Protein AF-A0A068WPH5-F1 (afdb_monomer)

Radius of gyration: 64.94 Å; Cα contacts (8 Å, |Δi|>4): 15; chains: 1; bounding box: 151×68×185 Å

Sequence (422 aa):
MDGVKVYLENAGRSLDGTIRSRNELLVFYNLCRYQLRRAGERHRLMEETTLNGEMRAKAIAALTRELEEEAAARTYRVEMEMRMAGQDANRVKADLAKRKCRLEQLKSRYDVEASMISADGDIDKTQTNIIARSLEEHEELQTRGDELDKDVKRAEEELRALENTVLVMTSLNESARSYSGTTIDQGLLKSRDILTEKLEKATNKLKNSREKRRILRASVLRFTVEISSLEEEIAQLEKMVASYEADVFRIRNKNAELDAKLERALKVRTLAKTKATRVKQPVDLDIEVQLLSDFNESVNILLVRSIKASPFINDEILTRAQELSKSFQLTTPILVGSIDNIKASDRFFNRNINVNASRPGSGNLAVASVVELSARDMFDVPRLPAEKTTRVQGEGRVKLTTGSMRTPSSASSGTLSIRSTH

Secondary structure (DSSP, 8-state):
-HHHHHHHHHHHHHHHHHHHHHHHHHHHHHHHHHHHHHHHHHHHHHHHHHHHHHHHHHHHHHHHHHHHHHHHHHHHHHHHHHHHHHHHHHHHHHHHHHHHHHHHHHHHHHHHHHHHHHHTS-HHHHHHHHHHHHHHHHHHHHHHHHHHHHHHHHHHHHHHHHHHHHHHHHHHHHHHTTS------SHHHHHHHHHHHHHHHHHHHHHHHHHHHHHHHHHHHHHHHHHHHHHHHHHHHHHHHHHHHHHHHHHHHHHHHHHHHHHHHHHHHHHHHHHHHHHS-HHHHHHHHHHHHHHHHHHHHHHHHHHHH-S---HHHHHHHHHHHHHTT---------SS-TTSSTTSS----------------------PPPP----PPPP---------------------------------------

Mean predicted aligned error: 23.89 Å

Structure (mmCIF, N/CA/C/O backbone):
data_AF-A0A068WPH5-F1
#
_entry.id   AF-A0A068WPH5-F1
#
loop_
_atom_site.group_PDB
_atom_site.id
_atom_site.type_symbol
_atom_site.label_atom_id
_atom_site.label_alt_id
_atom_site.label_comp_id
_atom_site.label_asym_id
_atom_site.label_entity_id
_atom_site.label_seq_id
_atom_site.pdbx_PDB_ins_code
_atom_site.Cartn_x
_atom_site.Cartn_y
_atom_site.Cartn_z
_atom_site.occupancy
_atom_site.B_iso_or_equiv
_atom_site.auth_seq_id
_atom_site.auth_comp_id
_atom_site.auth_asym_id
_atom_site.auth_atom_id
_atom_site.pdbx_PDB_model_num
ATOM 1 N N . MET A 1 1 ? 74.126 21.280 -93.710 1.00 59.62 1 MET A N 1
ATOM 2 C CA . MET A 1 1 ? 72.768 20.745 -93.460 1.00 59.62 1 MET A CA 1
ATOM 3 C C . MET A 1 1 ? 72.768 19.630 -92.410 1.00 59.62 1 MET A C 1
ATOM 5 O O . MET A 1 1 ? 71.853 19.601 -91.598 1.00 59.62 1 MET A O 1
ATOM 9 N N . ASP A 1 2 ? 73.806 18.788 -92.329 1.00 68.56 2 ASP A N 1
ATOM 10 C CA . ASP A 1 2 ? 73.809 17.618 -91.426 1.00 68.56 2 ASP A CA 1
ATOM 11 C C . ASP A 1 2 ? 73.932 17.924 -89.921 1.00 68.56 2 ASP A C 1
ATOM 13 O O . ASP A 1 2 ? 73.291 17.262 -89.112 1.00 68.56 2 ASP A O 1
ATOM 17 N N . GLY A 1 3 ? 74.668 18.967 -89.515 1.00 76.75 3 GLY A N 1
ATOM 18 C CA . GLY A 1 3 ? 74.820 19.315 -88.090 1.00 76.75 3 GLY A CA 1
ATOM 19 C C . GLY A 1 3 ? 73.517 19.758 -87.405 1.00 76.75 3 GLY A C 1
ATOM 20 O O . GLY A 1 3 ? 73.272 19.420 -86.250 1.00 76.75 3 GLY A O 1
ATOM 21 N N . VAL A 1 4 ? 72.640 20.453 -88.138 1.00 81.38 4 VAL A N 1
ATOM 22 C CA . VAL A 1 4 ? 71.310 20.856 -87.646 1.00 81.38 4 VAL A CA 1
ATOM 23 C C . VAL A 1 4 ? 70.403 19.635 -87.497 1.00 81.38 4 VAL A C 1
ATOM 25 O O . VAL A 1 4 ? 69.665 19.535 -86.522 1.00 81.38 4 VAL A O 1
ATOM 28 N N . LYS A 1 5 ? 70.500 18.670 -88.418 1.00 84.19 5 LYS A N 1
ATOM 29 C CA . LYS A 1 5 ? 69.733 17.423 -88.363 1.00 84.19 5 LYS A CA 1
ATOM 30 C C . LYS A 1 5 ? 70.124 16.569 -87.151 1.00 84.19 5 LYS A C 1
ATOM 32 O O . LYS A 1 5 ? 69.247 16.146 -86.407 1.00 84.19 5 LYS A O 1
ATOM 37 N N . VAL A 1 6 ? 71.423 16.413 -86.884 1.00 86.06 6 VAL A N 1
ATOM 38 C CA . VAL A 1 6 ? 71.924 15.698 -85.693 1.00 86.06 6 VAL A CA 1
ATOM 39 C C . VAL A 1 6 ? 71.511 16.401 -84.395 1.00 86.06 6 VAL A C 1
ATOM 41 O O . VAL A 1 6 ? 71.132 15.738 -83.429 1.00 86.06 6 VAL A O 1
ATOM 44 N N . TYR A 1 7 ? 71.536 17.738 -84.360 1.00 90.00 7 TYR A N 1
ATOM 45 C CA . TYR A 1 7 ? 71.050 18.500 -83.207 1.00 90.00 7 TYR A CA 1
ATOM 46 C C . TYR A 1 7 ? 69.547 18.296 -82.975 1.00 90.00 7 TYR A C 1
ATOM 48 O O . TYR A 1 7 ? 69.143 18.023 -81.847 1.00 90.00 7 TYR A O 1
ATOM 56 N N . LEU A 1 8 ? 68.728 18.361 -84.031 1.00 88.38 8 LEU A N 1
ATOM 57 C CA . LEU A 1 8 ? 67.287 18.103 -83.953 1.00 88.38 8 LEU A CA 1
ATOM 58 C C . LEU A 1 8 ? 66.982 16.668 -83.499 1.00 88.38 8 LEU A C 1
ATOM 60 O O . LEU A 1 8 ? 66.102 16.470 -82.667 1.00 88.38 8 LEU A O 1
ATOM 64 N N . GLU A 1 9 ? 67.735 15.672 -83.971 1.00 90.56 9 GLU A N 1
ATOM 65 C CA . GLU A 1 9 ? 67.593 14.275 -83.537 1.00 90.56 9 GLU A CA 1
ATOM 66 C C . GLU A 1 9 ? 68.022 14.063 -82.073 1.00 90.56 9 GLU A C 1
ATOM 68 O O . GLU A 1 9 ? 67.360 13.330 -81.335 1.00 90.56 9 GLU A O 1
ATOM 73 N N . ASN A 1 10 ? 69.100 14.711 -81.618 1.00 90.81 10 ASN A N 1
ATOM 74 C CA . ASN A 1 10 ? 69.528 14.675 -80.214 1.00 90.81 10 ASN A CA 1
ATOM 75 C C . ASN A 1 10 ? 68.525 15.398 -79.296 1.00 90.81 10 ASN A C 1
ATOM 77 O O . ASN A 1 10 ? 68.201 14.891 -78.221 1.00 90.81 10 ASN A O 1
ATOM 81 N N . ALA A 1 11 ? 68.003 16.552 -79.722 1.00 90.94 11 ALA A N 1
ATOM 82 C CA . ALA A 1 11 ? 66.966 17.292 -79.008 1.00 90.94 11 ALA A CA 1
ATOM 83 C C . ALA A 1 11 ? 65.650 16.498 -78.945 1.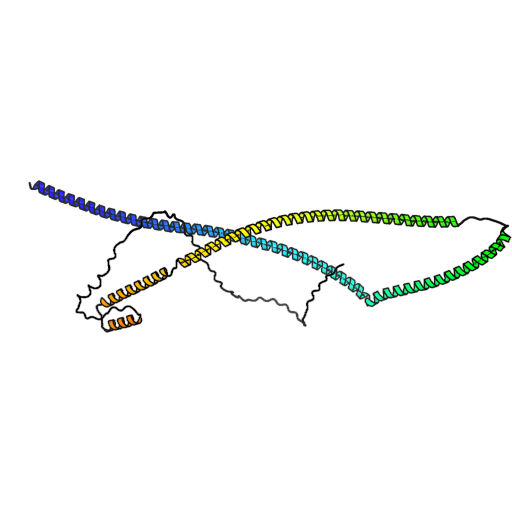00 90.94 11 ALA A C 1
ATOM 85 O O . ALA A 1 11 ? 65.034 16.439 -77.884 1.00 90.94 11 ALA A O 1
ATOM 86 N N . GLY A 1 12 ? 65.270 15.817 -80.033 1.00 93.38 12 GLY A N 1
ATOM 87 C CA . GLY A 1 12 ? 64.127 14.901 -80.071 1.00 93.38 12 GLY A CA 1
ATOM 88 C C . GLY A 1 12 ? 64.290 13.728 -79.102 1.00 93.38 12 GLY A C 1
ATOM 89 O O . GLY A 1 12 ? 63.408 13.480 -78.285 1.00 93.38 12 GLY A O 1
ATOM 90 N N . ARG A 1 13 ? 65.461 13.075 -79.089 1.00 93.19 13 ARG A N 1
ATOM 91 C CA . ARG A 1 13 ? 65.767 12.006 -78.118 1.00 93.19 13 ARG A CA 1
ATOM 92 C C . ARG A 1 13 ? 65.733 12.493 -76.664 1.00 93.19 13 ARG A C 1
ATOM 94 O O . ARG A 1 13 ? 65.257 11.763 -75.795 1.00 93.19 13 ARG A O 1
ATOM 101 N N . SER A 1 14 ? 66.216 13.707 -76.397 1.00 93.56 14 SER A N 1
ATOM 102 C CA . SER A 1 14 ? 66.145 14.334 -75.070 1.00 93.56 14 SER A CA 1
ATOM 103 C C . SER A 1 14 ? 64.696 14.619 -74.659 1.00 93.56 14 SER A C 1
ATOM 105 O O . SER A 1 14 ? 64.275 14.235 -73.565 1.00 93.56 14 SER A O 1
ATOM 107 N N . LEU A 1 15 ? 63.898 15.198 -75.564 1.00 94.31 15 LEU A N 1
ATOM 108 C CA . LEU A 1 15 ? 62.473 15.447 -75.354 1.00 94.31 15 LEU A CA 1
ATOM 109 C C . LEU A 1 15 ? 61.723 14.141 -75.055 1.00 94.31 15 LEU A C 1
ATOM 111 O O . LEU A 1 15 ? 61.015 14.067 -74.052 1.00 94.31 15 LEU A O 1
ATOM 115 N N . ASP A 1 16 ? 61.949 13.084 -75.832 1.00 96.06 16 ASP A N 1
ATOM 116 C CA . ASP A 1 16 ? 61.347 11.772 -75.582 1.00 96.06 16 ASP A CA 1
ATOM 117 C C . ASP A 1 16 ? 61.750 11.195 -74.217 1.00 96.06 16 ASP A C 1
ATOM 119 O O . ASP A 1 16 ? 60.918 10.611 -73.519 1.00 96.06 16 ASP A O 1
ATOM 123 N N . GLY A 1 17 ? 63.006 11.385 -73.800 1.00 95.88 17 GLY A N 1
ATOM 124 C CA . GLY A 1 17 ? 63.476 11.013 -72.463 1.00 95.88 17 GLY A CA 1
ATOM 125 C C . GLY A 1 17 ? 62.715 11.744 -71.353 1.00 95.88 17 GLY A C 1
ATOM 126 O O . GLY A 1 17 ? 62.238 11.112 -70.407 1.00 95.88 17 GLY A O 1
ATOM 127 N N . THR A 1 18 ? 62.522 13.059 -71.496 1.00 95.62 18 THR A N 1
ATOM 128 C CA . THR A 1 18 ? 61.746 13.857 -70.529 1.00 95.62 18 THR A CA 1
ATOM 129 C C . THR A 1 18 ? 60.264 13.475 -70.509 1.00 95.62 18 THR A C 1
ATOM 131 O O . THR A 1 18 ? 59.668 13.401 -69.435 1.00 95.62 18 THR A O 1
ATOM 134 N N . ILE A 1 19 ? 59.670 13.157 -71.665 1.00 96.06 19 ILE A N 1
ATOM 135 C CA . ILE A 1 19 ? 58.279 12.693 -71.762 1.00 96.06 19 ILE A CA 1
ATOM 136 C C . ILE A 1 19 ? 58.109 11.350 -71.045 1.00 96.06 19 ILE A C 1
ATOM 138 O O . ILE A 1 19 ? 57.143 11.186 -70.297 1.00 96.06 19 ILE A O 1
ATOM 142 N N . ARG A 1 20 ? 59.043 10.404 -71.222 1.00 96.31 20 ARG A N 1
ATOM 143 C CA . ARG A 1 20 ? 59.022 9.118 -70.503 1.00 96.31 20 ARG A CA 1
ATOM 144 C C . ARG A 1 20 ? 59.119 9.320 -68.995 1.00 96.31 20 ARG A C 1
ATOM 146 O O . ARG A 1 20 ? 58.244 8.842 -68.282 1.00 96.31 20 ARG A O 1
ATOM 153 N N . SER A 1 21 ? 60.087 10.111 -68.530 1.00 96.62 21 SER A N 1
ATOM 154 C CA . SER A 1 21 ? 60.248 10.419 -67.102 1.00 96.62 21 SER A CA 1
ATOM 155 C C . SER A 1 21 ? 58.999 11.087 -66.505 1.00 96.62 21 SER A C 1
ATOM 157 O O . SER A 1 21 ? 58.523 10.692 -65.440 1.00 96.62 21 SER A O 1
ATOM 159 N N . ARG A 1 22 ? 58.389 12.040 -67.224 1.00 97.31 22 ARG A N 1
ATOM 160 C CA . ARG A 1 22 ? 57.114 12.653 -66.820 1.00 97.31 22 ARG A CA 1
ATOM 161 C C . ARG A 1 22 ? 55.998 11.613 -66.714 1.00 97.31 22 ARG A C 1
ATOM 163 O O . ARG A 1 22 ? 55.226 11.641 -65.759 1.00 97.31 22 ARG A O 1
ATOM 170 N N . ASN A 1 23 ? 55.879 10.724 -67.698 1.00 96.69 23 ASN A N 1
ATOM 171 C CA . ASN A 1 23 ? 54.836 9.699 -67.711 1.00 96.69 23 ASN A CA 1
ATOM 172 C C . ASN A 1 23 ? 55.029 8.683 -66.569 1.00 96.69 23 ASN A C 1
ATOM 174 O O . ASN A 1 23 ? 54.052 8.335 -65.910 1.00 96.69 23 ASN A O 1
ATOM 178 N N . GLU A 1 24 ? 56.263 8.271 -66.276 1.00 96.81 24 GLU A N 1
ATOM 179 C CA . GLU A 1 24 ? 56.593 7.433 -65.113 1.00 96.81 24 GLU A CA 1
ATOM 180 C C . GLU A 1 24 ? 56.205 8.119 -63.798 1.00 96.81 24 GLU A C 1
ATOM 182 O O . GLU A 1 24 ? 55.543 7.515 -62.949 1.00 96.81 24 GLU A O 1
ATOM 187 N N . LEU A 1 25 ? 56.526 9.409 -63.656 1.00 97.25 25 LEU A N 1
ATOM 188 C CA . LEU A 1 25 ? 56.156 10.189 -62.477 1.00 97.25 25 LEU A CA 1
ATOM 189 C C . LEU A 1 25 ? 54.633 10.320 -62.325 1.00 97.25 25 LEU A C 1
ATOM 191 O O . LEU A 1 25 ? 54.119 10.233 -61.211 1.00 97.25 25 LEU A O 1
ATOM 195 N N . LEU A 1 26 ? 53.892 10.477 -63.427 1.00 97.44 26 LEU A N 1
ATOM 196 C CA . LEU A 1 26 ? 52.425 10.500 -63.412 1.00 97.44 26 LEU A CA 1
ATOM 197 C C . LEU A 1 26 ? 51.831 9.155 -62.981 1.00 97.44 26 LEU A C 1
ATOM 199 O O . LEU A 1 26 ? 50.869 9.132 -62.211 1.00 97.44 26 LEU A O 1
ATOM 203 N N . VAL A 1 27 ? 52.396 8.036 -63.443 1.00 97.75 27 VAL A N 1
ATOM 204 C CA . VAL A 1 27 ? 51.976 6.695 -63.005 1.00 97.75 27 VAL A CA 1
ATOM 205 C C . VAL A 1 27 ? 52.231 6.526 -61.510 1.00 97.75 27 VAL A C 1
ATOM 207 O O . VAL A 1 27 ? 51.321 6.124 -60.783 1.00 97.75 27 VAL A O 1
ATOM 210 N N . PHE A 1 28 ? 53.421 6.899 -61.035 1.00 97.62 28 PHE A N 1
ATOM 211 C CA . PHE A 1 28 ? 53.757 6.847 -59.613 1.00 97.62 28 PHE A CA 1
ATOM 212 C C . PHE A 1 28 ? 52.829 7.734 -58.773 1.00 97.62 28 PHE A C 1
ATOM 214 O O . PHE A 1 28 ? 52.277 7.284 -57.771 1.00 97.62 28 PHE A O 1
ATOM 221 N N . TYR A 1 29 ? 52.578 8.970 -59.212 1.00 97.56 29 TYR A N 1
ATOM 222 C CA . TYR A 1 29 ? 51.641 9.881 -58.559 1.00 97.56 29 TYR A CA 1
ATOM 223 C C . TYR A 1 29 ? 50.231 9.285 -58.472 1.00 97.56 29 TYR A C 1
ATOM 225 O O . TYR A 1 29 ? 49.616 9.303 -57.404 1.00 97.56 29 TYR A O 1
ATOM 233 N N . ASN A 1 30 ? 49.721 8.714 -59.567 1.00 97.88 30 ASN A N 1
ATOM 234 C CA . ASN A 1 30 ? 48.400 8.088 -59.591 1.00 97.88 30 ASN A CA 1
ATOM 235 C C . ASN A 1 30 ? 48.328 6.863 -58.671 1.00 97.88 30 ASN A C 1
ATOM 237 O O . ASN A 1 30 ? 47.330 6.693 -57.966 1.00 97.88 30 ASN A O 1
ATOM 241 N N . LEU A 1 31 ? 49.387 6.050 -58.621 1.00 97.88 31 LEU A N 1
ATOM 242 C CA . LEU A 1 31 ? 49.488 4.914 -57.708 1.00 97.88 31 LEU A CA 1
ATOM 243 C C . LEU A 1 31 ? 49.473 5.375 -56.244 1.00 97.88 31 LEU A C 1
ATOM 245 O O . LEU A 1 31 ? 48.674 4.873 -55.453 1.00 97.88 31 LEU A O 1
ATOM 249 N N . CYS A 1 32 ? 50.290 6.368 -55.893 1.00 97.62 32 CYS A N 1
ATOM 250 C CA . CYS A 1 32 ? 50.328 6.953 -54.552 1.00 97.62 32 CYS A CA 1
ATOM 251 C C . CYS A 1 32 ? 48.980 7.573 -54.165 1.00 97.62 32 CYS A C 1
ATOM 253 O O . CYS A 1 32 ? 48.476 7.337 -53.067 1.00 97.62 32 CYS A O 1
ATOM 255 N N . ARG A 1 33 ? 48.334 8.301 -55.083 1.00 98.00 33 ARG A N 1
ATOM 256 C CA . ARG A 1 33 ? 46.995 8.870 -54.874 1.00 98.00 33 ARG A CA 1
ATOM 257 C C . ARG A 1 33 ? 45.950 7.783 -54.625 1.00 98.00 33 ARG A C 1
ATOM 259 O O . ARG A 1 33 ? 45.094 7.949 -53.756 1.00 98.00 33 ARG A O 1
ATOM 266 N N . TYR A 1 34 ? 46.010 6.678 -55.366 1.00 98.12 34 TYR A N 1
ATOM 267 C CA . TYR A 1 34 ? 45.126 5.534 -55.155 1.00 98.12 34 TYR A CA 1
ATOM 268 C C . TYR A 1 34 ? 45.368 4.872 -53.792 1.00 98.12 34 TYR A C 1
ATOM 270 O O . TYR A 1 34 ? 44.413 4.617 -53.057 1.00 98.12 34 TYR A O 1
ATOM 278 N N . GLN A 1 35 ? 46.629 4.644 -53.419 1.00 97.56 35 GLN A N 1
ATOM 279 C CA . GLN A 1 35 ? 46.981 4.083 -52.113 1.00 97.56 35 GLN A CA 1
ATOM 280 C C . GLN A 1 35 ? 46.520 4.983 -50.960 1.00 97.56 35 GLN A C 1
ATOM 282 O O . GLN A 1 35 ? 45.954 4.474 -49.993 1.00 97.56 35 GLN A O 1
ATOM 287 N N . LEU A 1 36 ? 46.681 6.305 -51.090 1.00 98.06 36 LEU A N 1
ATOM 288 C CA . LEU A 1 36 ? 46.206 7.277 -50.107 1.00 98.06 36 LEU A CA 1
ATOM 289 C C . LEU A 1 36 ? 44.681 7.240 -49.972 1.00 98.06 36 LEU A C 1
ATOM 291 O O . LEU A 1 36 ? 44.177 7.177 -48.855 1.00 98.06 36 LEU A O 1
ATOM 295 N N . ARG A 1 37 ? 43.941 7.197 -51.089 1.00 98.06 37 ARG A N 1
ATOM 296 C CA . ARG A 1 37 ? 42.476 7.030 -51.057 1.00 98.06 37 ARG A CA 1
ATOM 297 C C . ARG A 1 37 ? 42.073 5.732 -50.366 1.00 98.06 37 ARG A C 1
ATOM 299 O O . ARG A 1 37 ? 41.244 5.755 -49.467 1.00 98.06 37 ARG A O 1
ATOM 306 N N . ARG A 1 38 ? 42.704 4.609 -50.717 1.00 97.75 38 ARG A N 1
ATOM 307 C CA . ARG A 1 38 ? 42.430 3.306 -50.089 1.00 97.75 38 ARG A CA 1
ATOM 308 C C . ARG A 1 38 ? 42.760 3.294 -48.592 1.00 97.75 38 ARG A C 1
ATOM 310 O O . ARG A 1 38 ? 42.099 2.600 -47.825 1.00 97.75 38 ARG A O 1
ATOM 317 N N . ALA A 1 39 ? 43.808 3.995 -48.163 1.00 97.56 39 ALA A N 1
ATOM 318 C CA . ALA A 1 39 ? 44.128 4.154 -46.747 1.00 97.56 39 ALA A CA 1
ATOM 319 C C . ALA A 1 39 ? 43.100 5.048 -46.033 1.00 97.56 39 ALA A C 1
ATOM 321 O O . ALA A 1 39 ? 42.645 4.678 -44.955 1.00 97.56 39 ALA A O 1
ATOM 322 N N . GLY A 1 40 ? 42.683 6.149 -46.664 1.00 98.25 40 GLY A N 1
ATOM 323 C CA . GLY A 1 40 ? 41.649 7.052 -46.156 1.00 98.25 40 GLY A CA 1
ATOM 324 C C . GLY A 1 40 ? 40.305 6.356 -45.951 1.00 98.25 40 GLY A C 1
ATOM 325 O O . GLY A 1 40 ? 39.748 6.441 -44.864 1.00 98.25 40 GLY A O 1
ATOM 326 N N . GLU A 1 41 ? 39.834 5.581 -46.932 1.00 97.69 41 GLU A N 1
ATOM 327 C CA . GLU A 1 41 ? 38.585 4.811 -46.796 1.00 97.69 41 GLU A CA 1
ATOM 328 C C . GLU A 1 41 ? 38.668 3.768 -45.670 1.00 97.69 41 GLU A C 1
ATOM 330 O O . GLU A 1 41 ? 37.720 3.597 -44.908 1.00 97.69 41 GLU A O 1
ATOM 335 N N . ARG A 1 42 ? 39.820 3.098 -45.500 1.00 97.38 42 ARG A N 1
ATOM 336 C CA . ARG A 1 42 ? 40.025 2.171 -44.372 1.00 97.38 42 ARG A CA 1
ATOM 337 C C . ARG A 1 42 ? 40.002 2.885 -43.024 1.00 97.38 42 ARG A C 1
ATOM 339 O O . ARG A 1 42 ? 39.436 2.348 -42.078 1.00 97.38 42 ARG A O 1
ATOM 346 N N . HIS A 1 43 ? 40.619 4.062 -42.932 1.00 97.69 43 HIS A N 1
ATOM 347 C CA . HIS A 1 43 ? 40.610 4.855 -41.706 1.00 97.69 43 HIS A CA 1
ATOM 348 C C . HIS A 1 43 ? 39.198 5.328 -41.368 1.00 97.69 43 HIS A C 1
ATOM 350 O O . HIS A 1 43 ? 38.758 5.137 -40.240 1.00 97.69 43 HIS A O 1
ATOM 356 N N . ARG A 1 44 ? 38.465 5.833 -42.366 1.00 98.00 44 ARG A N 1
ATOM 357 C CA . ARG A 1 44 ? 37.077 6.271 -42.211 1.00 98.00 44 ARG A CA 1
ATOM 358 C C . ARG A 1 44 ? 36.171 5.134 -41.747 1.00 98.00 44 ARG A C 1
ATOM 360 O O . ARG A 1 44 ? 35.404 5.307 -40.810 1.00 98.00 44 ARG A O 1
ATOM 367 N N . LEU A 1 45 ? 36.304 3.950 -42.349 1.00 97.62 45 LEU A N 1
ATOM 368 C CA . LEU A 1 45 ? 35.556 2.770 -41.916 1.00 97.62 45 LEU A CA 1
ATOM 369 C C . LEU A 1 45 ? 35.884 2.406 -40.463 1.00 97.62 45 LEU A C 1
ATOM 371 O O . LEU A 1 45 ? 34.981 2.134 -39.678 1.00 97.62 45 LEU A O 1
ATOM 375 N N . MET A 1 46 ? 37.167 2.412 -40.092 1.00 97.62 46 MET A N 1
ATOM 376 C CA . MET A 1 46 ? 37.581 2.129 -38.719 1.00 97.62 46 MET A CA 1
ATOM 377 C C . MET A 1 46 ? 36.982 3.147 -37.739 1.00 97.62 46 MET A C 1
ATOM 379 O O . MET A 1 46 ? 36.391 2.732 -36.747 1.00 97.62 46 MET A O 1
ATOM 383 N N . GLU A 1 47 ? 37.051 4.441 -38.055 1.00 97.75 47 GLU A N 1
ATOM 384 C CA . GLU A 1 47 ? 36.470 5.529 -37.260 1.00 97.75 47 GLU A CA 1
ATOM 385 C C . GLU A 1 47 ? 34.951 5.372 -37.083 1.00 97.75 47 GLU A C 1
ATOM 387 O O . GLU A 1 47 ? 34.442 5.437 -35.962 1.00 97.75 47 GLU A O 1
ATOM 392 N N . GLU A 1 48 ? 34.223 5.073 -38.164 1.00 97.12 48 GLU A N 1
ATOM 393 C CA . GLU A 1 48 ? 32.783 4.797 -38.113 1.00 97.12 48 GLU A CA 1
ATOM 394 C C . GLU A 1 48 ? 32.483 3.579 -37.218 1.00 97.12 48 GLU A C 1
ATOM 396 O O . GLU A 1 48 ? 31.545 3.606 -36.416 1.00 97.12 48 GLU A O 1
ATOM 401 N N . THR A 1 49 ? 33.281 2.504 -37.295 1.00 96.94 49 THR A N 1
ATOM 402 C CA . THR A 1 49 ? 33.081 1.326 -36.432 1.00 96.94 49 THR A CA 1
ATOM 403 C C . THR A 1 49 ? 33.383 1.599 -34.960 1.00 96.94 49 THR A C 1
ATOM 405 O O . THR A 1 49 ? 32.623 1.138 -34.102 1.00 96.94 49 THR A O 1
ATOM 408 N N . THR A 1 50 ? 34.436 2.362 -34.648 1.00 97.31 50 THR A N 1
ATOM 409 C CA . THR A 1 50 ? 34.787 2.713 -33.266 1.00 97.31 50 THR A CA 1
ATOM 410 C C . THR A 1 50 ? 33.754 3.652 -32.664 1.00 97.31 50 THR A C 1
ATOM 412 O O . THR A 1 50 ? 33.274 3.387 -31.564 1.00 97.31 50 THR A O 1
ATOM 415 N N . LEU A 1 51 ? 33.316 4.671 -33.412 1.00 97.31 51 LEU A N 1
ATOM 416 C CA . LEU A 1 51 ? 32.286 5.606 -32.961 1.00 97.31 51 LEU A CA 1
ATOM 417 C C . LEU A 1 51 ? 30.963 4.881 -32.684 1.00 97.31 51 LEU A C 1
ATOM 419 O O . LEU A 1 51 ? 30.362 5.057 -31.624 1.00 97.31 51 LEU A O 1
ATOM 423 N N . ASN A 1 52 ? 30.541 3.996 -33.591 1.00 97.38 52 ASN A N 1
ATOM 424 C CA . ASN A 1 52 ? 29.348 3.174 -33.390 1.00 97.38 52 ASN A CA 1
ATOM 425 C C . ASN A 1 52 ? 29.472 2.260 -32.158 1.00 97.38 52 ASN A C 1
ATOM 427 O O . ASN A 1 52 ? 28.495 2.061 -31.432 1.00 97.38 52 ASN A O 1
ATOM 431 N N . GLY A 1 53 ? 30.661 1.704 -31.909 1.00 96.69 53 GLY A N 1
ATOM 432 C CA . GLY A 1 53 ? 30.952 0.917 -30.710 1.00 96.69 53 GLY A CA 1
ATOM 433 C C . GLY A 1 53 ? 30.835 1.742 -29.427 1.00 96.69 53 GLY A C 1
ATOM 434 O O . GLY A 1 53 ? 30.144 1.331 -28.494 1.00 96.69 53 GLY A O 1
ATOM 435 N N . GLU A 1 54 ? 31.438 2.930 -29.397 1.00 97.25 54 GLU A N 1
ATOM 436 C CA . GLU A 1 54 ? 31.385 3.849 -28.255 1.00 97.25 54 GLU A CA 1
ATOM 437 C C . GLU A 1 54 ? 29.967 4.340 -27.960 1.00 97.25 54 GLU A C 1
ATOM 439 O O . GLU A 1 54 ? 29.564 4.408 -26.796 1.00 97.25 54 GLU A O 1
ATOM 444 N N . MET A 1 55 ? 29.183 4.647 -28.997 1.00 97.50 55 MET A N 1
ATOM 445 C CA . MET A 1 55 ? 27.781 5.037 -28.839 1.00 97.50 55 MET A CA 1
ATOM 446 C C . MET A 1 55 ? 26.962 3.919 -28.191 1.00 97.50 55 MET A C 1
ATOM 448 O O . MET A 1 55 ? 26.221 4.175 -27.239 1.00 97.50 55 MET A O 1
ATOM 452 N N . ARG A 1 56 ? 27.133 2.668 -28.642 1.00 96.94 56 ARG A N 1
ATOM 453 C CA . ARG A 1 56 ? 26.466 1.512 -28.019 1.00 96.94 56 ARG A CA 1
ATOM 454 C C . ARG A 1 56 ? 26.931 1.295 -26.583 1.00 96.94 56 ARG A C 1
ATOM 456 O O . ARG A 1 56 ? 26.092 1.059 -25.720 1.00 96.94 56 ARG A O 1
ATOM 463 N N . ALA A 1 57 ? 28.231 1.410 -26.310 1.00 97.56 57 ALA A N 1
ATOM 464 C CA . ALA A 1 57 ? 28.770 1.269 -24.959 1.00 97.56 57 ALA A CA 1
ATOM 465 C C . ALA A 1 57 ? 28.181 2.318 -24.000 1.00 97.56 57 ALA A C 1
ATOM 467 O O . ALA A 1 57 ? 27.735 1.969 -22.907 1.00 97.56 57 ALA A O 1
ATOM 468 N N . LYS A 1 58 ? 28.094 3.586 -24.429 1.00 96.88 58 LYS A N 1
ATOM 469 C CA . LYS A 1 58 ? 27.457 4.665 -23.655 1.00 96.88 58 LYS A CA 1
ATOM 470 C C . LYS A 1 58 ? 25.965 4.415 -23.438 1.00 96.88 58 LYS A C 1
ATOM 472 O O . LYS A 1 58 ? 25.484 4.603 -22.325 1.00 96.88 58 LYS A O 1
ATOM 477 N N . ALA A 1 59 ? 25.244 3.957 -24.463 1.00 96.19 59 ALA A N 1
ATOM 478 C CA . ALA A 1 59 ? 23.822 3.633 -24.346 1.00 96.19 59 ALA A CA 1
ATOM 479 C C . ALA A 1 59 ? 23.571 2.481 -23.359 1.00 96.19 59 ALA A C 1
ATOM 481 O O . ALA A 1 59 ? 22.682 2.575 -22.515 1.00 96.19 59 ALA A O 1
ATOM 482 N N . ILE A 1 60 ? 24.383 1.419 -23.415 1.00 97.56 60 ILE A N 1
ATOM 483 C CA . ILE A 1 60 ? 24.308 0.309 -22.457 1.00 97.56 60 ILE A CA 1
ATOM 484 C C . ILE A 1 60 ? 24.611 0.819 -21.046 1.00 97.56 60 ILE A C 1
ATOM 486 O O . ILE A 1 60 ? 23.828 0.551 -20.145 1.00 97.56 60 ILE A O 1
ATOM 490 N N . ALA A 1 61 ? 25.671 1.611 -20.857 1.00 97.75 61 ALA A N 1
ATOM 491 C CA . ALA A 1 61 ? 26.028 2.167 -19.550 1.00 97.75 61 ALA A CA 1
ATOM 492 C C . ALA A 1 61 ? 24.970 3.131 -18.976 1.00 97.75 61 ALA A C 1
ATOM 494 O O . ALA A 1 61 ? 24.877 3.305 -17.760 1.00 97.75 61 ALA A O 1
ATOM 495 N N . ALA A 1 62 ? 24.194 3.808 -19.826 1.00 95.75 62 ALA A N 1
ATOM 496 C CA . ALA A 1 62 ? 23.041 4.601 -19.403 1.00 95.75 62 ALA A CA 1
ATOM 497 C C . ALA A 1 62 ? 21.911 3.696 -18.896 1.00 95.75 62 ALA A C 1
ATOM 499 O O . ALA A 1 62 ? 21.463 3.861 -17.764 1.00 95.75 62 ALA A O 1
ATOM 500 N N . LEU A 1 63 ? 21.540 2.686 -19.687 1.00 95.50 63 LEU A N 1
ATOM 501 C CA . LEU A 1 63 ? 20.490 1.729 -19.334 1.00 95.50 63 LEU A CA 1
ATOM 502 C C . LEU A 1 63 ? 20.825 0.913 -18.080 1.00 95.50 63 LEU A C 1
ATOM 504 O O . LEU A 1 63 ? 19.941 0.667 -17.267 1.00 95.50 63 LEU A O 1
ATOM 508 N N . THR A 1 64 ? 22.080 0.492 -17.894 1.00 96.31 64 THR A N 1
ATOM 509 C CA . THR A 1 64 ? 22.479 -0.249 -16.687 1.00 96.31 64 THR A CA 1
ATOM 510 C C . THR A 1 64 ? 22.334 0.606 -15.436 1.00 96.31 64 THR A C 1
ATOM 512 O O . THR A 1 64 ? 21.826 0.113 -14.438 1.00 96.31 64 THR A O 1
ATOM 515 N N . ARG A 1 65 ? 22.694 1.894 -15.499 1.00 97.31 65 ARG A N 1
ATOM 516 C CA . ARG A 1 65 ? 22.520 2.830 -14.379 1.00 97.31 65 ARG A CA 1
ATOM 517 C C . ARG A 1 65 ? 21.046 3.048 -14.042 1.00 97.31 65 ARG A C 1
ATOM 519 O O . ARG A 1 65 ? 20.684 2.987 -12.876 1.00 97.31 65 ARG A O 1
ATOM 526 N N . GLU A 1 66 ? 20.194 3.243 -15.050 1.00 94.62 66 GLU A N 1
ATOM 527 C CA . GLU A 1 66 ? 18.743 3.365 -14.837 1.00 94.62 66 GLU A CA 1
ATOM 528 C C . GLU A 1 66 ? 18.162 2.099 -14.183 1.00 94.62 66 GLU A C 1
ATOM 530 O O . GLU A 1 66 ? 17.358 2.189 -13.255 1.00 94.62 66 GLU A O 1
ATOM 535 N N . LEU A 1 67 ? 18.602 0.913 -14.621 1.00 96.44 67 LEU A N 1
ATOM 536 C CA . LEU A 1 67 ? 18.184 -0.360 -14.026 1.00 96.44 67 LEU A CA 1
ATOM 537 C C . LEU A 1 67 ? 18.688 -0.534 -12.588 1.00 96.44 67 LEU A C 1
ATOM 539 O O . LEU A 1 67 ? 17.955 -1.071 -11.759 1.00 96.44 67 LEU A O 1
ATOM 543 N N . GLU A 1 68 ? 19.908 -0.095 -12.278 1.00 96.69 68 GLU A N 1
ATOM 544 C CA . GLU A 1 68 ? 20.464 -0.114 -10.919 1.00 96.69 68 GLU A CA 1
ATOM 545 C C . GLU A 1 68 ? 19.685 0.815 -9.979 1.00 96.69 68 GLU A C 1
ATOM 547 O O . GLU A 1 68 ? 19.325 0.406 -8.874 1.00 96.69 68 GLU A O 1
ATOM 552 N N . GLU A 1 69 ? 19.361 2.029 -10.427 1.00 95.44 69 GLU A N 1
ATOM 553 C CA . GLU A 1 69 ? 18.546 2.984 -9.669 1.00 95.44 69 GLU A CA 1
ATOM 554 C C . GLU A 1 69 ? 17.122 2.456 -9.443 1.00 95.44 69 GLU A C 1
ATOM 556 O O . GLU A 1 69 ? 16.594 2.527 -8.329 1.00 95.44 69 GLU A O 1
ATOM 561 N N . GLU A 1 70 ? 16.505 1.857 -10.466 1.00 95.06 70 GLU A N 1
ATOM 562 C CA . GLU A 1 70 ? 15.184 1.246 -10.332 1.00 95.06 70 GLU A CA 1
ATOM 563 C C . GLU A 1 70 ? 15.212 0.029 -9.393 1.00 95.06 70 GLU A C 1
ATOM 565 O O . GLU A 1 70 ? 14.317 -0.136 -8.555 1.00 95.06 70 GLU A O 1
ATOM 570 N N . ALA A 1 71 ? 16.241 -0.817 -9.493 1.00 94.06 71 ALA A N 1
ATOM 571 C CA . ALA A 1 71 ? 16.431 -1.944 -8.588 1.00 94.06 71 ALA A CA 1
ATOM 572 C C . ALA A 1 71 ? 16.600 -1.464 -7.139 1.00 94.06 71 ALA A C 1
ATOM 574 O O . ALA A 1 71 ? 15.918 -1.989 -6.259 1.00 94.06 71 ALA A O 1
ATOM 575 N N . ALA A 1 72 ? 17.413 -0.430 -6.904 1.00 96.38 72 ALA A N 1
ATOM 576 C CA . ALA A 1 72 ? 17.612 0.171 -5.586 1.00 96.38 72 ALA A CA 1
ATOM 577 C C . ALA A 1 72 ? 16.319 0.783 -5.015 1.00 96.38 72 ALA A C 1
ATOM 579 O O . ALA A 1 72 ? 16.010 0.621 -3.833 1.00 96.38 72 ALA A O 1
ATOM 580 N N . ALA A 1 73 ? 15.508 1.441 -5.847 1.00 94.75 73 ALA A N 1
ATOM 581 C CA . ALA A 1 73 ? 14.210 1.962 -5.421 1.00 94.75 73 ALA A CA 1
ATOM 582 C C . ALA A 1 73 ? 13.232 0.831 -5.047 1.00 94.75 73 ALA A C 1
ATOM 584 O O . ALA A 1 73 ? 12.494 0.931 -4.060 1.00 94.75 73 ALA A O 1
ATOM 585 N N . ARG A 1 74 ? 13.233 -0.272 -5.810 1.00 95.06 74 ARG A N 1
ATOM 586 C CA . ARG A 1 74 ? 12.397 -1.450 -5.527 1.00 95.06 74 ARG A CA 1
ATOM 587 C C . ARG A 1 74 ? 12.828 -2.160 -4.245 1.00 95.06 74 ARG A C 1
ATOM 589 O O . ARG A 1 74 ? 11.947 -2.517 -3.462 1.00 95.06 74 ARG A O 1
ATOM 596 N N . THR A 1 75 ? 14.128 -2.345 -4.008 1.00 96.94 75 THR A N 1
ATOM 597 C CA . THR A 1 75 ? 14.628 -2.951 -2.762 1.00 96.94 75 THR A CA 1
ATOM 598 C C . THR A 1 75 ? 14.279 -2.083 -1.560 1.00 96.94 75 THR A C 1
ATOM 600 O O . THR A 1 75 ? 13.699 -2.593 -0.605 1.00 96.94 75 THR A O 1
ATOM 603 N N . TYR A 1 76 ? 14.493 -0.766 -1.647 1.00 96.62 76 TYR A N 1
ATOM 604 C CA . TYR A 1 76 ? 14.117 0.174 -0.589 1.00 96.62 76 TYR A CA 1
ATOM 605 C C . TYR A 1 76 ? 12.619 0.110 -0.249 1.00 96.62 76 TYR A C 1
ATOM 607 O O . TYR A 1 76 ? 12.237 0.084 0.924 1.00 96.62 76 TYR A O 1
ATOM 615 N N . ARG A 1 77 ? 11.750 0.030 -1.267 1.00 95.81 77 ARG A N 1
ATOM 616 C CA . ARG A 1 77 ? 10.304 -0.127 -1.057 1.00 95.81 77 ARG A CA 1
ATOM 617 C C . ARG A 1 77 ? 9.976 -1.419 -0.305 1.00 95.81 77 ARG A C 1
ATOM 619 O O . ARG A 1 77 ? 9.214 -1.371 0.656 1.00 95.81 77 ARG A O 1
ATOM 626 N N . VAL A 1 78 ? 10.562 -2.548 -0.708 1.00 96.69 78 VAL A N 1
ATOM 627 C CA . VAL A 1 78 ? 10.340 -3.848 -0.047 1.00 96.69 78 VAL A CA 1
ATOM 628 C C . VAL A 1 78 ? 10.847 -3.829 1.397 1.00 96.69 78 VAL A C 1
ATOM 630 O O . VAL A 1 78 ? 10.169 -4.324 2.294 1.00 96.69 78 VAL A O 1
ATOM 633 N N . GLU A 1 79 ? 11.998 -3.211 1.660 1.00 97.19 79 GLU A N 1
ATOM 634 C CA . GLU A 1 79 ? 12.513 -3.032 3.023 1.00 97.19 79 GLU A CA 1
ATOM 635 C C . GLU A 1 79 ? 11.571 -2.186 3.889 1.00 97.19 79 GLU A C 1
ATOM 637 O O . GLU A 1 79 ? 11.373 -2.479 5.072 1.00 97.19 79 GLU A O 1
ATOM 642 N N . MET A 1 80 ? 10.964 -1.143 3.312 1.00 95.94 80 MET A N 1
ATOM 643 C CA . MET A 1 80 ? 9.958 -0.334 3.997 1.00 95.94 80 MET A CA 1
ATOM 644 C C . MET A 1 80 ? 8.697 -1.137 4.310 1.00 95.94 80 MET A C 1
ATOM 646 O O . MET A 1 80 ? 8.243 -1.122 5.454 1.00 95.94 80 MET A O 1
ATOM 650 N N . GLU A 1 81 ? 8.171 -1.883 3.340 1.00 95.00 81 GLU A N 1
ATOM 651 C CA . GLU A 1 81 ? 7.017 -2.768 3.535 1.00 95.00 81 GLU A CA 1
ATOM 652 C C . GLU A 1 81 ? 7.292 -3.821 4.619 1.00 95.00 81 GLU A C 1
ATOM 654 O O . GLU A 1 81 ? 6.468 -4.017 5.512 1.00 95.00 81 GLU A O 1
ATOM 659 N N . MET A 1 82 ? 8.479 -4.434 4.616 1.00 95.50 82 MET A N 1
ATOM 660 C CA . MET A 1 82 ? 8.889 -5.406 5.633 1.00 95.50 82 MET A CA 1
ATOM 661 C C . MET A 1 82 ? 8.974 -4.778 7.031 1.00 95.50 82 MET A C 1
ATOM 663 O O . MET A 1 82 ? 8.558 -5.397 8.014 1.00 95.50 82 MET A O 1
ATOM 667 N N . ARG A 1 83 ? 9.464 -3.536 7.140 1.00 97.31 83 ARG A N 1
ATOM 668 C CA . ARG A 1 83 ? 9.506 -2.800 8.413 1.00 97.31 83 ARG A CA 1
ATOM 669 C C . ARG A 1 83 ? 8.104 -2.494 8.935 1.00 97.31 83 ARG A C 1
ATOM 671 O O . ARG A 1 83 ? 7.850 -2.721 10.117 1.00 97.31 83 ARG A O 1
ATOM 678 N N . MET A 1 84 ? 7.207 -2.022 8.070 1.00 94.88 84 MET A N 1
ATOM 679 C CA . MET A 1 84 ? 5.814 -1.737 8.434 1.00 94.88 84 MET A CA 1
ATOM 680 C C . MET A 1 84 ? 5.081 -3.013 8.859 1.00 94.88 84 MET A C 1
ATOM 682 O O . MET A 1 84 ? 4.504 -3.056 9.944 1.00 94.88 84 MET A O 1
ATOM 686 N N . ALA A 1 85 ? 5.211 -4.095 8.087 1.00 95.31 85 ALA A N 1
ATOM 687 C CA . ALA A 1 85 ? 4.648 -5.396 8.443 1.00 95.31 85 ALA A CA 1
ATOM 688 C C . ALA A 1 85 ? 5.205 -5.926 9.778 1.00 95.31 85 ALA A C 1
ATOM 690 O O . ALA A 1 85 ? 4.468 -6.504 10.578 1.00 95.31 85 ALA A O 1
ATOM 691 N N . GLY A 1 86 ? 6.493 -5.696 10.058 1.00 97.88 86 GLY A N 1
ATOM 692 C CA . GLY A 1 86 ? 7.105 -6.021 11.347 1.00 97.88 86 GLY A CA 1
ATOM 693 C C . GLY A 1 86 ? 6.516 -5.220 12.514 1.00 97.88 86 GLY A C 1
ATOM 694 O O . GLY A 1 86 ? 6.276 -5.778 13.588 1.00 97.88 86 GLY A O 1
ATOM 695 N N . GLN A 1 87 ? 6.238 -3.928 12.316 1.00 97.25 87 GLN A N 1
ATOM 696 C CA . GLN A 1 87 ? 5.566 -3.089 13.316 1.00 97.25 87 GLN A CA 1
ATOM 697 C C . GLN A 1 87 ? 4.128 -3.560 13.574 1.00 97.25 87 GLN A C 1
ATOM 699 O O . GLN A 1 87 ? 3.741 -3.706 14.737 1.00 97.25 87 GLN A O 1
ATOM 704 N N . ASP A 1 88 ? 3.373 -3.886 12.524 1.00 95.56 88 ASP A N 1
ATOM 705 C CA . ASP A 1 88 ? 2.011 -4.417 12.642 1.00 95.56 88 ASP A CA 1
ATOM 706 C C . ASP A 1 88 ? 1.985 -5.776 13.350 1.00 95.56 88 ASP A C 1
ATOM 708 O O . ASP A 1 88 ? 1.182 -5.991 14.262 1.00 95.56 88 ASP A O 1
ATOM 712 N N . ALA A 1 89 ? 2.913 -6.677 13.013 1.00 97.38 89 ALA A N 1
ATOM 713 C CA . ALA A 1 89 ? 3.056 -7.961 13.694 1.00 97.38 89 AL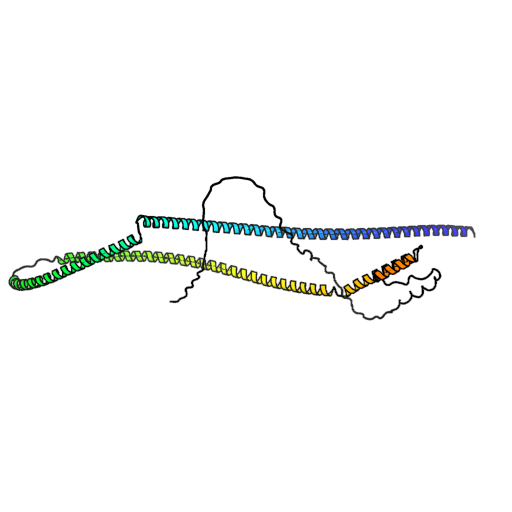A A CA 1
ATOM 714 C C . ALA A 1 89 ? 3.341 -7.777 15.194 1.00 97.38 89 ALA A C 1
ATOM 716 O O . ALA A 1 89 ? 2.738 -8.453 16.033 1.00 97.38 89 ALA A O 1
ATOM 717 N N . ASN A 1 90 ? 4.212 -6.828 15.550 1.00 96.31 90 ASN A N 1
ATOM 718 C CA . ASN A 1 90 ? 4.505 -6.500 16.944 1.00 96.31 90 ASN A CA 1
ATOM 719 C C . ASN A 1 90 ? 3.290 -5.903 17.668 1.00 96.31 90 ASN A C 1
ATOM 721 O O . ASN A 1 90 ? 3.019 -6.284 18.810 1.00 96.31 90 ASN A O 1
ATOM 725 N N . ARG A 1 91 ? 2.521 -5.031 17.006 1.00 97.69 91 ARG A N 1
ATOM 726 C CA . ARG A 1 91 ? 1.270 -4.474 17.542 1.00 97.69 91 ARG A CA 1
ATOM 727 C C . ARG A 1 91 ? 0.248 -5.575 17.826 1.00 97.69 91 ARG A C 1
ATOM 729 O O . ARG A 1 91 ? -0.254 -5.668 18.946 1.00 97.69 91 ARG A O 1
ATOM 736 N N . VAL A 1 92 ? -0.003 -6.454 16.855 1.00 97.31 92 VAL A N 1
ATOM 737 C CA . VAL A 1 92 ? -0.927 -7.591 17.012 1.00 97.31 92 VAL A CA 1
ATOM 738 C C . VAL A 1 92 ? -0.452 -8.531 18.121 1.00 97.31 92 VAL A C 1
ATOM 740 O O . VAL A 1 92 ? -1.260 -8.984 18.933 1.00 97.31 92 VAL A O 1
ATOM 743 N N . LYS A 1 93 ? 0.857 -8.793 18.214 1.00 97.81 93 LYS A N 1
ATOM 744 C CA . LYS A 1 93 ? 1.442 -9.612 19.285 1.00 97.81 93 LYS A CA 1
ATOM 745 C C . LYS A 1 93 ? 1.225 -8.989 20.666 1.00 97.81 93 LYS A C 1
ATOM 747 O O . LYS A 1 93 ? 0.877 -9.712 21.601 1.00 97.81 93 LYS A O 1
ATOM 752 N N . ALA A 1 94 ? 1.388 -7.672 20.797 1.00 98.00 94 ALA A N 1
ATOM 753 C CA . ALA A 1 94 ? 1.131 -6.954 22.043 1.00 98.00 94 ALA A CA 1
ATOM 754 C C . ALA A 1 94 ? -0.355 -7.007 22.436 1.00 98.00 94 ALA A C 1
ATOM 756 O O . ALA A 1 94 ? -0.679 -7.295 23.590 1.00 98.00 94 ALA A O 1
ATOM 757 N N . ASP A 1 95 ? -1.267 -6.804 21.486 1.00 97.94 95 ASP A N 1
ATOM 758 C CA . ASP A 1 95 ? -2.708 -6.880 21.748 1.00 97.94 95 ASP A CA 1
ATOM 759 C C . ASP A 1 95 ? -3.159 -8.304 22.099 1.00 97.94 95 ASP A C 1
ATOM 761 O O . ASP A 1 95 ? -3.969 -8.499 23.009 1.00 97.94 95 ASP A O 1
ATOM 765 N N . LEU A 1 96 ? -2.583 -9.319 21.453 1.00 98.06 96 LEU A N 1
ATOM 766 C CA . LEU A 1 96 ? -2.803 -10.720 21.802 1.00 98.06 96 LEU A CA 1
ATOM 767 C C . LEU A 1 96 ? -2.290 -11.039 23.212 1.00 98.06 96 LEU A C 1
ATOM 769 O O . LEU A 1 96 ? -2.982 -11.732 23.957 1.00 98.06 96 LEU A O 1
ATOM 773 N N . ALA A 1 97 ? -1.130 -10.512 23.610 1.00 98.12 97 ALA A N 1
ATOM 774 C CA . ALA A 1 97 ? -0.616 -10.669 24.971 1.00 98.12 97 ALA A CA 1
ATOM 775 C C . ALA A 1 97 ? -1.549 -10.024 26.013 1.00 98.12 97 ALA A C 1
ATOM 777 O O . ALA A 1 97 ? -1.883 -10.663 27.011 1.00 98.12 97 ALA A O 1
ATOM 778 N N . LYS A 1 98 ? -2.059 -8.811 25.749 1.00 98.12 98 LYS A N 1
ATOM 779 C CA . LYS A 1 98 ? -3.063 -8.156 26.610 1.00 98.12 98 LYS A CA 1
ATOM 780 C C . LYS A 1 98 ? -4.339 -8.993 26.735 1.00 98.12 98 LYS A C 1
ATOM 782 O O . LYS A 1 98 ? -4.854 -9.169 27.837 1.00 98.12 98 LYS A O 1
ATOM 787 N N . ARG A 1 99 ? -4.846 -9.535 25.620 1.00 97.62 99 ARG A N 1
ATOM 788 C CA . ARG A 1 99 ? -6.044 -10.396 25.613 1.00 97.62 99 ARG A CA 1
ATOM 789 C C . ARG A 1 99 ? -5.820 -11.698 26.379 1.00 97.62 99 ARG A C 1
ATOM 791 O O . ARG A 1 99 ? -6.705 -12.094 27.130 1.00 97.62 99 ARG A O 1
ATOM 798 N N . LYS A 1 100 ? -4.647 -12.325 26.239 1.00 97.94 100 LYS A N 1
ATOM 799 C CA . LYS A 1 100 ? -4.266 -13.509 27.025 1.00 97.94 100 LYS A CA 1
ATOM 800 C C . LYS A 1 100 ? -4.242 -13.208 28.520 1.00 97.94 100 LYS A C 1
ATOM 802 O O . LYS A 1 100 ? -4.891 -13.923 29.271 1.00 97.94 100 LYS A O 1
ATOM 807 N N . CYS A 1 101 ? -3.606 -12.111 28.929 1.00 97.81 101 CYS A N 1
ATOM 808 C CA . CYS A 1 101 ? -3.586 -11.688 30.330 1.00 97.81 101 CYS A CA 1
ATOM 809 C C . CYS A 1 101 ? -5.007 -11.447 30.874 1.00 97.81 101 CYS A C 1
ATOM 811 O O . CYS A 1 101 ? -5.351 -11.927 31.951 1.00 97.81 101 CYS A O 1
ATOM 813 N N . ARG A 1 102 ? -5.879 -10.777 30.106 1.00 98.06 102 ARG A N 1
ATOM 814 C CA . ARG A 1 102 ? -7.287 -10.580 30.493 1.00 98.06 102 ARG A CA 1
ATOM 815 C C . ARG A 1 102 ? -8.050 -11.903 30.627 1.00 98.06 102 ARG A C 1
ATOM 817 O O . ARG A 1 102 ? -8.875 -12.036 31.525 1.00 98.06 102 ARG A O 1
ATOM 824 N N . LEU A 1 103 ? -7.788 -12.866 29.745 1.00 98.00 103 LEU A N 1
ATOM 825 C CA . LEU A 1 103 ? -8.394 -14.195 29.810 1.00 98.00 103 LEU A CA 1
ATOM 826 C C . LEU A 1 103 ? -7.908 -14.958 31.045 1.00 98.00 103 LEU A C 1
ATOM 828 O O . LEU A 1 103 ? -8.731 -15.525 31.752 1.00 98.00 103 LEU A O 1
ATOM 832 N N . GLU A 1 104 ? -6.611 -14.924 31.348 1.00 97.8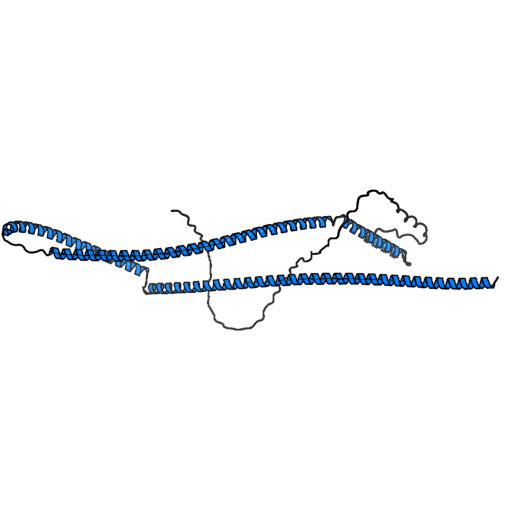8 104 GLU A N 1
ATOM 833 C CA . GLU A 1 104 ? -6.044 -15.526 32.562 1.00 97.88 104 GLU A CA 1
ATOM 834 C C . GLU A 1 104 ? -6.637 -14.910 33.835 1.00 97.88 104 GLU A C 1
ATOM 836 O O . GLU A 1 104 ? -6.998 -15.642 34.752 1.00 97.88 104 GLU A O 1
ATOM 841 N N . GLN A 1 105 ? -6.828 -13.587 33.872 1.00 97.12 105 GLN A N 1
ATOM 842 C CA . GLN A 1 105 ? -7.516 -12.914 34.980 1.00 97.12 105 GLN A CA 1
ATOM 843 C C . GLN A 1 105 ? -8.969 -13.378 35.123 1.00 97.12 105 GLN A C 1
ATOM 845 O O . GLN A 1 105 ? -9.425 -13.631 36.237 1.00 97.12 105 GLN A O 1
ATOM 850 N N . LEU A 1 106 ? -9.703 -13.496 34.012 1.00 96.62 106 LEU A N 1
ATOM 851 C CA . LEU A 1 106 ? -11.091 -13.960 34.034 1.00 96.62 106 LEU A CA 1
ATOM 852 C C . LEU A 1 106 ? -11.182 -15.425 34.467 1.00 96.62 106 LEU A C 1
ATOM 854 O O . LEU A 1 106 ? -12.040 -15.767 35.274 1.00 96.62 106 LEU A O 1
ATOM 858 N N . LYS A 1 107 ? -10.263 -16.265 33.985 1.00 96.25 107 LYS A N 1
ATOM 859 C CA . LYS A 1 107 ? -10.150 -17.662 34.395 1.00 96.25 107 LYS A CA 1
ATOM 860 C C . LYS A 1 107 ? -9.835 -17.771 35.884 1.00 96.25 107 LYS A C 1
ATOM 862 O O . LYS A 1 107 ? -10.514 -18.507 36.575 1.00 96.25 107 LYS A O 1
ATOM 867 N N . SER A 1 108 ? -8.887 -16.987 36.396 1.00 95.06 108 SER A N 1
ATOM 868 C CA . SER A 1 108 ? -8.568 -16.968 37.828 1.00 95.06 108 SER A CA 1
ATOM 869 C C . SER A 1 108 ? -9.764 -16.541 38.684 1.00 95.06 108 SER A C 1
ATOM 871 O O . SER A 1 108 ? -9.985 -17.139 39.731 1.00 95.06 108 SER A O 1
ATOM 873 N N . ARG A 1 109 ? -10.557 -15.551 38.248 1.00 94.44 109 ARG A N 1
ATOM 874 C CA . ARG A 1 109 ? -11.803 -15.175 38.941 1.00 94.44 109 ARG A CA 1
ATOM 875 C C . ARG A 1 109 ? -12.819 -16.308 38.933 1.00 94.44 109 ARG A C 1
ATOM 877 O O . ARG A 1 109 ? -13.355 -16.629 39.985 1.00 94.44 109 ARG A O 1
ATOM 884 N N . TYR A 1 110 ? -13.029 -16.924 37.773 1.00 93.94 110 TYR A N 1
ATOM 885 C CA . TYR A 1 110 ? -13.921 -18.067 37.645 1.00 93.94 110 TYR A CA 1
ATOM 886 C C . TYR A 1 110 ? -13.467 -19.239 38.517 1.00 93.94 110 TYR A C 1
ATOM 888 O O . TYR A 1 110 ? -14.287 -19.814 39.211 1.00 93.94 110 TYR A O 1
ATOM 896 N N . ASP A 1 111 ? -12.174 -19.563 38.543 1.00 89.88 111 ASP A N 1
ATOM 897 C CA . ASP A 1 111 ? -11.636 -20.652 39.361 1.00 89.88 111 ASP A CA 1
ATOM 898 C C . ASP A 1 111 ? -11.834 -20.367 40.865 1.00 89.88 111 ASP A C 1
ATOM 900 O O . ASP A 1 111 ? -12.135 -21.286 41.627 1.00 89.88 111 ASP A O 1
ATOM 904 N N . VAL A 1 112 ? -11.723 -19.102 41.301 1.00 87.50 112 VAL A N 1
ATOM 905 C CA . VAL A 1 112 ? -12.026 -18.683 42.685 1.00 87.50 112 VAL A CA 1
ATOM 906 C C . VAL A 1 112 ? -13.521 -18.793 42.987 1.00 87.50 112 VAL A C 1
ATOM 908 O O . VAL A 1 112 ? -13.880 -19.377 44.009 1.00 87.50 112 VAL A O 1
ATOM 911 N N . GLU A 1 113 ? -14.388 -18.278 42.112 1.00 82.88 113 GLU A N 1
ATOM 912 C CA . GLU A 1 113 ? -15.847 -18.382 42.254 1.00 82.88 113 GLU A CA 1
ATOM 913 C C . GLU A 1 113 ? -16.283 -19.853 42.271 1.00 82.88 113 GLU A C 1
ATOM 915 O O . GLU A 1 113 ? -16.952 -20.284 43.202 1.00 82.88 113 GLU A O 1
ATOM 920 N N . ALA A 1 114 ? -15.819 -20.659 41.317 1.00 79.06 114 ALA A N 1
ATOM 921 C CA . ALA A 1 114 ? -16.085 -22.090 41.237 1.00 79.06 114 ALA A CA 1
ATOM 922 C C . ALA A 1 114 ? -15.554 -22.854 42.460 1.00 79.06 114 ALA A C 1
ATOM 924 O O . ALA A 1 114 ? -16.217 -23.779 42.923 1.00 79.06 114 ALA A O 1
ATOM 925 N N . SER A 1 115 ? -14.398 -22.472 43.017 1.00 76.19 115 SER A N 1
ATOM 926 C CA . SER A 1 115 ? -13.865 -23.083 44.245 1.00 76.19 115 SER A CA 1
ATOM 927 C C . SER A 1 115 ? -14.680 -22.706 45.484 1.00 76.19 115 SER A C 1
ATOM 929 O O . SER A 1 115 ? -14.944 -23.580 46.305 1.00 76.19 115 SER A O 1
ATOM 931 N N . MET A 1 116 ? -15.124 -21.448 45.612 1.00 70.31 116 MET A N 1
ATOM 932 C CA . MET A 1 116 ? -16.062 -21.038 46.672 1.00 70.31 116 MET A CA 1
ATOM 933 C C . MET A 1 116 ? -17.376 -21.814 46.581 1.00 70.31 116 MET A C 1
ATOM 935 O O . MET A 1 116 ? -17.892 -22.294 47.582 1.00 70.31 116 MET A O 1
ATOM 939 N N . ILE A 1 117 ? -17.871 -21.974 45.361 1.00 63.56 117 ILE A N 1
ATOM 940 C CA . ILE A 1 117 ? -19.098 -22.691 45.036 1.00 63.56 117 ILE A CA 1
ATOM 941 C C . ILE A 1 117 ? -18.951 -24.210 45.296 1.00 63.56 117 ILE A C 1
ATOM 943 O O . ILE A 1 117 ? -19.887 -24.853 45.760 1.00 63.56 117 ILE A O 1
ATOM 947 N N . SER A 1 118 ? -17.777 -24.800 45.040 1.00 60.78 118 SER A N 1
ATOM 948 C CA . SER A 1 118 ? -17.524 -26.242 45.229 1.00 60.78 118 SER A CA 1
ATOM 949 C C . SER A 1 118 ? -17.208 -26.622 46.680 1.00 60.78 118 SER A C 1
ATOM 951 O O . SER A 1 118 ? -17.488 -27.748 47.086 1.00 60.78 118 SER A O 1
ATOM 953 N N . ALA A 1 119 ? -16.639 -25.703 47.469 1.00 59.44 119 ALA A N 1
ATOM 954 C CA . ALA A 1 119 ? -16.377 -25.915 48.895 1.00 59.44 119 ALA A CA 1
ATOM 955 C C . ALA A 1 119 ? -17.667 -26.036 49.730 1.00 59.44 119 ALA A C 1
ATOM 957 O O . ALA A 1 119 ? -17.616 -26.582 50.830 1.00 59.44 119 ALA A O 1
ATOM 958 N N . ASP A 1 120 ? -18.804 -25.574 49.198 1.00 53.31 120 ASP A N 1
ATOM 959 C CA . ASP A 1 120 ? -20.107 -25.599 49.872 1.00 53.31 120 ASP A CA 1
ATOM 960 C C . ASP A 1 120 ? -20.962 -26.843 49.552 1.00 53.31 120 ASP A C 1
ATOM 962 O O . ASP A 1 120 ? -22.043 -26.987 50.102 1.00 53.31 120 ASP A O 1
ATOM 966 N N . GLY A 1 121 ? -20.483 -27.775 48.713 1.00 49.25 121 GLY A N 1
ATOM 967 C CA . GLY A 1 121 ? -21.109 -29.088 48.488 1.00 49.25 121 GLY A CA 1
ATOM 968 C C . GLY A 1 121 ? -22.573 -29.056 48.001 1.00 49.25 121 GLY A C 1
ATOM 969 O O . GLY A 1 121 ? -23.502 -28.976 48.793 1.00 49.25 121 GLY A O 1
ATOM 970 N N . ASP A 1 122 ? -22.783 -29.256 46.694 1.00 55.06 122 ASP A N 1
ATOM 971 C CA . ASP A 1 122 ? -24.089 -29.282 45.998 1.00 55.06 122 ASP A CA 1
ATOM 972 C C . ASP A 1 122 ? -24.842 -27.935 45.951 1.00 55.06 122 ASP A C 1
ATOM 974 O O . ASP A 1 122 ? -25.783 -27.663 46.689 1.00 55.06 122 ASP A O 1
ATOM 978 N N . ILE A 1 123 ? -24.484 -27.132 44.953 1.00 53.41 123 ILE A N 1
ATOM 979 C CA . ILE A 1 123 ? -24.994 -25.782 44.646 1.00 53.41 123 ILE A CA 1
ATOM 980 C C . ILE A 1 123 ? -26.491 -25.784 44.329 1.00 53.41 123 ILE A C 1
ATOM 982 O O . ILE A 1 123 ? -27.238 -24.904 44.759 1.00 53.41 123 ILE A O 1
ATOM 986 N N . ASP A 1 124 ? -26.947 -26.812 43.610 1.00 54.62 124 ASP A N 1
ATOM 987 C CA . ASP A 1 124 ? -28.364 -26.967 43.299 1.00 54.62 124 ASP A CA 1
ATOM 988 C C . ASP A 1 124 ? -29.174 -27.230 44.561 1.00 54.62 124 ASP A C 1
ATOM 990 O O . ASP A 1 124 ? -30.347 -26.883 44.578 1.00 54.62 124 ASP A O 1
ATOM 994 N N . LYS A 1 125 ? -28.561 -27.779 45.621 1.00 56.50 125 LYS A N 1
ATOM 995 C CA . LYS A 1 125 ? -29.194 -27.968 46.929 1.00 56.50 125 LYS A CA 1
ATOM 996 C C . LYS A 1 125 ? -28.995 -26.765 47.834 1.00 56.50 125 LYS A C 1
ATOM 998 O O . LYS A 1 125 ? -29.924 -26.442 48.552 1.00 56.50 125 LYS A O 1
ATOM 1003 N N . THR A 1 126 ? -27.860 -26.069 47.833 1.00 58.53 126 THR A N 1
ATOM 1004 C CA . THR A 1 126 ? -27.667 -24.917 48.732 1.00 58.53 126 THR A CA 1
ATOM 1005 C C . THR A 1 126 ? -28.471 -23.700 48.291 1.00 58.53 126 THR A C 1
ATOM 1007 O O . THR A 1 126 ? -29.134 -23.096 49.131 1.00 58.53 126 THR A O 1
ATOM 1010 N N . GLN A 1 127 ? -28.544 -23.382 46.993 1.00 62.75 127 GLN A N 1
ATOM 1011 C CA . GLN A 1 127 ? -29.377 -22.266 46.531 1.00 62.75 127 GLN A CA 1
ATOM 1012 C C . GLN A 1 127 ? -30.877 -22.583 46.632 1.00 62.75 127 GLN A C 1
ATOM 1014 O O . GLN A 1 127 ? -31.643 -21.725 47.072 1.00 62.75 127 GLN A O 1
ATOM 1019 N N . THR A 1 128 ? -31.305 -23.814 46.321 1.00 64.94 128 THR A N 1
ATOM 1020 C CA . THR A 1 128 ? -32.700 -24.219 46.577 1.00 64.94 128 THR A CA 1
ATOM 1021 C C . THR A 1 128 ? -33.012 -24.332 48.064 1.00 64.94 128 THR A C 1
ATOM 1023 O O . THR A 1 128 ? -34.104 -23.937 48.440 1.00 64.94 128 THR A O 1
ATOM 1026 N N . ASN A 1 129 ? -32.085 -24.763 48.926 1.00 69.19 129 ASN A N 1
ATOM 1027 C CA . ASN A 1 129 ? -32.297 -24.799 50.378 1.00 69.19 129 ASN A CA 1
ATOM 1028 C C . ASN A 1 129 ? -32.345 -23.398 50.991 1.00 69.19 129 ASN A C 1
ATOM 1030 O O . ASN A 1 129 ? -33.116 -23.183 51.918 1.00 69.19 129 ASN A O 1
ATOM 1034 N N . ILE A 1 130 ? -31.553 -22.437 50.501 1.00 77.25 130 ILE A N 1
ATOM 1035 C CA . ILE A 1 130 ? -31.638 -21.041 50.958 1.00 77.25 130 ILE A CA 1
ATOM 1036 C C . ILE A 1 130 ? -32.991 -20.449 50.551 1.00 77.25 130 ILE A C 1
ATOM 1038 O O . ILE A 1 130 ? -33.650 -19.816 51.373 1.00 77.25 130 ILE A O 1
ATOM 1042 N N . ILE A 1 131 ? -33.434 -20.699 49.315 1.00 81.31 131 ILE A N 1
ATOM 1043 C CA . ILE A 1 131 ? -34.745 -20.246 48.836 1.00 81.31 131 ILE A CA 1
ATOM 1044 C C . ILE A 1 131 ? -35.880 -20.950 49.599 1.00 81.31 131 ILE A C 1
ATOM 1046 O O . ILE A 1 131 ? -36.795 -20.278 50.064 1.00 81.31 131 ILE A O 1
ATOM 1050 N N . ALA A 1 132 ? -35.806 -22.268 49.792 1.00 80.31 132 ALA A N 1
ATOM 1051 C CA . ALA A 1 132 ? -36.797 -23.051 50.528 1.00 80.31 132 ALA A CA 1
ATOM 1052 C C . ALA A 1 132 ? -36.887 -22.613 51.992 1.00 80.31 132 ALA A C 1
ATOM 1054 O O . ALA A 1 132 ? -37.978 -22.322 52.462 1.00 80.31 132 ALA A O 1
ATOM 1055 N N . ARG A 1 133 ? -35.751 -22.432 52.674 1.00 84.19 133 ARG A N 1
ATOM 1056 C CA . ARG A 1 133 ? -35.727 -21.917 54.049 1.00 84.19 133 ARG A CA 1
ATOM 1057 C C . ARG A 1 133 ? -36.299 -20.502 54.133 1.00 84.19 133 ARG A C 1
ATOM 1059 O O . ARG A 1 133 ? -37.027 -20.198 55.067 1.00 84.19 133 ARG A O 1
ATOM 1066 N N . SER A 1 134 ? -36.007 -19.642 53.153 1.00 83.94 134 SER A N 1
ATOM 1067 C CA . SER A 1 134 ? -36.589 -18.293 53.113 1.00 83.94 134 SER A CA 1
ATOM 1068 C C . SER A 1 134 ? -38.102 -18.302 52.861 1.00 83.94 134 SER A C 1
ATOM 1070 O O . SER A 1 134 ? -38.802 -17.410 53.330 1.00 83.94 134 SER A O 1
ATOM 1072 N N . LEU A 1 135 ? -38.610 -19.311 52.145 1.00 88.31 135 LEU A N 1
ATOM 1073 C CA . LEU A 1 135 ? -40.042 -19.519 51.926 1.00 88.31 135 LEU A CA 1
ATOM 1074 C C . LEU A 1 135 ? -40.726 -20.074 53.180 1.00 88.31 135 LEU A C 1
ATOM 1076 O O . LEU A 1 135 ? -41.772 -19.555 53.553 1.00 88.31 135 LEU A O 1
ATOM 1080 N N . GLU A 1 136 ? -40.118 -21.055 53.849 1.00 88.75 136 GLU A N 1
ATOM 1081 C CA . GLU A 1 136 ? -40.595 -21.605 55.127 1.00 88.75 136 GLU A CA 1
ATOM 1082 C C . GLU A 1 136 ? -40.678 -20.511 56.201 1.00 88.75 136 GLU A C 1
ATOM 1084 O O . GLU A 1 136 ? -41.716 -20.342 56.833 1.00 88.75 136 GLU A O 1
ATOM 1089 N N . GLU A 1 137 ? -39.633 -19.691 56.348 1.00 87.94 137 GLU A N 1
ATOM 1090 C CA . GLU A 1 137 ? -39.617 -18.580 57.310 1.00 87.94 137 GLU A CA 1
ATOM 1091 C C . GLU A 1 137 ? -40.686 -17.521 56.983 1.00 87.94 137 GLU A C 1
ATOM 1093 O O . GLU A 1 137 ? -41.314 -16.956 57.881 1.00 87.94 137 GLU A O 1
ATOM 1098 N N . HIS A 1 138 ? -40.944 -17.271 55.695 1.00 91.06 138 HIS A N 1
ATOM 1099 C CA . HIS A 1 138 ? -42.009 -16.366 55.270 1.00 91.06 138 HIS A CA 1
ATOM 1100 C C . HIS A 1 138 ? -43.406 -16.933 55.573 1.00 91.06 138 HIS A C 1
ATOM 1102 O O . HIS A 1 138 ? -44.292 -16.182 55.985 1.00 91.06 138 HIS A O 1
ATOM 1108 N N . GLU A 1 139 ? -43.620 -18.235 55.380 1.00 91.12 139 GLU A N 1
ATOM 1109 C CA . GLU A 1 139 ? -44.883 -18.908 55.704 1.00 91.12 139 GLU A CA 1
ATOM 1110 C C . GLU A 1 139 ? -45.132 -18.916 57.219 1.00 91.12 139 GLU A C 1
ATOM 1112 O O . GLU A 1 139 ? -46.212 -18.527 57.667 1.00 91.12 139 GLU A O 1
ATOM 1117 N N . GLU A 1 140 ? -44.120 -19.240 58.028 1.00 90.62 140 GLU A N 1
ATOM 1118 C CA . GLU A 1 140 ? -44.208 -19.166 59.491 1.00 90.62 140 GLU A CA 1
ATOM 1119 C C . GLU A 1 140 ? -44.541 -17.744 59.967 1.00 90.62 140 GLU A C 1
ATOM 1121 O O . GLU A 1 140 ? -45.449 -17.548 60.779 1.00 90.62 140 GLU A O 1
ATOM 1126 N N . LEU A 1 141 ? -43.871 -16.723 59.430 1.00 90.88 141 LEU A N 1
ATOM 1127 C CA . LEU A 1 141 ? -44.179 -15.328 59.755 1.00 90.88 141 LEU A CA 1
ATOM 1128 C C . LEU A 1 141 ? -45.605 -14.935 59.363 1.00 90.88 141 LEU A C 1
ATOM 1130 O O . LEU A 1 141 ? -46.261 -14.206 60.110 1.00 90.88 141 LEU A O 1
ATOM 1134 N N . GLN A 1 142 ? -46.097 -15.423 58.226 1.00 92.06 142 GLN A N 1
ATOM 1135 C CA . GLN A 1 142 ? -47.463 -15.169 57.784 1.00 92.06 142 GLN A CA 1
ATOM 1136 C C . GLN A 1 142 ? -48.487 -15.846 58.702 1.00 92.06 142 GLN A C 1
ATOM 1138 O O . GLN A 1 142 ? -49.424 -15.185 59.142 1.00 92.06 142 GLN A O 1
ATOM 1143 N N . THR A 1 143 ? -48.279 -17.112 59.074 1.00 93.19 143 THR A N 1
ATOM 1144 C CA . THR A 1 143 ? -49.163 -17.808 60.029 1.00 93.19 143 THR A CA 1
ATOM 1145 C C . THR A 1 143 ? -49.185 -17.124 61.394 1.00 93.19 143 THR A C 1
ATOM 1147 O O . THR A 1 143 ? -50.254 -16.938 61.974 1.00 93.19 143 THR A O 1
ATOM 1150 N N . ARG A 1 144 ? -48.028 -16.658 61.878 1.00 93.12 144 ARG A N 1
ATOM 1151 C CA . ARG A 1 144 ? -47.934 -15.890 63.123 1.00 93.12 144 ARG A CA 1
ATOM 1152 C C . ARG A 1 144 ? -48.617 -14.527 63.012 1.00 93.12 144 ARG A C 1
ATOM 1154 O O . ARG A 1 144 ? -49.206 -14.062 63.985 1.00 93.12 144 ARG A O 1
ATOM 1161 N N . GLY A 1 145 ? -48.561 -13.897 61.839 1.00 94.44 145 GLY A N 1
ATOM 1162 C CA . GLY A 1 145 ? -49.340 -12.701 61.518 1.00 94.44 145 GLY A CA 1
ATOM 1163 C C . GLY A 1 145 ? -50.845 -12.962 61.600 1.00 94.44 145 GLY A C 1
ATOM 1164 O O . GLY A 1 145 ? -51.551 -12.228 62.284 1.00 94.44 145 GLY A O 1
ATOM 1165 N N . ASP A 1 146 ? -51.320 -14.055 61.002 1.00 92.00 146 ASP A N 1
ATOM 1166 C CA . ASP A 1 146 ? -52.734 -14.447 61.029 1.00 92.00 146 ASP A CA 1
ATOM 1167 C C . ASP A 1 146 ? -53.226 -14.798 62.447 1.00 92.00 146 ASP A C 1
ATOM 1169 O O . ASP A 1 146 ? -54.378 -14.529 62.799 1.00 92.00 146 ASP A O 1
ATOM 1173 N N . GLU A 1 147 ? -52.379 -15.416 63.275 1.00 94.75 147 GLU A N 1
ATOM 1174 C CA . GLU A 1 147 ? -52.664 -15.669 64.693 1.00 94.75 147 GLU A CA 1
ATOM 1175 C C . GLU A 1 147 ? -52.793 -14.367 65.484 1.00 94.75 147 GLU A C 1
ATOM 1177 O O . GLU A 1 147 ? -53.780 -14.177 66.200 1.00 94.75 147 GLU A O 1
ATOM 1182 N N . LEU A 1 148 ? -51.845 -13.445 65.301 1.00 93.75 148 LEU A N 1
ATOM 1183 C CA . LEU A 1 148 ? -51.897 -12.127 65.926 1.00 93.75 148 LEU A CA 1
ATOM 1184 C C . LEU A 1 148 ? -53.130 -11.340 65.471 1.00 93.75 148 LEU A C 1
ATOM 1186 O O . LEU A 1 148 ? -53.786 -10.728 66.306 1.00 93.75 148 LEU A O 1
ATOM 1190 N N . ASP A 1 149 ? -53.513 -11.410 64.197 1.00 93.19 149 ASP A N 1
ATOM 1191 C CA . ASP A 1 149 ? -54.728 -10.765 63.688 1.00 93.19 149 ASP A CA 1
ATOM 1192 C C . ASP A 1 149 ? -56.007 -11.353 64.305 1.00 93.19 149 ASP A C 1
ATOM 1194 O O . ASP A 1 149 ? -56.970 -10.624 64.569 1.00 93.19 149 ASP A O 1
ATOM 1198 N N . LYS A 1 150 ? -56.047 -12.666 64.565 1.00 94.31 150 LYS A N 1
ATOM 1199 C CA . LYS A 1 150 ? -57.163 -13.297 65.294 1.00 94.31 150 LYS A CA 1
ATOM 1200 C C . LYS A 1 150 ? -57.222 -12.825 66.742 1.00 94.31 150 LYS A C 1
ATOM 1202 O O . LYS A 1 150 ? -58.316 -12.556 67.240 1.00 94.31 150 LYS A O 1
ATOM 1207 N N . ASP A 1 151 ? -56.076 -12.723 67.405 1.00 93.62 151 ASP A N 1
ATOM 1208 C CA . ASP A 1 151 ? -56.004 -12.231 68.780 1.00 93.62 151 ASP A CA 1
ATOM 1209 C C . ASP A 1 151 ? -56.359 -10.741 68.866 1.00 93.62 151 ASP A C 1
ATOM 1211 O O . ASP A 1 151 ? -57.083 -10.348 69.778 1.00 93.62 151 ASP A O 1
ATOM 1215 N N . VAL A 1 152 ? -55.962 -9.928 67.881 1.00 93.25 152 VAL A N 1
ATOM 1216 C CA . VAL A 1 152 ? -56.380 -8.523 67.763 1.00 93.25 152 VAL A CA 1
ATOM 1217 C C . VAL A 1 152 ? -57.888 -8.426 67.581 1.00 93.25 152 VAL A C 1
ATOM 1219 O O . VAL A 1 152 ? -58.521 -7.678 68.314 1.00 93.25 152 VAL A O 1
ATOM 1222 N N . LYS A 1 153 ? -58.499 -9.212 66.687 1.00 93.06 153 LYS A N 1
ATOM 1223 C CA . LYS A 1 153 ? -59.966 -9.214 66.519 1.00 93.06 153 LYS A CA 1
ATOM 1224 C C . LYS A 1 153 ? -60.699 -9.618 67.795 1.00 93.06 153 LYS A C 1
ATOM 1226 O O . LYS A 1 153 ? -61.697 -8.993 68.142 1.00 93.06 153 LYS A O 1
ATOM 1231 N N . ARG A 1 154 ? -60.194 -10.625 68.516 1.00 93.19 154 ARG A N 1
ATOM 1232 C CA . ARG A 1 154 ? -60.754 -11.021 69.817 1.00 93.19 154 ARG A CA 1
ATOM 1233 C C . ARG A 1 154 ? -60.641 -9.877 70.823 1.00 93.19 154 ARG A C 1
ATOM 1235 O O . ARG A 1 154 ? -61.626 -9.539 71.467 1.00 93.19 154 ARG A O 1
ATOM 1242 N N . ALA A 1 155 ? -59.477 -9.235 70.897 1.00 90.94 155 ALA A N 1
ATOM 1243 C CA . ALA A 1 155 ? -59.262 -8.073 71.750 1.00 90.94 155 ALA A CA 1
ATOM 1244 C C . ALA A 1 155 ? -60.133 -6.872 71.337 1.00 90.94 155 ALA A C 1
ATOM 1246 O O . ALA A 1 155 ? -60.591 -6.140 72.203 1.00 90.94 155 ALA A O 1
ATOM 1247 N N . GLU A 1 156 ? -60.409 -6.666 70.047 1.00 91.38 156 GLU A N 1
ATOM 1248 C CA . GLU A 1 156 ? -61.325 -5.634 69.545 1.00 91.38 156 GLU A CA 1
ATOM 1249 C C . GLU A 1 156 ? -62.783 -5.926 69.917 1.00 91.38 156 GLU A C 1
ATOM 1251 O O . GLU A 1 156 ? -63.523 -5.011 70.272 1.00 91.38 156 GLU A O 1
ATOM 1256 N N . GLU A 1 157 ? -63.217 -7.186 69.853 1.00 91.69 157 GLU A N 1
ATOM 1257 C CA . GLU A 1 157 ? -64.549 -7.608 70.300 1.00 91.69 157 GLU A CA 1
ATOM 1258 C C . GLU A 1 157 ? -64.697 -7.478 71.819 1.00 91.69 157 GLU A C 1
ATOM 1260 O O . GLU A 1 157 ? -65.710 -6.960 72.295 1.00 91.69 157 GLU A O 1
ATOM 1265 N N . GLU A 1 158 ? -63.670 -7.872 72.574 1.00 91.25 158 GLU A N 1
ATOM 1266 C CA . GLU A 1 158 ? -63.582 -7.663 74.019 1.00 91.25 158 GLU A CA 1
ATOM 1267 C C . GLU A 1 158 ? -63.564 -6.172 74.365 1.00 91.25 158 GLU A C 1
ATOM 1269 O O . GLU A 1 158 ? -64.290 -5.754 75.264 1.00 91.25 158 GLU A O 1
ATOM 1274 N N . LEU A 1 159 ? -62.816 -5.345 73.628 1.00 86.75 159 LEU A N 1
ATOM 1275 C CA . LEU A 1 159 ? -62.819 -3.891 73.783 1.00 86.75 159 LEU A CA 1
ATOM 1276 C C . LEU A 1 159 ? -64.176 -3.299 73.442 1.00 86.75 159 LEU A C 1
ATOM 1278 O O . LEU A 1 159 ? -64.626 -2.432 74.171 1.00 86.75 159 LEU A O 1
ATOM 1282 N N . ARG A 1 160 ? -64.867 -3.773 72.405 1.00 90.38 160 ARG A N 1
ATOM 1283 C CA . ARG A 1 160 ? -66.217 -3.305 72.062 1.00 90.38 160 ARG A CA 1
ATOM 1284 C C . ARG A 1 160 ? -67.238 -3.713 73.127 1.00 90.38 160 ARG A C 1
ATOM 1286 O O . ARG A 1 160 ? -68.142 -2.944 73.454 1.00 90.38 160 ARG A O 1
ATOM 1293 N N . ALA A 1 161 ? -67.098 -4.909 73.697 1.00 87.75 161 ALA A N 1
ATOM 1294 C CA . ALA A 1 161 ? -67.889 -5.341 74.843 1.00 87.75 161 ALA A CA 1
ATOM 1295 C C . ALA A 1 161 ? -67.584 -4.475 76.074 1.00 87.75 161 ALA A C 1
ATOM 1297 O O . ALA A 1 161 ? -68.512 -4.003 76.731 1.00 87.75 161 ALA A O 1
ATOM 1298 N N . LEU A 1 162 ? -66.305 -4.195 76.342 1.00 87.19 162 LEU A N 1
ATOM 1299 C CA . LEU A 1 162 ? -65.872 -3.307 77.414 1.00 87.19 162 LEU A CA 1
ATOM 1300 C C . LEU A 1 162 ? -66.343 -1.872 77.184 1.00 87.19 162 LEU A C 1
ATOM 1302 O O . LEU A 1 162 ? -66.852 -1.273 78.117 1.00 87.19 162 LEU A O 1
ATOM 1306 N N . GLU A 1 163 ? -66.278 -1.333 75.972 1.00 87.62 163 GLU A N 1
ATOM 1307 C CA . GLU A 1 163 ? -66.811 -0.023 75.594 1.00 87.62 163 GLU A CA 1
ATOM 1308 C C . GLU A 1 163 ? -68.317 0.038 75.819 1.00 87.62 163 GLU A C 1
ATOM 1310 O O . GLU A 1 163 ? -68.793 1.023 76.367 1.00 87.62 163 GLU A O 1
ATOM 1315 N N . ASN A 1 164 ? -69.066 -1.021 75.500 1.00 85.38 164 ASN A N 1
ATOM 1316 C CA . ASN A 1 164 ? -70.485 -1.107 75.845 1.00 85.38 164 ASN A CA 1
ATOM 1317 C C . ASN A 1 164 ? -70.699 -1.136 77.365 1.00 85.38 164 ASN A C 1
ATOM 1319 O O . ASN A 1 164 ? -71.575 -0.433 77.870 1.00 85.38 164 ASN A O 1
ATOM 1323 N N . THR A 1 165 ? -69.895 -1.894 78.121 1.00 85.50 165 THR A N 1
ATOM 1324 C CA . THR A 1 165 ? -69.979 -1.866 79.592 1.00 85.50 165 THR A CA 1
ATOM 1325 C C . THR A 1 165 ? -69.581 -0.512 80.159 1.00 85.50 165 THR A C 1
ATOM 1327 O O . THR A 1 165 ? -70.202 -0.065 81.117 1.00 85.50 165 THR A O 1
ATOM 1330 N N . VAL A 1 166 ? -68.604 0.166 79.554 1.00 83.56 166 VAL A N 1
ATOM 1331 C CA . VAL A 1 166 ? -68.179 1.515 79.904 1.00 83.56 166 VAL A CA 1
ATOM 1332 C C . VAL A 1 166 ? -69.288 2.481 79.568 1.00 83.56 166 VAL A C 1
ATOM 1334 O O . VAL A 1 166 ? -69.577 3.263 80.441 1.00 83.56 166 VAL A O 1
ATOM 1337 N N . LEU A 1 167 ? -69.957 2.392 78.417 1.00 83.69 167 LEU A N 1
ATOM 1338 C CA . LEU A 1 167 ? -71.092 3.233 78.029 1.00 83.69 167 LEU A CA 1
ATOM 1339 C C . LEU A 1 167 ? -72.253 3.097 79.022 1.00 83.69 167 LEU A C 1
ATOM 1341 O O . LEU A 1 167 ? -72.837 4.089 79.456 1.00 83.69 167 LEU A O 1
ATOM 1345 N N . VAL A 1 168 ? -72.556 1.867 79.443 1.00 81.19 168 VAL A N 1
ATOM 1346 C CA . VAL A 1 168 ? -73.543 1.599 80.498 1.00 81.19 168 VAL A CA 1
ATOM 1347 C C . VAL A 1 168 ? -73.054 2.164 81.836 1.00 81.19 168 VAL A C 1
ATOM 1349 O O . VAL A 1 168 ? -73.794 2.877 82.511 1.00 81.19 168 VAL A O 1
ATOM 1352 N N . MET A 1 169 ? -71.790 1.941 82.198 1.00 76.19 169 MET A N 1
ATOM 1353 C CA . MET A 1 169 ? -71.160 2.486 83.403 1.00 76.19 169 MET A CA 1
ATOM 1354 C C . MET A 1 169 ? -70.983 4.006 83.362 1.00 76.19 169 MET A C 1
ATOM 1356 O O . MET A 1 169 ? -70.957 4.609 84.425 1.00 76.19 169 MET A O 1
ATOM 1360 N N . THR A 1 170 ? -70.856 4.653 82.203 1.00 75.31 170 THR A N 1
ATOM 1361 C CA . THR A 1 170 ? -70.818 6.105 82.023 1.00 75.31 170 THR A CA 1
ATOM 1362 C C . THR A 1 170 ? -72.210 6.672 81.994 1.00 75.31 170 THR A C 1
ATOM 1364 O O . THR A 1 170 ? -72.350 7.751 82.522 1.00 75.31 170 THR A O 1
ATOM 1367 N N . SER A 1 171 ? -73.243 5.963 81.540 1.00 71.19 171 SER A N 1
ATOM 1368 C CA . SER A 1 171 ? -74.629 6.400 81.761 1.00 71.19 171 SER A CA 1
ATOM 1369 C C . SER A 1 171 ? -74.997 6.361 83.256 1.00 71.19 171 SER A C 1
ATOM 1371 O O . SER A 1 171 ? -75.585 7.301 83.789 1.00 71.19 171 SER A O 1
ATOM 1373 N N . LEU A 1 172 ? -74.537 5.329 83.980 1.00 65.31 172 LEU A N 1
ATOM 1374 C CA . LEU A 1 172 ? -74.668 5.215 85.438 1.00 65.31 172 LEU A CA 1
ATOM 1375 C C . LEU A 1 172 ? -73.762 6.209 86.177 1.00 65.31 172 LEU A C 1
ATOM 1377 O O . LEU A 1 172 ? -74.164 6.796 87.180 1.00 65.31 172 LEU A O 1
ATOM 1381 N N . ASN A 1 173 ? -72.550 6.437 85.668 1.00 61.59 173 ASN A N 1
ATOM 1382 C CA . ASN A 1 173 ? -71.653 7.446 86.204 1.00 61.59 173 ASN A CA 1
ATOM 1383 C C . ASN A 1 173 ? -72.035 8.859 85.777 1.00 61.59 173 ASN A C 1
ATOM 1385 O O . ASN A 1 173 ? -71.648 9.744 86.496 1.00 61.59 173 ASN A O 1
ATOM 1389 N N . GLU A 1 174 ? -72.758 9.142 84.698 1.00 57.09 174 GLU A N 1
ATOM 1390 C CA . GLU A 1 174 ? -73.270 10.483 84.362 1.00 57.09 174 GLU A CA 1
ATOM 1391 C C . GLU A 1 174 ? -74.378 10.857 85.345 1.00 57.09 174 GLU A C 1
ATOM 1393 O O . GLU A 1 174 ? -74.406 11.984 85.834 1.00 57.09 174 GLU A O 1
ATOM 1398 N N . SER A 1 175 ? -75.177 9.876 85.782 1.00 55.41 175 SER A N 1
ATOM 1399 C CA . SER A 1 175 ? -76.010 10.009 86.982 1.00 55.41 175 SER A CA 1
ATOM 1400 C C . SER A 1 175 ? -75.203 10.256 88.272 1.00 55.41 175 SER A C 1
ATOM 1402 O O . SER A 1 175 ? -75.722 10.896 89.183 1.00 55.41 175 SER A O 1
ATOM 1404 N N . ALA A 1 176 ? -73.944 9.807 88.364 1.00 51.06 176 ALA A N 1
ATOM 1405 C CA . ALA A 1 176 ? -73.076 9.981 89.542 1.00 51.06 176 ALA A CA 1
ATOM 1406 C C . ALA A 1 176 ? -72.021 11.116 89.421 1.00 51.06 176 ALA A C 1
ATOM 1408 O O . ALA A 1 176 ? -71.446 11.534 90.424 1.00 51.06 176 ALA A O 1
ATOM 1409 N N . ARG A 1 177 ? -71.784 11.656 88.219 1.00 49.12 177 ARG A N 1
ATOM 1410 C CA . ARG A 1 177 ? -70.744 12.636 87.832 1.00 49.12 177 ARG A CA 1
ATOM 1411 C C . ARG A 1 177 ? -71.306 14.030 87.567 1.00 49.12 177 ARG A C 1
ATOM 1413 O O . ARG A 1 177 ? -70.561 14.927 87.187 1.00 49.12 177 ARG A O 1
ATOM 1420 N N . SER A 1 178 ? -72.545 14.275 87.988 1.00 47.50 178 SER A N 1
ATOM 1421 C CA . SER A 1 178 ? -72.908 15.573 88.580 1.00 47.50 178 SER A CA 1
ATOM 1422 C C . SER A 1 178 ? -71.950 15.983 89.721 1.00 47.50 178 SER A C 1
ATOM 1424 O O . SER A 1 178 ? -71.951 17.137 90.138 1.00 47.50 178 SER A O 1
ATOM 1426 N N . TYR A 1 179 ? -71.108 15.063 90.213 1.00 43.41 179 TYR A N 1
ATOM 1427 C CA . TYR A 1 179 ? -70.011 15.318 91.137 1.00 43.41 179 TYR A CA 1
ATOM 1428 C C . TYR A 1 179 ? -68.633 15.110 90.479 1.00 43.41 179 TYR A C 1
ATOM 1430 O O . TYR A 1 179 ? -68.170 13.989 90.289 1.00 43.41 179 TYR A O 1
ATOM 1438 N N . SER A 1 180 ? -67.964 16.240 90.242 1.00 32.03 180 SER A N 1
ATOM 1439 C CA . SER A 1 180 ? -66.506 16.426 90.154 1.00 32.03 180 SER A CA 1
ATOM 1440 C C . SER A 1 180 ? -65.736 15.950 88.908 1.00 32.03 180 SER A C 1
ATOM 1442 O O . SER A 1 180 ? -65.497 14.769 88.695 1.00 32.03 180 SER A O 1
ATOM 1444 N N . GLY A 1 181 ? -65.132 16.934 88.226 1.00 36.56 181 GLY A N 1
ATOM 1445 C CA . GLY A 1 181 ? -63.699 17.201 88.438 1.00 36.56 181 GLY A CA 1
ATOM 1446 C C . GLY A 1 181 ? -62.715 16.797 87.332 1.00 36.56 181 GLY A C 1
ATOM 1447 O O . GLY A 1 181 ? -62.164 15.706 87.349 1.00 36.56 181 GLY A O 1
ATOM 1448 N N . THR A 1 182 ? -62.431 17.758 86.451 1.00 43.47 182 THR A N 1
ATOM 1449 C CA . THR A 1 182 ? -61.336 17.922 85.470 1.00 43.47 182 THR A CA 1
ATOM 1450 C C . THR A 1 182 ? -59.954 17.367 85.858 1.00 43.47 182 THR A C 1
ATOM 1452 O O . THR A 1 182 ? -59.526 17.570 86.990 1.00 43.47 182 THR A O 1
ATOM 1455 N N . THR A 1 183 ? -59.170 16.842 84.893 1.00 35.81 183 THR A N 1
ATOM 1456 C CA . THR A 1 183 ? -57.693 17.045 84.837 1.00 35.81 183 THR A CA 1
ATOM 1457 C C . THR A 1 183 ? -57.020 16.641 83.499 1.00 35.81 183 THR A C 1
ATOM 1459 O O . THR A 1 183 ? -56.951 15.474 83.150 1.00 35.81 183 THR A O 1
ATOM 1462 N N . ILE A 1 184 ? -56.519 17.666 82.791 1.00 53.81 184 ILE A N 1
ATOM 1463 C CA . ILE A 1 184 ? -55.257 17.851 82.022 1.00 53.81 184 ILE A CA 1
ATOM 1464 C C . ILE A 1 184 ? -54.760 16.761 81.028 1.00 53.81 184 ILE A C 1
ATOM 1466 O O . ILE A 1 184 ? -54.445 15.629 81.375 1.00 53.81 184 ILE A O 1
ATOM 1470 N N . ASP A 1 185 ? -54.581 17.213 79.779 1.00 56.12 185 ASP A N 1
ATOM 1471 C CA . ASP A 1 185 ? -54.361 16.496 78.513 1.00 56.12 185 ASP A CA 1
ATOM 1472 C C . ASP A 1 185 ? -52.902 16.028 78.248 1.00 56.12 185 ASP A C 1
ATOM 1474 O O . ASP A 1 185 ? -51.999 16.831 78.002 1.00 56.12 185 ASP A O 1
ATOM 1478 N N . GLN A 1 186 ? -52.679 14.705 78.242 1.00 57.59 186 GLN A N 1
ATOM 1479 C CA . GLN A 1 186 ? -51.439 14.028 77.804 1.00 57.59 186 GLN A CA 1
ATOM 1480 C C . GLN A 1 186 ? -51.355 13.799 76.275 1.00 57.59 186 GLN A C 1
ATOM 1482 O O . GLN A 1 186 ? -50.301 13.397 75.769 1.00 57.59 186 GLN A O 1
ATOM 1487 N N . GLY A 1 187 ? -52.435 14.024 75.521 1.00 66.50 187 GLY A N 1
ATOM 1488 C CA . GLY A 1 187 ? -52.504 13.793 74.073 1.00 66.50 187 GLY A CA 1
ATOM 1489 C C . GLY A 1 187 ? -51.663 14.782 73.263 1.00 66.50 187 GLY A C 1
ATOM 1490 O O . GLY A 1 187 ? -51.053 14.409 72.255 1.00 66.50 187 GLY A O 1
ATOM 1491 N N . LEU A 1 188 ? -51.535 16.019 73.751 1.00 61.41 188 LEU A N 1
ATOM 1492 C CA . LEU A 1 188 ? -50.768 17.078 73.086 1.00 61.41 188 LEU A CA 1
ATOM 1493 C C . LEU A 1 188 ? -49.266 16.768 72.971 1.00 61.41 188 LEU A C 1
ATOM 1495 O O . LEU A 1 188 ? -48.648 17.096 71.957 1.00 61.41 188 LEU A O 1
ATOM 1499 N N . LEU A 1 189 ? -48.674 16.088 73.960 1.00 62.69 189 LEU A N 1
ATOM 1500 C CA . LEU A 1 189 ? -47.247 15.739 73.935 1.00 62.69 189 LEU A CA 1
ATOM 1501 C C . LEU A 1 189 ? -46.939 14.635 72.913 1.00 62.69 189 LEU A C 1
ATOM 1503 O O . LEU A 1 189 ? -45.991 14.764 72.142 1.00 62.69 189 LEU A O 1
ATOM 1507 N N . LYS A 1 190 ? -47.785 13.602 72.824 1.00 75.00 190 LYS A N 1
ATOM 1508 C CA . LYS A 1 190 ? -47.629 12.520 71.833 1.00 75.00 190 LYS A CA 1
ATOM 1509 C C . LYS A 1 190 ? -47.811 13.030 70.399 1.00 75.00 190 LYS A C 1
ATOM 1511 O O . LYS A 1 190 ? -47.094 12.610 69.493 1.00 75.00 190 LYS A O 1
ATOM 1516 N N . SER A 1 191 ? -48.723 13.983 70.189 1.00 77.56 191 SER A N 1
ATOM 1517 C CA . SER A 1 191 ? -48.922 14.613 68.878 1.00 77.56 191 SER A CA 1
ATOM 1518 C C . SER A 1 191 ? -47.708 15.432 68.425 1.00 77.56 191 SER A C 1
ATOM 1520 O O . SER A 1 191 ? -47.390 15.446 67.234 1.00 77.56 191 SER A O 1
ATOM 1522 N N . ARG A 1 192 ? -47.012 16.103 69.353 1.00 80.25 192 ARG A N 1
ATOM 1523 C CA . ARG A 1 192 ? -45.775 16.837 69.048 1.00 80.25 192 ARG A CA 1
ATOM 1524 C C . ARG A 1 192 ? -44.688 15.896 68.521 1.00 80.25 192 ARG A C 1
ATOM 1526 O O . ARG A 1 192 ? -44.066 16.214 67.512 1.00 80.25 192 ARG A O 1
ATOM 1533 N N . ASP A 1 193 ? -44.499 14.745 69.160 1.00 81.19 193 ASP A N 1
ATOM 1534 C CA . ASP A 1 193 ? -4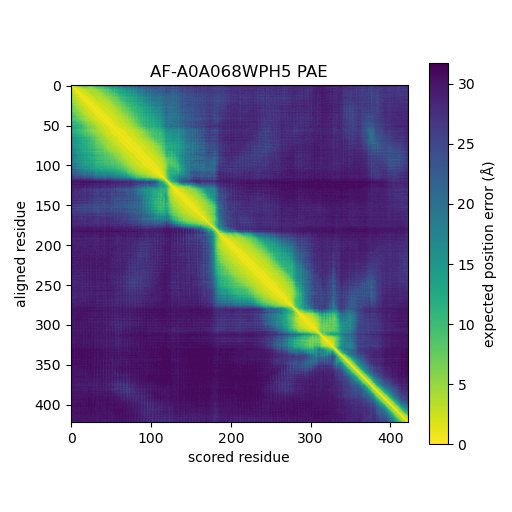3.418 13.806 68.820 1.00 81.19 193 ASP A CA 1
ATOM 1535 C C . ASP A 1 193 ? -43.626 13.125 67.457 1.00 81.19 193 ASP A C 1
ATOM 1537 O O . ASP A 1 193 ? -42.689 12.945 66.683 1.00 81.19 193 ASP A O 1
ATOM 1541 N N . ILE A 1 194 ? -44.877 12.846 67.088 1.00 88.19 194 ILE A N 1
ATOM 1542 C CA . ILE A 1 194 ? -45.210 12.319 65.755 1.00 88.19 194 ILE A CA 1
ATOM 1543 C C . ILE A 1 194 ? -44.932 13.366 64.663 1.00 88.19 194 ILE A C 1
ATOM 1545 O O . ILE A 1 194 ? -44.517 13.033 63.548 1.00 88.19 194 ILE A O 1
ATOM 1549 N N . LEU A 1 195 ? -45.184 14.646 64.954 1.00 86.00 195 LEU A N 1
ATOM 1550 C CA . LEU A 1 195 ? -44.951 15.734 64.004 1.00 86.00 195 LEU A CA 1
ATOM 1551 C C . LEU A 1 195 ? -43.457 16.016 63.806 1.00 86.00 195 LEU A C 1
ATOM 1553 O O . LEU A 1 195 ? -43.041 16.249 62.667 1.00 86.00 195 LEU A O 1
ATOM 1557 N N . THR A 1 196 ? -42.643 15.946 64.862 1.00 85.81 196 THR A N 1
ATOM 1558 C CA . THR A 1 196 ? -41.183 16.104 64.752 1.00 85.81 196 THR A CA 1
ATOM 1559 C C . THR A 1 196 ? -40.556 14.959 63.960 1.00 85.81 196 THR A C 1
ATOM 1561 O O . THR A 1 196 ? -39.760 15.215 63.054 1.00 85.81 196 THR A O 1
ATOM 1564 N N . GLU A 1 197 ? -40.986 13.718 64.190 1.00 90.81 197 GLU A N 1
ATOM 1565 C CA . GLU A 1 197 ? -40.506 12.553 63.438 1.00 90.81 197 GLU A CA 1
ATOM 1566 C C . GLU A 1 197 ? -40.871 12.637 61.941 1.00 90.81 197 GLU A C 1
ATOM 1568 O O . GLU A 1 197 ? -40.057 12.346 61.055 1.00 90.81 197 GLU A O 1
ATOM 1573 N N . LYS A 1 198 ? -42.090 13.093 61.620 1.00 91.75 198 LYS A N 1
ATOM 1574 C CA . LYS A 1 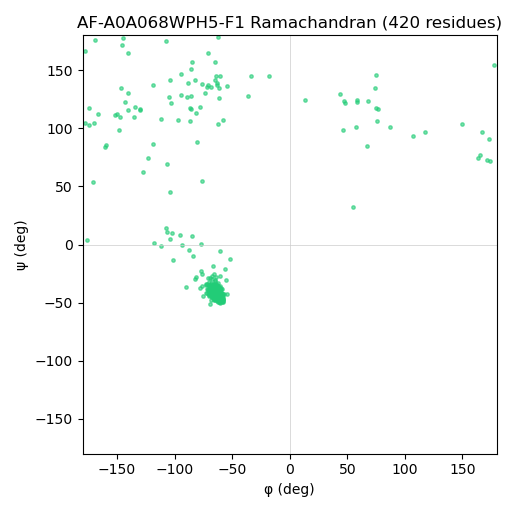198 ? -42.514 13.326 60.228 1.00 91.75 198 LYS A CA 1
ATOM 1575 C C . LYS A 1 198 ? -41.681 14.416 59.553 1.00 91.75 198 LYS A C 1
ATOM 1577 O O . LYS A 1 198 ? -41.320 14.265 58.380 1.00 91.75 198 LYS A O 1
ATOM 1582 N N . LEU A 1 199 ? -41.355 15.487 60.277 1.00 92.38 199 LEU A N 1
ATOM 1583 C CA . LEU A 1 199 ? -40.509 16.572 59.780 1.00 92.38 199 LEU A CA 1
ATOM 1584 C C . LEU A 1 199 ? -39.082 16.076 59.508 1.00 92.38 199 LEU A C 1
ATOM 1586 O O . LEU A 1 199 ? -38.519 16.359 58.447 1.00 92.38 199 LEU A O 1
ATOM 1590 N N . GLU A 1 200 ? -38.515 15.265 60.398 1.00 94.12 200 GLU A N 1
ATOM 1591 C CA . GLU A 1 200 ? -37.195 14.664 60.200 1.00 94.12 200 GLU A CA 1
ATOM 1592 C C . GLU A 1 200 ? -37.168 13.732 58.974 1.00 94.12 200 GLU A C 1
ATOM 1594 O O . GLU A 1 200 ? -36.314 13.863 58.090 1.00 94.12 200 GLU A O 1
ATOM 1599 N N . LYS A 1 201 ? -38.174 12.863 58.826 1.00 94.62 201 LYS A N 1
ATOM 1600 C CA . LYS A 1 201 ? -38.318 11.998 57.642 1.00 94.62 201 LYS A CA 1
ATOM 1601 C C . LYS A 1 201 ? -38.424 12.809 56.345 1.00 94.62 201 LYS A C 1
ATOM 1603 O O . LYS A 1 201 ? -37.798 12.454 55.342 1.00 94.62 201 LYS A O 1
ATOM 1608 N N . ALA A 1 202 ? -39.189 13.901 56.340 1.00 93.12 202 ALA A N 1
ATOM 1609 C CA . ALA A 1 202 ? -39.341 14.766 55.169 1.00 93.12 202 ALA A CA 1
ATOM 1610 C C . ALA A 1 202 ? -38.041 15.512 54.815 1.00 93.12 202 ALA A C 1
ATOM 1612 O O . ALA A 1 202 ? -37.655 15.568 53.643 1.00 93.12 202 ALA A O 1
ATOM 1613 N N . THR A 1 203 ? -37.327 16.036 55.815 1.00 93.62 203 THR A N 1
ATOM 1614 C CA . THR A 1 203 ? -36.050 16.739 55.602 1.00 93.62 203 THR A CA 1
ATOM 1615 C C . THR A 1 203 ? -34.957 15.800 55.086 1.00 93.62 203 THR A C 1
ATOM 1617 O O . THR A 1 203 ? -34.243 16.162 54.145 1.00 93.62 203 THR A O 1
ATOM 1620 N N . ASN A 1 204 ? -34.875 14.568 55.597 1.00 94.38 204 ASN A N 1
ATOM 1621 C CA . ASN A 1 204 ? -33.942 13.553 55.095 1.00 94.38 204 ASN A CA 1
ATOM 1622 C C . ASN A 1 204 ? -34.272 13.122 53.655 1.00 94.38 204 ASN A C 1
ATOM 1624 O O . ASN A 1 204 ? -33.374 13.049 52.810 1.00 94.38 204 ASN A O 1
ATOM 1628 N N . LYS A 1 205 ? -35.558 12.945 53.313 1.00 96.56 205 LYS A N 1
ATOM 1629 C CA . LYS A 1 205 ? -35.986 12.701 51.919 1.00 96.56 205 LYS A CA 1
ATOM 1630 C C . LYS A 1 205 ? -35.579 13.844 50.982 1.00 96.56 205 LYS A C 1
ATOM 1632 O O . LYS A 1 205 ? -35.088 13.587 49.880 1.00 96.56 205 LYS A O 1
ATOM 1637 N N . LEU A 1 206 ? -35.737 15.097 51.415 1.00 95.25 206 LEU A N 1
ATOM 1638 C CA . LEU A 1 206 ? -35.345 16.267 50.627 1.00 95.25 206 LEU A CA 1
ATOM 1639 C C . LEU A 1 206 ? -33.826 16.328 50.405 1.00 95.25 206 LEU A C 1
ATOM 1641 O O . LEU A 1 206 ? -33.393 16.589 49.280 1.00 95.25 206 LEU A O 1
ATOM 1645 N N . LYS A 1 207 ? -33.018 16.054 51.438 1.00 96.44 207 LYS A N 1
ATOM 1646 C CA . LYS A 1 207 ? -31.550 15.981 51.323 1.00 96.44 207 LYS A CA 1
ATOM 1647 C C . LYS A 1 207 ? -31.123 14.916 50.310 1.00 96.44 207 LYS A C 1
ATOM 1649 O O . LYS A 1 207 ? -30.390 15.232 49.375 1.00 96.44 207 LYS A O 1
ATOM 1654 N N . ASN A 1 208 ? -31.669 13.705 50.414 1.00 96.25 208 ASN A N 1
ATOM 1655 C CA . ASN A 1 208 ? -31.363 12.613 49.484 1.00 96.25 208 ASN A CA 1
ATOM 1656 C C . ASN A 1 208 ? -31.776 12.948 48.040 1.00 96.25 208 ASN A C 1
ATOM 1658 O O . ASN A 1 208 ? -31.049 12.645 47.096 1.00 96.25 208 ASN A O 1
ATOM 1662 N N . SER A 1 209 ? -32.921 13.611 47.848 1.00 95.38 209 SER A N 1
ATOM 1663 C CA . SER A 1 209 ? -33.372 14.072 46.526 1.00 95.38 209 SER A CA 1
ATOM 1664 C C . SER A 1 209 ? -32.443 15.137 45.924 1.00 95.38 209 SER A C 1
ATOM 1666 O O . SER A 1 209 ? -32.136 15.100 44.729 1.00 95.38 209 SER A O 1
ATOM 1668 N N . ARG A 1 210 ? -31.939 16.068 46.747 1.00 96.00 210 ARG A N 1
ATOM 1669 C CA . ARG A 1 210 ? -30.959 17.078 46.314 1.00 96.00 210 ARG A CA 1
ATOM 1670 C C . ARG A 1 210 ? -29.640 16.442 45.888 1.00 96.00 210 ARG A C 1
ATOM 1672 O O . ARG A 1 210 ? -29.121 16.817 44.838 1.00 96.00 210 ARG A O 1
ATOM 1679 N N . GLU A 1 211 ? -29.149 15.462 46.641 1.00 96.44 211 GLU A N 1
ATOM 1680 C CA . GLU A 1 211 ? -27.900 14.774 46.306 1.00 96.44 211 GLU A CA 1
ATOM 1681 C C . GLU A 1 211 ? -28.027 13.968 45.008 1.00 96.44 211 GLU A C 1
ATOM 1683 O O . GLU A 1 211 ? -27.223 14.134 44.092 1.00 96.44 211 GLU A O 1
ATOM 1688 N N . LYS A 1 212 ? -29.121 13.210 44.842 1.00 95.94 212 LYS A N 1
ATOM 1689 C CA . LYS A 1 212 ? -29.421 12.515 43.576 1.00 95.94 212 LYS A CA 1
ATOM 1690 C C . LYS A 1 212 ? -29.442 13.474 42.384 1.00 95.94 212 LYS A C 1
ATOM 1692 O O . LYS A 1 212 ? -28.880 13.172 41.334 1.00 95.94 212 LYS A O 1
ATOM 1697 N N . ARG A 1 213 ? -30.044 14.659 42.544 1.00 94.69 213 ARG A N 1
ATOM 1698 C CA . ARG A 1 213 ? -30.074 15.690 41.493 1.00 94.69 213 ARG A CA 1
ATOM 1699 C C . ARG A 1 213 ? -28.679 16.226 41.170 1.00 94.69 213 ARG A C 1
ATOM 1701 O O . ARG A 1 213 ? -28.401 16.509 40.006 1.00 94.69 213 ARG A O 1
ATOM 1708 N N . ARG A 1 214 ? -27.811 16.375 42.173 1.00 96.81 214 ARG A N 1
ATOM 1709 C CA . ARG A 1 214 ? -26.424 16.821 41.987 1.00 96.81 214 ARG A CA 1
ATOM 1710 C C . ARG A 1 214 ? -25.613 15.791 41.201 1.00 96.81 214 ARG A C 1
ATOM 1712 O O . ARG A 1 214 ? -24.981 16.164 40.216 1.00 96.81 214 ARG A O 1
ATOM 1719 N N . ILE A 1 215 ? -25.699 14.518 41.582 1.00 96.12 215 ILE A N 1
ATOM 1720 C CA . ILE A 1 215 ? -25.030 13.405 40.888 1.00 96.12 215 ILE A CA 1
ATOM 1721 C C . ILE A 1 215 ? -25.511 13.310 39.436 1.00 96.12 215 ILE A C 1
ATOM 1723 O O . ILE A 1 215 ? -24.701 13.186 38.515 1.00 96.12 215 ILE A O 1
ATOM 1727 N N . LEU A 1 216 ? -26.824 13.431 39.213 1.00 96.94 216 LEU A N 1
ATOM 1728 C CA . LEU A 1 216 ? -27.387 13.379 37.868 1.00 96.94 216 LEU A CA 1
ATOM 1729 C C . LEU A 1 216 ? -26.905 14.554 37.007 1.00 96.94 216 LEU A C 1
ATOM 1731 O O . LEU A 1 216 ? -26.500 14.340 35.871 1.00 96.94 216 LEU A O 1
ATOM 1735 N N . ARG A 1 217 ? -26.864 15.779 37.549 1.00 96.00 217 ARG A N 1
ATOM 1736 C CA . ARG A 1 217 ? -26.314 16.948 36.836 1.00 96.00 217 ARG A CA 1
ATOM 1737 C C . ARG A 1 217 ? -24.841 16.775 36.473 1.00 96.00 217 ARG A C 1
ATOM 1739 O O . ARG A 1 217 ? -24.460 17.113 35.358 1.00 96.00 217 ARG A O 1
ATOM 1746 N N . ALA A 1 218 ? -24.030 16.239 37.385 1.00 96.19 218 ALA A N 1
ATOM 1747 C CA . ALA A 1 218 ? -22.624 15.953 37.106 1.00 96.19 218 ALA A CA 1
ATOM 1748 C C . ALA A 1 218 ? -22.469 14.895 35.999 1.00 96.19 218 ALA A C 1
ATOM 1750 O O . ALA A 1 218 ? -21.630 15.046 35.115 1.00 96.19 218 ALA A O 1
ATOM 1751 N N . SER A 1 219 ? -23.321 13.865 36.010 1.00 97.25 219 SER A N 1
ATOM 1752 C CA . SER A 1 219 ? -23.334 12.820 34.980 1.00 97.25 219 SER A CA 1
ATOM 1753 C C . SER A 1 219 ? -23.740 13.374 33.615 1.00 97.25 219 SER A C 1
ATOM 1755 O O . SER A 1 219 ? -23.073 13.086 32.628 1.00 97.25 219 SER A O 1
ATOM 1757 N N . VAL A 1 220 ? -24.781 14.215 33.564 1.00 96.38 220 VAL A N 1
ATOM 1758 C CA . VAL A 1 220 ? -25.205 14.903 32.334 1.00 96.38 220 VAL A CA 1
ATOM 1759 C C . VAL A 1 220 ? -24.058 15.733 31.771 1.00 96.38 220 VAL A C 1
ATOM 1761 O O . VAL A 1 220 ? -23.728 15.561 30.607 1.00 96.38 220 VAL A O 1
ATOM 1764 N N . LEU A 1 221 ? -23.395 16.553 32.594 1.00 96.81 221 LEU A N 1
ATOM 1765 C CA . LEU A 1 221 ? -22.269 17.371 32.137 1.00 96.81 221 LEU A CA 1
ATOM 1766 C C . LEU A 1 221 ? -21.117 16.514 31.592 1.00 96.81 221 LEU A C 1
ATOM 1768 O O . LEU A 1 221 ? -20.552 16.844 30.552 1.00 96.81 221 LEU A O 1
ATOM 1772 N N . ARG A 1 222 ? -20.795 15.398 32.262 1.00 97.62 222 ARG A N 1
ATOM 1773 C CA . ARG A 1 222 ? -19.776 14.452 31.788 1.00 97.62 222 ARG A CA 1
ATOM 1774 C C . ARG A 1 222 ? -20.133 13.897 30.410 1.00 97.62 222 ARG A C 1
ATOM 1776 O O . ARG A 1 222 ? -19.287 13.917 29.525 1.00 97.62 222 ARG A O 1
ATOM 1783 N N . PHE A 1 223 ? -21.372 13.441 30.229 1.00 97.19 223 PHE A N 1
ATOM 1784 C CA . PHE A 1 223 ? -21.827 12.914 28.944 1.00 97.19 223 PHE A CA 1
ATOM 1785 C C . PHE A 1 223 ? -21.894 13.993 27.863 1.00 97.19 223 PHE A C 1
ATOM 1787 O O . PHE A 1 223 ? -21.588 13.701 26.717 1.00 97.19 223 PHE A O 1
ATOM 1794 N N . THR A 1 224 ? -22.226 15.241 28.201 1.00 97.69 224 THR A N 1
ATOM 1795 C CA . THR A 1 224 ? -22.175 16.350 27.238 1.00 97.69 224 THR A CA 1
ATOM 1796 C C . THR A 1 224 ? -20.756 16.570 26.716 1.00 97.69 224 THR A C 1
ATOM 1798 O O . THR A 1 224 ? -20.572 16.686 25.511 1.00 97.69 224 THR A O 1
ATOM 1801 N N . VAL A 1 225 ? -19.749 16.566 27.596 1.00 97.62 225 VAL A N 1
ATOM 1802 C CA . VAL A 1 225 ? -18.338 16.691 27.185 1.00 97.62 225 VAL A CA 1
ATOM 1803 C C . VAL A 1 225 ? -17.895 15.493 26.341 1.00 97.62 225 VAL A C 1
ATOM 1805 O O . VAL A 1 225 ? -17.217 15.672 25.334 1.00 97.62 225 VAL A O 1
ATOM 1808 N N . GLU A 1 226 ? -18.298 14.281 26.724 1.00 97.56 226 GLU A N 1
ATOM 1809 C CA . GLU A 1 226 ? -17.999 13.057 25.972 1.00 97.56 226 GLU A CA 1
ATOM 1810 C C . GLU A 1 226 ? -18.613 13.095 24.564 1.00 97.56 226 GLU A C 1
ATOM 1812 O O . GLU A 1 226 ? -17.909 12.844 23.589 1.00 97.56 226 GLU A O 1
ATOM 1817 N N . ILE A 1 227 ? -19.878 13.508 24.437 1.00 96.88 227 ILE A N 1
ATOM 1818 C CA . ILE A 1 227 ? -20.548 13.685 23.141 1.00 96.88 227 ILE A CA 1
ATOM 1819 C C . ILE A 1 227 ? -19.795 14.699 22.278 1.00 96.88 227 ILE A C 1
ATOM 1821 O O . ILE A 1 227 ? -19.472 14.378 21.140 1.00 96.88 227 ILE A O 1
ATOM 1825 N N . SER A 1 228 ? -19.434 15.868 22.815 1.00 96.38 228 SER A N 1
ATOM 1826 C CA . SER A 1 228 ? -18.671 16.865 22.051 1.00 96.38 228 SER A CA 1
ATOM 1827 C C . SER A 1 228 ? -17.303 16.344 21.592 1.00 96.38 228 SER A C 1
ATOM 1829 O O . SER A 1 228 ? -16.872 16.659 20.486 1.00 96.38 228 SER A O 1
ATOM 1831 N N . SER A 1 229 ? -16.629 15.515 22.398 1.00 96.44 229 SER A N 1
ATOM 1832 C CA . SER A 1 229 ? -15.363 14.891 21.985 1.00 96.44 229 SER A CA 1
ATOM 1833 C C . SER A 1 229 ? -15.547 13.865 20.861 1.00 96.44 229 SER A C 1
ATOM 1835 O O . SER A 1 229 ? -14.741 13.817 19.934 1.00 96.44 229 SER A O 1
ATOM 1837 N N . LEU A 1 230 ? -16.637 13.090 20.901 1.00 95.00 230 LEU A N 1
ATOM 1838 C CA . LEU A 1 230 ? -16.979 12.130 19.852 1.00 95.00 230 LEU A CA 1
ATOM 1839 C C . LEU A 1 230 ? -17.395 12.840 18.558 1.00 95.00 230 LEU A C 1
ATOM 1841 O O . LEU A 1 230 ? -17.031 12.392 17.477 1.00 95.00 230 LEU A O 1
ATOM 1845 N N . GLU A 1 231 ? -18.116 13.959 18.649 1.00 95.75 231 GLU A N 1
ATOM 1846 C CA . GLU A 1 231 ? -18.458 14.798 17.493 1.00 95.75 231 GLU A CA 1
ATOM 1847 C C . GLU A 1 231 ? -17.200 15.351 16.805 1.00 95.75 231 GLU A C 1
ATOM 1849 O O . GLU A 1 231 ? -17.118 15.355 15.575 1.00 95.75 231 GLU A O 1
ATOM 1854 N N . GLU A 1 232 ? -16.190 15.761 17.578 1.00 96.19 232 GLU A N 1
ATOM 1855 C CA . GLU A 1 232 ? -14.906 16.203 17.027 1.00 96.19 232 GLU A CA 1
ATOM 1856 C C . GLU A 1 232 ? -14.144 15.052 16.348 1.00 96.19 232 GLU A C 1
ATOM 1858 O O . GLU A 1 232 ? -13.613 15.233 15.249 1.00 96.19 232 GLU A O 1
ATOM 1863 N N . GLU A 1 233 ? -14.131 13.858 16.949 1.00 96.81 233 GLU A N 1
ATOM 1864 C CA . GLU A 1 233 ? -13.530 12.660 16.347 1.00 96.81 233 GLU A CA 1
ATOM 1865 C C . GLU A 1 233 ? -14.237 12.272 15.038 1.00 96.81 233 GLU A C 1
ATOM 1867 O O . GLU A 1 233 ? -13.573 12.028 14.028 1.00 96.81 233 GLU A O 1
ATOM 1872 N N . ILE A 1 234 ? -15.574 12.300 15.009 1.00 94.38 234 ILE A N 1
ATOM 1873 C CA . ILE A 1 234 ? -16.367 12.064 13.794 1.00 94.38 234 ILE A CA 1
ATOM 1874 C C . ILE A 1 234 ? -15.981 13.070 12.704 1.00 94.38 234 ILE A C 1
ATOM 1876 O O . ILE A 1 234 ? -15.666 12.662 11.586 1.00 94.38 234 ILE A O 1
ATOM 1880 N N . ALA A 1 235 ? -15.906 14.364 13.025 1.00 96.12 235 ALA A N 1
ATOM 1881 C CA . ALA A 1 235 ? -15.523 15.392 12.057 1.00 96.12 235 ALA A CA 1
ATOM 1882 C C . ALA A 1 235 ? -14.089 15.201 11.516 1.00 96.12 235 ALA A C 1
ATOM 1884 O O . ALA A 1 235 ? -13.799 15.527 10.359 1.00 96.12 235 ALA A O 1
ATOM 1885 N N . GLN A 1 236 ? -13.165 14.678 12.329 1.00 95.94 236 GLN A N 1
ATOM 1886 C CA . GLN A 1 236 ? -11.814 14.324 11.879 1.00 95.94 236 GLN A CA 1
ATOM 1887 C C . GLN A 1 236 ? -11.827 13.108 10.944 1.00 95.94 236 GLN A C 1
ATOM 1889 O O . GLN A 1 236 ? -11.171 13.134 9.897 1.00 95.94 236 GLN A O 1
ATOM 1894 N N . LEU A 1 237 ? -12.596 12.069 11.282 1.00 94.62 237 LEU A N 1
ATOM 1895 C CA . LEU A 1 237 ? -12.772 10.885 10.439 1.00 94.62 237 LEU A CA 1
ATOM 1896 C C . LEU A 1 237 ? -13.390 11.251 9.083 1.00 94.62 237 LEU A C 1
ATOM 1898 O O . LEU A 1 237 ? -12.885 10.807 8.054 1.00 94.62 237 LEU A O 1
ATOM 1902 N N . GLU A 1 238 ? -14.410 12.109 9.054 1.00 95.56 238 GLU A N 1
ATOM 1903 C CA . GLU A 1 238 ? -15.041 12.588 7.816 1.00 95.56 238 GLU A CA 1
ATOM 1904 C C . GLU A 1 238 ? -14.050 13.324 6.905 1.00 95.56 238 GLU A C 1
ATOM 1906 O O . GLU A 1 238 ? -14.001 13.066 5.700 1.00 95.56 238 GLU A O 1
ATOM 1911 N N . LYS A 1 239 ? -13.191 14.185 7.470 1.00 95.94 239 LYS A N 1
ATOM 1912 C CA . LYS A 1 239 ? -12.119 14.850 6.707 1.00 95.94 239 LYS A CA 1
ATOM 1913 C C . LYS A 1 239 ? -11.137 13.846 6.106 1.00 95.94 239 LYS A C 1
ATOM 1915 O O . LYS A 1 239 ? -10.728 14.006 4.955 1.00 95.94 239 LYS A O 1
ATOM 1920 N N . MET A 1 240 ? -10.761 12.810 6.860 1.00 95.38 240 MET A N 1
ATOM 1921 C CA . MET A 1 240 ? -9.888 11.755 6.341 1.00 95.38 240 MET A CA 1
ATOM 1922 C C . MET A 1 240 ? -10.567 10.956 5.229 1.00 95.38 240 MET A C 1
ATOM 1924 O O . MET A 1 240 ? -9.945 10.728 4.192 1.00 95.38 240 MET A O 1
ATOM 1928 N N . VAL A 1 241 ? -11.837 10.581 5.397 1.00 95.50 241 VAL A N 1
ATOM 1929 C CA . VAL A 1 241 ? -12.609 9.878 4.360 1.00 95.50 241 VAL A CA 1
ATOM 1930 C C . VAL A 1 241 ? -12.662 10.704 3.077 1.00 95.50 241 VAL A C 1
ATOM 1932 O O . VAL A 1 241 ? -12.288 10.189 2.026 1.00 95.50 241 VAL A O 1
ATOM 1935 N N . ALA A 1 242 ? -12.993 11.995 3.162 1.00 95.69 242 ALA A N 1
ATOM 1936 C CA . ALA A 1 242 ? -13.009 12.886 2.002 1.00 95.69 242 ALA A CA 1
ATOM 1937 C C . ALA A 1 242 ? -11.637 12.968 1.299 1.00 95.69 242 ALA A C 1
ATOM 1939 O O . ALA A 1 242 ? -11.560 12.988 0.068 1.00 95.69 242 ALA A O 1
ATOM 1940 N N . SER A 1 243 ? -10.536 12.967 2.063 1.00 95.94 243 SER A N 1
ATOM 1941 C CA . SER A 1 243 ? -9.183 12.942 1.491 1.00 95.94 243 SER A CA 1
ATOM 1942 C C . SER A 1 243 ? -8.881 11.632 0.747 1.00 95.94 243 SER A C 1
ATOM 1944 O O . SER A 1 243 ? -8.382 11.665 -0.380 1.00 95.94 243 SER A O 1
ATOM 1946 N N . TYR A 1 244 ? -9.263 10.483 1.315 1.00 95.56 244 TYR A N 1
ATOM 1947 C CA . TYR A 1 244 ? -9.080 9.182 0.672 1.00 95.56 244 TYR A CA 1
ATOM 1948 C C . TYR A 1 244 ? -9.975 9.008 -0.557 1.00 95.56 244 TYR A C 1
ATOM 1950 O O . TYR A 1 244 ? -9.546 8.422 -1.550 1.00 95.56 244 TYR A O 1
ATOM 1958 N N . GLU A 1 245 ? -11.194 9.543 -0.544 1.00 95.56 245 GLU A N 1
ATOM 1959 C CA . GLU A 1 245 ? -12.073 9.550 -1.716 1.00 95.56 245 GLU A CA 1
ATOM 1960 C C . GLU A 1 245 ? -11.465 10.343 -2.879 1.00 95.56 245 GLU A C 1
ATOM 1962 O O . GLU A 1 245 ? -11.483 9.874 -4.024 1.00 95.56 245 GLU A O 1
ATOM 1967 N N . ALA A 1 246 ? -10.851 11.497 -2.593 1.00 95.69 246 ALA A N 1
ATOM 1968 C CA . ALA A 1 246 ? -10.120 12.271 -3.592 1.00 95.69 246 ALA A CA 1
ATOM 1969 C C . ALA A 1 246 ? -8.918 11.489 -4.158 1.00 95.69 246 ALA A C 1
ATOM 1971 O O . ALA A 1 246 ? -8.688 11.494 -5.372 1.00 95.69 246 ALA A O 1
ATOM 1972 N N . ASP A 1 247 ? -8.182 10.762 -3.317 1.00 96.00 247 ASP A N 1
ATOM 1973 C CA . ASP A 1 247 ? -7.063 9.911 -3.743 1.00 96.00 247 ASP A CA 1
ATOM 1974 C C . ASP A 1 247 ? -7.512 8.767 -4.645 1.00 96.00 247 ASP A C 1
ATOM 1976 O O . ASP A 1 247 ? -6.941 8.548 -5.719 1.00 96.00 247 ASP A O 1
ATOM 1980 N N . VAL A 1 248 ? -8.578 8.074 -4.247 1.00 95.94 248 VAL A N 1
ATOM 1981 C CA . VAL A 1 248 ? -9.188 7.006 -5.039 1.00 95.94 248 VAL A CA 1
ATOM 1982 C C . VAL A 1 248 ? -9.649 7.545 -6.392 1.00 95.94 248 VAL A C 1
ATOM 1984 O O . VAL A 1 248 ? -9.413 6.899 -7.417 1.00 95.94 248 VAL A O 1
ATOM 1987 N N . PHE A 1 249 ? -10.255 8.733 -6.431 1.00 96.38 249 PHE A N 1
ATOM 1988 C CA . PHE A 1 249 ? -10.645 9.378 -7.684 1.00 96.38 249 PHE A CA 1
ATOM 1989 C C . PHE A 1 249 ? -9.433 9.674 -8.584 1.00 96.38 249 PHE A C 1
ATOM 1991 O O . PHE A 1 249 ? -9.447 9.330 -9.769 1.00 96.38 249 PHE A O 1
ATOM 1998 N N . ARG A 1 250 ? -8.343 10.224 -8.028 1.00 97.19 250 ARG A N 1
ATOM 1999 C CA . ARG A 1 250 ? -7.097 10.473 -8.779 1.00 97.19 250 ARG A CA 1
ATOM 2000 C C . ARG A 1 250 ? -6.497 9.191 -9.355 1.00 97.19 250 ARG A C 1
ATOM 2002 O O . ARG A 1 250 ? -6.104 9.171 -10.523 1.00 97.19 250 ARG A O 1
ATOM 2009 N N . ILE A 1 251 ? -6.443 8.120 -8.564 1.00 95.81 251 ILE A N 1
ATOM 2010 C CA . ILE A 1 251 ? -5.900 6.826 -9.002 1.00 95.81 251 ILE A CA 1
ATOM 2011 C C . ILE A 1 251 ? -6.782 6.207 -10.090 1.00 95.81 251 ILE A C 1
ATOM 2013 O O . ILE A 1 251 ? -6.253 5.725 -11.091 1.00 95.81 251 ILE A O 1
ATOM 2017 N N . ARG A 1 252 ? -8.113 6.267 -9.950 1.00 96.81 252 ARG A N 1
ATOM 2018 C CA . ARG A 1 252 ? -9.047 5.785 -10.982 1.00 96.81 252 ARG A CA 1
ATOM 2019 C C . ARG A 1 252 ? -8.839 6.495 -12.318 1.00 96.81 252 ARG A C 1
ATOM 2021 O O . ARG A 1 252 ? -8.751 5.819 -13.340 1.00 96.81 252 ARG A O 1
ATOM 2028 N N . ASN A 1 253 ? -8.685 7.819 -12.311 1.00 97.44 253 ASN A N 1
ATOM 2029 C CA . ASN A 1 253 ? -8.415 8.579 -13.536 1.00 97.44 253 ASN A CA 1
ATOM 2030 C C . ASN A 1 253 ? -7.077 8.173 -14.167 1.00 97.44 253 ASN A C 1
ATOM 2032 O O . ASN A 1 253 ? -7.009 7.933 -15.371 1.00 97.44 253 ASN A O 1
ATOM 2036 N N . LYS A 1 254 ? -6.026 8.012 -13.353 1.00 97.38 254 LYS A N 1
ATOM 2037 C CA . LYS A 1 254 ? -4.714 7.570 -13.842 1.00 97.38 254 LYS A CA 1
ATOM 2038 C C . LYS A 1 254 ? -4.758 6.158 -14.431 1.00 97.38 254 LYS A C 1
ATOM 2040 O O . LYS A 1 254 ? -4.136 5.920 -15.463 1.00 97.38 254 LYS A O 1
ATOM 2045 N N . ASN A 1 255 ? -5.511 5.241 -13.825 1.00 94.06 255 ASN A N 1
ATOM 2046 C CA . ASN A 1 255 ? -5.720 3.903 -14.378 1.00 94.06 255 ASN A CA 1
ATOM 2047 C C . ASN A 1 255 ? -6.457 3.965 -15.719 1.00 94.06 255 ASN A C 1
ATOM 2049 O O . ASN A 1 255 ? -5.980 3.378 -16.682 1.00 94.06 255 ASN A O 1
ATOM 2053 N N . ALA A 1 256 ? -7.527 4.759 -15.829 1.00 97.00 256 ALA A N 1
ATOM 2054 C CA . ALA A 1 256 ? -8.242 4.935 -17.094 1.00 97.00 256 ALA A CA 1
ATOM 2055 C C . ALA A 1 256 ? -7.338 5.502 -18.210 1.00 97.00 256 ALA A C 1
ATOM 2057 O O . ALA A 1 256 ? -7.404 5.066 -19.362 1.00 97.00 256 ALA A O 1
ATOM 2058 N N . GLU A 1 257 ? -6.443 6.441 -17.884 1.00 97.06 257 GLU A N 1
ATOM 2059 C CA . GLU A 1 257 ? -5.444 6.947 -18.832 1.00 97.06 257 GLU A CA 1
ATOM 2060 C C . GLU A 1 257 ? -4.432 5.877 -19.262 1.00 97.06 257 GLU A C 1
ATOM 2062 O O . GLU A 1 257 ? -4.048 5.822 -20.438 1.00 97.06 257 GLU A O 1
ATOM 2067 N N . LEU A 1 258 ? -3.967 5.053 -18.318 1.00 96.25 258 LEU A N 1
ATOM 2068 C CA . LEU A 1 258 ? -3.033 3.960 -18.586 1.00 96.25 258 LEU A CA 1
ATOM 2069 C C . LEU A 1 258 ? -3.685 2.865 -19.434 1.00 96.25 258 LEU A C 1
ATOM 2071 O O . LEU A 1 258 ? -3.074 2.438 -20.413 1.00 96.25 258 LEU A O 1
ATOM 2075 N N . ASP A 1 259 ? -4.929 2.496 -19.146 1.00 96.50 259 ASP A N 1
ATOM 2076 C CA . ASP A 1 259 ? -5.706 1.543 -19.942 1.00 96.50 259 ASP A CA 1
ATOM 2077 C C . ASP A 1 259 ? -5.896 2.062 -21.372 1.00 96.50 259 ASP A C 1
ATOM 2079 O O . ASP A 1 259 ? -5.642 1.349 -22.343 1.00 96.50 259 ASP A O 1
ATOM 2083 N N . ALA A 1 260 ? -6.216 3.350 -21.540 1.00 96.69 260 ALA A N 1
ATOM 2084 C CA . ALA A 1 260 ? -6.312 3.960 -22.864 1.00 96.69 260 ALA A CA 1
ATOM 2085 C C . ALA A 1 260 ? -4.966 3.961 -23.620 1.00 96.69 260 ALA A C 1
ATOM 2087 O O . ALA A 1 260 ? -4.939 3.802 -24.846 1.00 96.69 260 ALA A O 1
ATOM 2088 N N . LYS A 1 261 ? -3.837 4.151 -22.921 1.00 96.50 261 LYS A N 1
ATOM 2089 C CA . LYS A 1 261 ? -2.487 4.037 -23.511 1.00 96.50 261 LYS A CA 1
ATOM 2090 C C . LYS A 1 261 ? -2.180 2.596 -23.917 1.00 96.50 261 LYS A C 1
ATOM 2092 O O . LYS A 1 261 ? -1.658 2.385 -25.013 1.00 96.50 261 LYS A O 1
ATOM 2097 N N . LEU A 1 262 ? -2.530 1.631 -23.074 1.00 95.62 262 LEU A N 1
ATOM 2098 C CA . LEU A 1 262 ? -2.342 0.206 -23.324 1.00 95.62 262 LEU A CA 1
ATOM 2099 C C . LEU A 1 262 ? -3.158 -0.253 -24.536 1.00 95.62 262 LEU A C 1
ATOM 2101 O O . LEU A 1 262 ? -2.601 -0.864 -25.445 1.00 95.62 262 LEU A O 1
ATOM 2105 N N . GLU A 1 263 ? -4.424 0.147 -24.627 1.00 97.00 263 GLU A N 1
ATOM 2106 C CA . GLU A 1 263 ? -5.281 -0.119 -25.786 1.00 97.00 263 GLU A CA 1
ATOM 2107 C C . GLU A 1 263 ? -4.694 0.441 -27.088 1.00 97.00 263 GLU A C 1
ATOM 2109 O O . GLU A 1 263 ? -4.664 -0.239 -28.119 1.00 97.00 263 GLU A O 1
ATOM 2114 N N . ARG A 1 264 ? -4.151 1.667 -27.062 1.00 95.19 264 ARG A N 1
ATOM 2115 C CA . ARG A 1 264 ? -3.451 2.233 -28.229 1.00 95.19 264 ARG A CA 1
ATOM 2116 C C . ARG A 1 264 ? -2.216 1.416 -28.603 1.00 95.19 264 ARG A C 1
ATOM 2118 O O . ARG A 1 264 ? -2.030 1.114 -29.781 1.00 95.19 264 ARG A O 1
ATOM 2125 N N . ALA A 1 265 ? -1.398 1.027 -27.627 1.00 94.62 265 ALA A N 1
ATOM 2126 C CA . ALA A 1 265 ? -0.208 0.214 -27.868 1.00 94.62 265 ALA A CA 1
ATOM 2127 C C . ALA A 1 265 ? -0.563 -1.171 -28.443 1.00 94.62 265 ALA A C 1
ATOM 2129 O O . ALA A 1 265 ? 0.071 -1.626 -29.397 1.00 94.62 265 ALA A O 1
ATOM 2130 N N . LEU A 1 266 ? -1.616 -1.816 -27.931 1.00 94.25 266 LEU A N 1
ATOM 2131 C CA . LEU A 1 266 ? -2.116 -3.092 -28.449 1.00 94.25 266 LEU A CA 1
ATOM 2132 C C . LEU A 1 266 ? -2.621 -2.968 -29.892 1.00 94.25 266 LEU A C 1
ATOM 2134 O O . LEU A 1 266 ? -2.295 -3.814 -30.731 1.00 94.25 266 LEU A O 1
ATOM 2138 N N . LYS A 1 267 ? -3.348 -1.895 -30.223 1.00 94.69 267 LYS A N 1
ATOM 2139 C CA . LYS A 1 267 ? -3.772 -1.610 -31.606 1.00 94.69 267 LYS A CA 1
ATOM 2140 C C . LYS A 1 267 ? -2.578 -1.419 -32.544 1.00 94.69 267 LYS A C 1
ATOM 2142 O O . LYS A 1 267 ? -2.546 -1.999 -33.625 1.00 94.69 267 LYS A O 1
ATOM 2147 N N . VAL A 1 268 ? -1.554 -0.677 -32.126 1.00 93.62 268 VAL A N 1
ATOM 2148 C CA . VAL A 1 268 ? -0.331 -0.506 -32.932 1.00 93.62 268 VAL A CA 1
ATOM 2149 C C . VAL A 1 268 ? 0.398 -1.839 -33.117 1.00 93.62 268 VAL A C 1
ATOM 2151 O O . VAL A 1 268 ? 0.776 -2.181 -34.236 1.00 93.62 268 VAL A O 1
ATOM 2154 N N . ARG A 1 269 ? 0.536 -2.639 -32.054 1.00 91.56 269 ARG A N 1
ATOM 2155 C CA . ARG A 1 269 ? 1.175 -3.963 -32.108 1.00 91.56 269 ARG A CA 1
ATOM 2156 C C . ARG A 1 269 ? 0.442 -4.925 -33.045 1.00 91.56 269 ARG A C 1
ATOM 2158 O O . ARG A 1 269 ? 1.084 -5.644 -33.807 1.00 91.56 269 ARG A O 1
ATOM 2165 N N . THR A 1 270 ? -0.888 -4.967 -33.000 1.00 91.50 270 THR A N 1
ATOM 2166 C CA . THR A 1 270 ? -1.692 -5.830 -33.888 1.00 91.50 270 THR A CA 1
ATOM 2167 C C . THR A 1 270 ? -1.586 -5.392 -35.350 1.00 91.50 270 THR A C 1
ATOM 2169 O O . THR A 1 270 ? -1.398 -6.234 -36.233 1.00 91.50 270 THR A O 1
ATOM 2172 N N . LEU A 1 271 ? -1.584 -4.084 -35.620 1.00 88.94 271 LEU A N 1
ATOM 2173 C CA . LEU A 1 271 ? -1.308 -3.540 -36.954 1.00 88.94 271 LEU A CA 1
ATOM 2174 C C . LEU A 1 271 ? 0.115 -3.868 -37.437 1.00 88.94 271 LEU A C 1
ATOM 2176 O O . LEU A 1 271 ? 0.302 -4.236 -38.593 1.00 88.94 271 LEU A O 1
ATOM 2180 N N . ALA A 1 272 ? 1.121 -3.792 -36.565 1.00 85.88 272 ALA A N 1
ATOM 2181 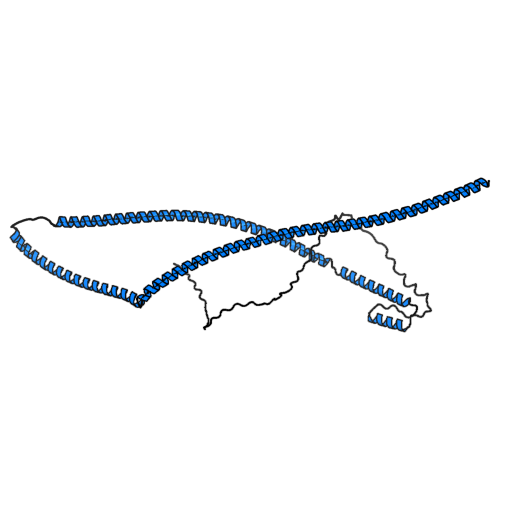C CA . ALA A 1 272 ? 2.493 -4.164 -36.909 1.00 85.88 272 ALA A CA 1
ATOM 2182 C C . ALA A 1 272 ? 2.613 -5.662 -37.244 1.00 85.88 272 ALA A C 1
ATOM 2184 O O . ALA A 1 272 ? 3.199 -6.015 -38.265 1.00 85.88 272 ALA A O 1
ATOM 2185 N N . LYS A 1 273 ? 1.987 -6.546 -36.453 1.00 84.56 273 LYS A N 1
ATOM 2186 C CA . LYS A 1 273 ? 1.953 -7.996 -36.725 1.00 84.56 273 LYS A CA 1
ATOM 2187 C C . LYS A 1 273 ? 1.269 -8.334 -38.054 1.00 84.56 273 LYS A C 1
ATOM 2189 O O . LYS A 1 273 ? 1.770 -9.158 -38.817 1.00 84.56 273 LYS A O 1
ATOM 2194 N N . THR A 1 274 ? 0.137 -7.696 -38.350 1.00 82.69 274 THR A N 1
ATOM 2195 C CA . THR A 1 274 ? -0.582 -7.907 -39.622 1.00 82.69 274 THR A CA 1
ATOM 2196 C C . THR A 1 274 ? 0.192 -7.358 -40.824 1.00 82.69 274 THR A C 1
ATOM 2198 O O . THR A 1 274 ? 0.168 -7.957 -41.895 1.00 82.69 274 THR A O 1
ATOM 2201 N N . LYS A 1 275 ? 0.948 -6.266 -40.662 1.00 81.31 275 LYS A N 1
ATOM 2202 C CA . LYS A 1 275 ? 1.870 -5.778 -41.701 1.00 81.31 275 LYS A CA 1
ATOM 2203 C C . LYS A 1 275 ? 3.074 -6.702 -41.892 1.00 81.31 275 LYS A C 1
ATOM 2205 O O . LYS A 1 275 ? 3.390 -7.027 -43.027 1.00 81.31 275 LYS A O 1
ATOM 2210 N N . ALA A 1 276 ? 3.702 -7.183 -40.820 1.00 73.75 276 ALA A N 1
ATOM 2211 C CA . ALA A 1 276 ? 4.844 -8.099 -40.904 1.00 73.75 276 ALA A CA 1
ATOM 2212 C C . ALA A 1 276 ? 4.483 -9.434 -41.584 1.00 73.75 276 ALA A C 1
ATOM 2214 O O . ALA A 1 276 ? 5.260 -9.961 -42.375 1.00 73.75 276 ALA A O 1
ATOM 2215 N N . THR A 1 277 ? 3.278 -9.953 -41.331 1.00 68.31 277 THR A N 1
ATOM 2216 C CA . THR A 1 277 ? 2.754 -11.145 -42.024 1.00 68.31 277 THR A CA 1
ATOM 2217 C C . THR A 1 277 ? 2.394 -10.879 -43.488 1.00 68.31 277 THR A C 1
ATOM 2219 O O . THR A 1 277 ? 2.525 -11.781 -44.303 1.00 68.31 277 THR A O 1
ATOM 2222 N N . ARG A 1 278 ? 2.013 -9.646 -43.860 1.00 62.62 278 ARG A N 1
ATOM 2223 C CA . ARG A 1 278 ? 1.836 -9.242 -45.270 1.00 62.62 278 ARG A CA 1
ATOM 2224 C C . ARG A 1 278 ? 3.139 -8.982 -46.025 1.00 62.62 278 ARG A C 1
ATOM 2226 O O . ARG A 1 278 ? 3.109 -9.039 -47.248 1.00 62.62 278 ARG A O 1
ATOM 2233 N N . VAL A 1 279 ? 4.229 -8.629 -45.343 1.00 59.03 279 VAL A N 1
ATOM 2234 C CA . VAL A 1 279 ? 5.542 -8.431 -45.985 1.00 59.03 279 VAL A CA 1
ATOM 2235 C C . VAL A 1 279 ? 6.176 -9.778 -46.319 1.00 59.03 279 VAL A C 1
ATOM 2237 O O . VAL A 1 279 ? 6.711 -9.912 -47.402 1.00 59.03 279 VAL A O 1
ATOM 2240 N N . LYS A 1 280 ? 5.995 -10.808 -45.481 1.00 57.78 280 LYS A N 1
ATOM 2241 C CA . LYS A 1 280 ? 6.316 -12.207 -45.826 1.00 57.78 280 LYS A CA 1
ATOM 2242 C C . LYS A 1 280 ? 5.256 -12.814 -46.761 1.00 57.78 280 LYS A C 1
ATOM 2244 O O . LYS A 1 280 ? 4.606 -13.802 -46.420 1.00 57.78 280 LYS A O 1
ATOM 2249 N N . GLN A 1 281 ? 4.994 -12.161 -47.890 1.00 55.97 281 GLN A N 1
ATOM 2250 C CA . GLN A 1 281 ? 4.072 -12.661 -48.910 1.00 55.97 281 GLN A CA 1
ATOM 2251 C C . GLN A 1 281 ? 4.605 -13.966 -49.532 1.00 55.97 281 GLN A C 1
ATOM 2253 O O . GLN A 1 281 ? 5.815 -14.183 -49.535 1.00 55.97 281 GLN A O 1
ATOM 2258 N N . PRO A 1 282 ? 3.735 -14.819 -50.113 1.00 58.03 282 PRO A N 1
ATOM 2259 C CA . PRO A 1 282 ? 4.159 -16.034 -50.814 1.00 58.03 282 PRO A CA 1
ATOM 2260 C C . PRO A 1 282 ? 5.160 -15.753 -51.942 1.00 58.03 282 PRO A C 1
ATOM 2262 O O . PRO A 1 282 ? 5.913 -16.645 -52.292 1.00 58.03 282 PRO A O 1
ATOM 2265 N N . VAL A 1 283 ? 5.210 -14.517 -52.453 1.00 57.19 283 VAL A N 1
ATOM 2266 C CA . VAL A 1 283 ? 6.156 -14.060 -53.479 1.00 57.19 283 VAL A CA 1
ATOM 2267 C C . VAL A 1 283 ? 7.610 -14.103 -52.995 1.00 57.19 283 VAL A C 1
ATOM 2269 O O . VAL A 1 283 ? 8.475 -14.490 -53.768 1.00 57.19 283 VAL A O 1
ATOM 2272 N N . ASP A 1 284 ? 7.898 -13.775 -51.730 1.00 59.28 284 ASP A N 1
ATOM 2273 C CA . ASP A 1 284 ? 9.274 -13.848 -51.208 1.00 59.28 284 ASP A CA 1
ATOM 2274 C C . ASP A 1 284 ? 9.715 -15.306 -51.011 1.00 59.28 284 A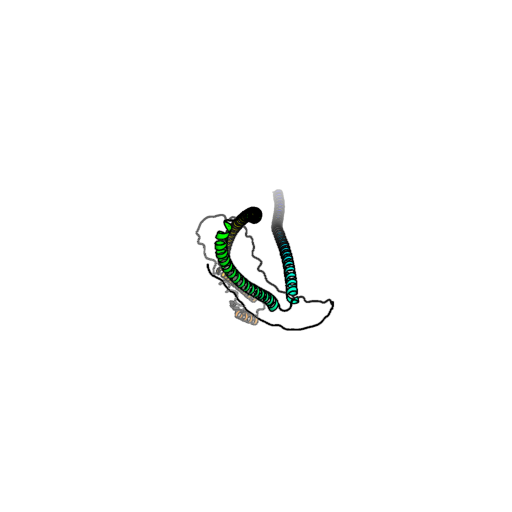SP A C 1
ATOM 2276 O O . ASP A 1 284 ? 10.868 -15.643 -51.270 1.00 59.28 284 ASP A O 1
ATOM 2280 N N . LEU A 1 285 ? 8.776 -16.183 -50.626 1.00 62.56 285 LEU A N 1
ATOM 2281 C CA . LEU A 1 285 ? 8.993 -17.633 -50.617 1.00 62.56 285 LEU A CA 1
ATOM 2282 C C . LEU A 1 285 ? 9.247 -18.161 -52.037 1.00 62.56 285 LEU A C 1
ATOM 2284 O O . LEU A 1 285 ? 10.116 -19.002 -52.227 1.00 62.56 285 LEU A O 1
ATOM 2288 N N . ASP A 1 286 ? 8.508 -17.659 -53.026 1.00 68.81 286 ASP A N 1
ATOM 2289 C CA . ASP A 1 286 ? 8.625 -18.063 -54.430 1.00 68.81 286 ASP A CA 1
ATOM 2290 C C . ASP A 1 286 ? 9.961 -17.605 -55.037 1.00 68.81 286 ASP A C 1
ATOM 2292 O O . ASP A 1 286 ? 10.625 -18.368 -55.731 1.00 68.81 286 ASP A O 1
ATOM 2296 N N . ILE A 1 287 ? 10.425 -16.394 -54.701 1.00 73.69 287 ILE A N 1
ATOM 2297 C CA . ILE A 1 287 ? 11.749 -15.890 -55.097 1.00 73.69 287 ILE A CA 1
ATOM 2298 C C . ILE A 1 287 ? 12.862 -16.724 -54.453 1.00 73.69 287 ILE A C 1
ATOM 2300 O O . ILE A 1 287 ? 13.826 -17.074 -55.132 1.00 73.69 287 ILE A O 1
ATOM 2304 N N . GLU A 1 288 ? 12.752 -17.063 -53.167 1.00 78.00 288 GLU A N 1
ATOM 2305 C CA . GLU A 1 288 ? 13.753 -17.891 -52.483 1.00 78.00 288 GLU A CA 1
ATOM 2306 C C . GLU A 1 288 ? 13.808 -19.313 -53.068 1.00 78.00 288 GLU A C 1
ATOM 2308 O O . GLU A 1 288 ? 14.896 -19.838 -53.321 1.00 78.00 288 GLU A O 1
ATOM 2313 N N . VAL A 1 289 ? 12.650 -19.907 -53.372 1.00 77.75 289 VAL A N 1
ATOM 2314 C CA . VAL A 1 289 ? 12.554 -21.214 -54.042 1.00 77.75 289 VAL A CA 1
ATOM 2315 C C . VAL A 1 289 ? 13.113 -21.152 -55.467 1.00 77.75 289 VAL A C 1
ATOM 2317 O O . VAL A 1 289 ? 13.870 -22.045 -55.856 1.00 77.75 289 VAL A O 1
ATOM 2320 N N . GLN A 1 290 ? 12.819 -20.093 -56.226 1.00 78.00 290 GLN A N 1
ATOM 2321 C CA . GLN A 1 290 ? 13.340 -19.904 -57.581 1.00 78.00 290 GLN A CA 1
ATOM 2322 C C . GLN A 1 290 ? 14.863 -19.721 -57.580 1.00 78.00 290 GLN A C 1
ATOM 2324 O O . GLN A 1 290 ? 15.557 -20.377 -58.352 1.00 78.00 290 GLN A O 1
ATOM 2329 N N . LEU A 1 291 ? 15.408 -18.907 -56.671 1.00 80.69 291 LEU A N 1
ATOM 2330 C CA . LEU A 1 291 ? 16.857 -18.722 -56.526 1.00 80.69 291 LEU A CA 1
ATOM 2331 C C . LEU A 1 291 ? 17.566 -20.027 -56.150 1.00 80.69 291 LEU A C 1
ATOM 2333 O O . LEU A 1 291 ? 18.669 -20.295 -56.632 1.00 80.69 291 LEU A O 1
ATOM 2337 N N . LEU A 1 292 ? 16.938 -20.853 -55.310 1.00 82.19 292 LEU A N 1
ATOM 2338 C CA . LEU A 1 292 ? 17.480 -22.157 -54.942 1.00 82.19 292 LEU A CA 1
ATOM 2339 C C . LEU A 1 292 ? 17.440 -23.144 -56.120 1.00 82.19 292 LEU A C 1
ATOM 2341 O O . LEU A 1 292 ? 18.394 -23.902 -56.313 1.00 82.19 292 LEU A O 1
ATOM 2345 N N . SER A 1 293 ? 16.377 -23.102 -56.929 1.00 78.44 293 SER A N 1
ATOM 2346 C CA . SER A 1 293 ? 16.270 -23.867 -58.176 1.00 78.44 293 SER A CA 1
ATOM 2347 C C . SER A 1 293 ? 17.356 -23.461 -59.178 1.00 78.44 293 SER A C 1
ATOM 2349 O O . SER A 1 293 ? 18.099 -24.320 -59.656 1.00 78.44 293 SER A O 1
ATOM 2351 N N . ASP A 1 294 ? 17.521 -22.160 -59.426 1.00 80.12 294 ASP A N 1
ATOM 2352 C CA . ASP A 1 294 ? 18.519 -21.616 -60.353 1.00 80.12 294 ASP A CA 1
ATOM 2353 C C . ASP A 1 294 ? 19.955 -21.933 -59.889 1.00 80.12 294 ASP A C 1
ATOM 2355 O O . ASP A 1 294 ? 20.826 -22.283 -60.694 1.00 80.12 294 ASP A O 1
ATOM 2359 N N . PHE A 1 295 ? 20.220 -21.870 -58.577 1.00 82.69 295 PHE A N 1
ATOM 2360 C CA . PHE A 1 295 ? 21.509 -22.267 -58.010 1.00 82.69 295 PHE A CA 1
ATOM 2361 C C . PHE A 1 295 ? 21.790 -23.755 -58.239 1.00 82.69 295 PHE A C 1
ATOM 2363 O O . PHE A 1 295 ? 22.881 -24.109 -58.695 1.00 82.69 295 PHE A O 1
ATOM 2370 N N . ASN A 1 296 ? 20.814 -24.626 -57.980 1.00 80.50 296 ASN A N 1
ATOM 2371 C CA . ASN A 1 296 ? 20.956 -26.064 -58.200 1.00 80.50 296 ASN A CA 1
ATOM 2372 C C . ASN A 1 296 ? 21.194 -26.383 -59.689 1.00 80.50 296 ASN A C 1
ATOM 2374 O O . ASN A 1 296 ? 22.072 -27.177 -60.034 1.00 80.50 296 ASN A O 1
ATOM 2378 N N . GLU A 1 297 ? 20.498 -25.690 -60.592 1.00 79.94 297 GLU A N 1
ATOM 2379 C CA . GLU A 1 297 ? 20.734 -25.798 -62.033 1.00 79.94 297 GLU A CA 1
ATOM 2380 C C . GLU A 1 297 ? 22.146 -25.333 -62.427 1.00 79.94 297 GLU A C 1
ATOM 2382 O O . GLU A 1 297 ? 22.839 -26.020 -63.183 1.00 79.94 297 GLU A O 1
ATOM 2387 N N . SER A 1 298 ? 22.642 -24.240 -61.840 1.00 81.69 298 SER A N 1
ATOM 2388 C CA . SER A 1 298 ? 24.012 -23.763 -62.079 1.00 81.69 298 SER A CA 1
ATOM 2389 C C . SER A 1 298 ? 25.087 -24.761 -61.616 1.00 81.69 298 SER A C 1
ATOM 2391 O O . SER A 1 298 ? 26.070 -24.994 -62.330 1.00 81.69 298 SER A O 1
ATOM 2393 N N . VAL A 1 299 ? 24.885 -25.407 -60.462 1.00 79.44 299 VAL A N 1
ATOM 2394 C CA . VAL A 1 299 ? 25.788 -26.439 -59.926 1.00 79.44 299 VAL A CA 1
ATOM 2395 C C . VAL A 1 299 ? 25.774 -27.675 -60.824 1.00 79.44 299 VAL A C 1
ATOM 2397 O O . VAL A 1 299 ? 26.839 -28.210 -61.140 1.00 79.44 299 VAL A O 1
ATOM 2400 N N . ASN A 1 300 ? 24.602 -28.087 -61.312 1.00 76.50 300 ASN A N 1
ATOM 2401 C CA . ASN A 1 300 ? 24.478 -29.193 -62.262 1.00 76.50 300 ASN A CA 1
ATOM 2402 C C . ASN A 1 300 ? 25.201 -28.911 -63.581 1.00 76.50 300 ASN A C 1
ATOM 2404 O O . ASN A 1 300 ? 25.920 -29.775 -64.086 1.00 76.50 300 ASN A O 1
ATOM 2408 N N . ILE A 1 301 ? 25.072 -27.699 -64.128 1.00 78.31 301 ILE A N 1
ATOM 2409 C CA . ILE A 1 301 ? 25.794 -27.295 -65.343 1.00 78.31 301 ILE A CA 1
ATOM 2410 C C . ILE A 1 301 ? 27.309 -27.356 -65.113 1.00 78.31 301 ILE A C 1
ATOM 2412 O O . ILE A 1 301 ? 28.048 -27.851 -65.971 1.00 78.31 301 ILE A O 1
ATOM 2416 N N . LEU A 1 302 ? 27.783 -26.890 -63.954 1.00 78.69 302 LEU A N 1
ATOM 2417 C CA . LEU A 1 302 ? 29.201 -26.937 -63.604 1.00 78.69 302 LEU A CA 1
ATOM 2418 C C . LEU A 1 302 ? 29.707 -28.380 -63.459 1.00 78.69 302 LEU A C 1
ATOM 2420 O O . LEU A 1 302 ? 30.785 -28.694 -63.966 1.00 78.69 302 LEU A O 1
ATOM 2424 N N . LEU A 1 303 ? 28.917 -29.258 -62.838 1.00 76.25 303 LEU A N 1
ATOM 2425 C CA . LEU A 1 303 ? 29.216 -30.685 -62.704 1.00 76.25 303 LEU A CA 1
ATOM 2426 C C . LEU A 1 303 ? 29.280 -31.382 -64.072 1.00 76.25 303 LEU A C 1
ATOM 2428 O O . LEU A 1 303 ? 30.205 -32.137 -64.355 1.00 76.25 303 LEU A O 1
ATOM 2432 N N . VAL A 1 304 ? 28.341 -31.092 -64.971 1.00 74.25 304 VAL A N 1
ATOM 2433 C CA . VAL A 1 304 ? 28.368 -31.631 -66.339 1.00 74.25 304 VAL A CA 1
ATOM 2434 C C . VAL A 1 304 ? 29.601 -31.133 -67.091 1.00 74.25 304 VAL A C 1
ATOM 2436 O O . VAL A 1 304 ? 30.240 -31.897 -67.818 1.00 74.25 304 VAL A O 1
ATOM 2439 N N . ARG A 1 305 ? 29.967 -29.860 -66.917 1.00 76.50 305 ARG A N 1
ATOM 2440 C CA . ARG A 1 305 ? 31.158 -29.280 -67.546 1.00 76.50 305 ARG A CA 1
ATOM 2441 C C . ARG A 1 305 ? 32.448 -29.909 -67.020 1.00 76.50 305 ARG A C 1
ATOM 2443 O O . ARG A 1 305 ? 33.346 -30.153 -67.822 1.00 76.50 305 ARG A O 1
ATOM 2450 N N . SER A 1 306 ? 32.542 -30.191 -65.721 1.00 72.38 306 SER A N 1
ATOM 2451 C CA . SER A 1 306 ? 33.714 -30.849 -65.134 1.00 72.38 306 SER A CA 1
ATOM 2452 C C . SER A 1 306 ? 33.835 -32.310 -65.574 1.00 72.38 306 SER A C 1
ATOM 2454 O O . SER A 1 306 ? 34.935 -32.740 -65.913 1.00 72.38 306 SER A O 1
ATOM 2456 N N . ILE A 1 307 ? 32.716 -33.036 -65.686 1.00 70.56 307 ILE A N 1
ATOM 2457 C CA . ILE A 1 307 ? 32.692 -34.396 -66.247 1.00 70.56 307 ILE A CA 1
ATOM 2458 C C . ILE A 1 307 ? 33.159 -34.382 -67.712 1.00 70.56 307 ILE A C 1
ATOM 2460 O O . ILE A 1 307 ? 33.990 -35.204 -68.086 1.00 70.56 307 ILE A O 1
ATOM 2464 N N . LYS A 1 308 ? 32.704 -33.418 -68.527 1.00 67.50 308 LYS A N 1
ATOM 2465 C CA . LYS A 1 308 ? 33.111 -33.278 -69.943 1.00 67.50 308 LYS A CA 1
ATOM 2466 C C . LYS A 1 308 ? 34.565 -32.837 -70.147 1.00 67.50 308 LYS A C 1
ATOM 2468 O O . LYS A 1 308 ? 35.138 -33.141 -71.185 1.00 67.50 308 LYS A O 1
ATOM 2473 N N . ALA A 1 309 ? 35.142 -32.087 -69.209 1.00 67.94 309 ALA A N 1
ATOM 2474 C CA . ALA A 1 309 ? 36.515 -31.582 -69.301 1.00 67.94 309 ALA A CA 1
ATOM 2475 C C . ALA A 1 309 ? 37.567 -32.565 -68.751 1.00 67.94 309 ALA A C 1
ATOM 2477 O O . ALA A 1 309 ? 38.763 -32.286 -68.833 1.00 67.94 309 ALA A O 1
ATOM 2478 N N . SER A 1 310 ? 37.141 -33.693 -68.176 1.00 66.44 310 SER A N 1
ATOM 2479 C CA . SER A 1 310 ? 38.050 -34.708 -67.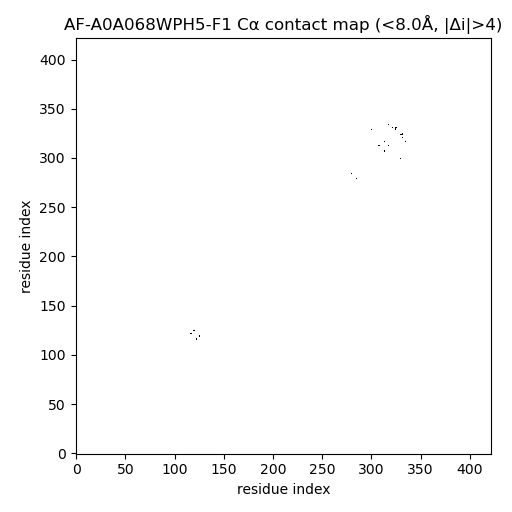647 1.00 66.44 310 SER A CA 1
ATOM 2480 C C . SER A 1 310 ? 38.722 -35.495 -68.787 1.00 66.44 310 SER A C 1
ATOM 2482 O O . SER A 1 310 ? 38.025 -35.991 -69.668 1.00 66.44 310 SER A O 1
ATOM 2484 N N . PRO A 1 311 ? 40.056 -35.666 -68.784 1.00 60.50 311 PRO A N 1
ATOM 2485 C CA . PRO A 1 311 ? 40.776 -36.416 -69.818 1.00 60.50 311 PRO A CA 1
ATOM 2486 C C . PRO A 1 311 ? 40.679 -37.953 -69.685 1.00 60.50 311 PRO A C 1
ATOM 2488 O O . PRO A 1 311 ? 41.239 -38.660 -70.516 1.00 60.50 311 PRO A O 1
ATOM 2491 N N . PHE A 1 312 ? 39.967 -38.481 -68.679 1.00 61.81 312 PHE A N 1
ATOM 2492 C CA . PHE A 1 312 ? 39.774 -39.924 -68.442 1.00 61.81 312 PHE A CA 1
ATOM 2493 C C . PHE A 1 312 ? 38.285 -40.277 -68.300 1.00 61.81 312 PHE A C 1
ATOM 2495 O O . PHE A 1 312 ? 37.823 -40.697 -67.237 1.00 61.81 312 PHE A O 1
ATOM 2502 N N . ILE A 1 313 ? 37.506 -40.054 -69.357 1.00 63.44 313 ILE A N 1
ATOM 2503 C CA . ILE A 1 313 ? 36.088 -40.430 -69.388 1.00 63.44 313 ILE A CA 1
ATOM 2504 C C . ILE A 1 313 ? 35.990 -41.889 -69.847 1.00 63.44 313 ILE A C 1
ATOM 2506 O O . ILE A 1 313 ? 36.187 -42.183 -71.021 1.00 63.44 313 ILE A O 1
ATOM 2510 N N . ASN A 1 314 ? 35.681 -42.792 -68.916 1.00 64.81 314 ASN A N 1
ATOM 2511 C CA . ASN A 1 314 ? 35.307 -44.173 -69.223 1.00 64.81 314 ASN A CA 1
ATOM 2512 C C . ASN A 1 314 ? 33.775 -44.278 -69.308 1.00 64.81 314 ASN A C 1
ATOM 2514 O O . ASN A 1 314 ? 33.076 -43.616 -68.536 1.00 64.81 314 ASN A O 1
ATOM 2518 N N . ASP A 1 315 ? 33.249 -45.145 -70.178 1.00 64.06 315 ASP A N 1
ATOM 2519 C CA . ASP A 1 315 ? 31.797 -45.362 -70.331 1.00 64.06 315 ASP A CA 1
ATOM 2520 C C . ASP A 1 315 ? 31.111 -45.745 -69.007 1.00 64.06 315 ASP A C 1
ATOM 2522 O O . ASP A 1 315 ? 29.982 -45.335 -68.752 1.00 64.06 315 ASP A O 1
ATOM 2526 N N . GLU A 1 316 ? 31.819 -46.432 -68.105 1.00 65.38 316 GLU A N 1
ATOM 2527 C CA . GLU A 1 316 ? 31.347 -46.768 -66.752 1.00 65.38 316 GLU A CA 1
ATOM 2528 C C . GLU A 1 316 ? 31.128 -45.542 -65.846 1.00 65.38 316 GLU A C 1
ATOM 2530 O O . GLU A 1 316 ? 30.268 -45.540 -64.964 1.00 65.38 316 GLU A O 1
ATOM 2535 N N . ILE A 1 317 ? 31.904 -44.473 -66.046 1.00 68.19 317 ILE A N 1
ATOM 2536 C CA . ILE A 1 317 ? 31.781 -43.231 -65.271 1.00 68.19 317 ILE A CA 1
ATOM 2537 C C . ILE A 1 317 ? 30.582 -42.426 -65.782 1.00 68.19 317 ILE A C 1
ATOM 2539 O O . ILE A 1 317 ? 29.850 -41.838 -64.985 1.00 68.19 317 ILE A O 1
ATOM 2543 N N . LEU A 1 318 ? 30.345 -42.441 -67.097 1.00 69.25 318 LEU A N 1
ATOM 2544 C CA . LEU A 1 318 ? 29.180 -41.804 -67.710 1.00 69.25 318 LEU A CA 1
ATOM 2545 C C . LEU A 1 318 ? 27.879 -42.508 -67.318 1.00 69.25 318 LEU A C 1
ATOM 2547 O O . LEU A 1 318 ? 26.926 -41.830 -66.933 1.00 69.25 318 LEU A O 1
ATOM 2551 N N . THR A 1 319 ? 27.840 -43.844 -67.339 1.00 70.12 319 THR A N 1
ATOM 2552 C CA . THR A 1 319 ? 26.656 -44.607 -66.909 1.00 70.12 319 THR A CA 1
ATOM 2553 C C . THR A 1 319 ? 26.360 -44.394 -65.429 1.00 70.12 319 THR A C 1
ATOM 2555 O O . THR A 1 319 ? 25.217 -44.097 -65.078 1.00 70.12 319 THR A O 1
ATOM 2558 N N . ARG A 1 320 ? 27.380 -44.408 -64.560 1.00 71.00 320 ARG A N 1
ATOM 2559 C CA . ARG A 1 320 ? 27.193 -44.154 -63.123 1.00 71.00 320 ARG A CA 1
ATOM 2560 C C . ARG A 1 320 ? 26.775 -42.712 -62.816 1.00 71.00 320 ARG A C 1
ATOM 2562 O O . ARG A 1 320 ? 25.937 -42.490 -61.943 1.00 71.00 320 ARG A O 1
ATOM 2569 N N . ALA A 1 321 ? 27.291 -41.725 -63.550 1.00 68.38 321 ALA A N 1
ATOM 2570 C CA . ALA A 1 321 ? 26.827 -40.338 -63.453 1.00 68.38 321 ALA A CA 1
ATOM 2571 C C . ALA A 1 321 ? 25.374 -40.176 -63.947 1.00 68.38 321 ALA A C 1
ATOM 2573 O O . ALA A 1 321 ? 24.602 -39.389 -63.388 1.00 68.38 321 ALA A O 1
ATOM 2574 N N . GLN A 1 322 ? 24.968 -40.947 -64.959 1.00 69.44 322 GLN A N 1
ATOM 2575 C CA . GLN A 1 322 ? 23.601 -40.959 -65.481 1.00 69.44 322 GLN A CA 1
ATOM 2576 C C . GLN A 1 322 ? 22.609 -41.653 -64.529 1.00 69.44 322 GLN A C 1
ATOM 2578 O O . GLN A 1 322 ? 21.461 -41.226 -64.410 1.00 69.44 322 GLN A O 1
ATOM 2583 N N . GLU A 1 323 ? 23.037 -42.690 -63.811 1.00 71.62 323 GLU A N 1
ATOM 2584 C CA . GLU A 1 323 ? 22.246 -43.319 -62.745 1.00 71.62 323 GLU A CA 1
ATOM 2585 C C . GLU A 1 323 ? 22.069 -42.392 -61.539 1.00 71.62 323 GLU A C 1
ATOM 2587 O O . GLU A 1 323 ? 20.950 -42.217 -61.054 1.00 71.62 323 GLU A O 1
ATOM 2592 N N . LEU A 1 324 ? 23.147 -41.736 -61.095 1.00 69.81 324 LEU A N 1
ATOM 2593 C CA . LEU A 1 324 ? 23.090 -40.790 -59.980 1.00 69.81 324 LEU A CA 1
ATOM 2594 C C . LEU A 1 324 ? 22.187 -39.595 -60.310 1.00 69.81 324 LEU A C 1
ATOM 2596 O O . LEU A 1 324 ? 21.311 -39.254 -59.518 1.00 69.81 324 LEU A O 1
ATOM 2600 N N . SER A 1 325 ? 22.309 -39.013 -61.503 1.00 68.31 325 SER A N 1
ATOM 2601 C CA . SER A 1 325 ? 21.443 -37.901 -61.924 1.00 68.31 325 SER A CA 1
ATOM 2602 C C . SER A 1 325 ? 19.960 -38.281 -62.016 1.00 68.31 325 SER A C 1
ATOM 2604 O O . SER A 1 325 ? 19.112 -37.495 -61.590 1.00 68.31 325 SER A O 1
ATOM 2606 N N . LYS A 1 326 ? 19.635 -39.505 -62.458 1.00 69.81 326 LYS A N 1
ATOM 2607 C CA . LYS A 1 326 ? 18.262 -40.040 -62.401 1.00 69.81 326 LYS A CA 1
ATOM 2608 C C . LYS A 1 326 ? 17.771 -40.249 -60.967 1.00 69.81 326 LYS A C 1
ATOM 2610 O O . LYS A 1 326 ? 16.622 -39.929 -60.676 1.00 69.81 326 LYS A O 1
ATOM 2615 N N . SER A 1 327 ? 18.625 -40.746 -60.067 1.00 71.31 327 SER A N 1
ATOM 2616 C CA . SER A 1 327 ? 18.258 -40.966 -58.658 1.00 71.31 327 SER A CA 1
ATOM 2617 C C . SER A 1 327 ? 17.951 -39.665 -57.905 1.00 71.31 327 SER A C 1
ATOM 2619 O O . SER A 1 327 ? 17.069 -39.646 -57.050 1.00 71.31 327 SER A O 1
ATOM 2621 N N . PHE A 1 328 ? 18.616 -38.566 -58.278 1.00 67.81 328 PHE A N 1
ATOM 2622 C CA . PHE A 1 328 ? 18.426 -37.239 -57.682 1.00 67.81 328 PHE A CA 1
ATOM 2623 C C . PHE A 1 328 ? 17.434 -36.346 -58.451 1.00 67.81 328 PHE A C 1
ATOM 2625 O O . PHE A 1 328 ? 17.303 -35.174 -58.111 1.00 67.81 328 PHE A O 1
ATOM 2632 N N . GLN A 1 329 ? 16.727 -36.876 -59.462 1.00 64.81 329 GLN A N 1
ATOM 2633 C CA . GLN A 1 329 ? 15.743 -36.138 -60.280 1.00 64.81 329 GLN A CA 1
ATOM 2634 C C . GLN A 1 329 ? 16.310 -34.859 -60.933 1.00 64.81 329 GLN A C 1
ATOM 2636 O O . GLN A 1 329 ? 15.599 -33.876 -61.125 1.00 64.81 329 GLN A O 1
ATOM 2641 N N . LEU A 1 330 ? 17.600 -34.857 -61.277 1.00 61.81 330 LEU A N 1
ATOM 2642 C CA . LEU A 1 330 ? 18.264 -33.712 -61.906 1.00 61.81 330 LEU A CA 1
ATOM 2643 C C . LEU A 1 330 ? 17.988 -33.728 -63.419 1.00 61.81 330 LEU A C 1
ATOM 2645 O O . LEU A 1 330 ? 17.992 -34.795 -64.038 1.00 61.81 330 LEU A O 1
ATOM 2649 N N . THR A 1 331 ? 17.781 -32.562 -64.042 1.00 56.00 331 THR A N 1
ATOM 2650 C CA . THR A 1 331 ? 17.577 -32.446 -65.497 1.00 56.00 331 THR A CA 1
ATOM 2651 C C . THR A 1 331 ? 18.826 -32.939 -66.235 1.00 56.00 331 THR A C 1
ATOM 2653 O O . THR A 1 331 ? 19.850 -32.262 -66.268 1.00 56.00 331 THR A O 1
ATOM 2656 N N . THR A 1 332 ? 18.782 -34.145 -66.805 1.00 52.91 332 THR A N 1
ATOM 2657 C CA . THR A 1 332 ? 19.943 -34.772 -67.456 1.00 52.91 332 THR A CA 1
ATOM 2658 C C . THR A 1 332 ? 20.187 -34.192 -68.853 1.00 52.91 332 THR A C 1
ATOM 2660 O O . THR A 1 332 ? 19.346 -34.409 -69.732 1.00 52.91 332 THR A O 1
ATOM 2663 N N . PRO A 1 333 ? 21.332 -33.548 -69.147 1.00 52.59 333 PRO A N 1
ATOM 2664 C CA . PRO A 1 333 ? 21.742 -33.352 -70.528 1.00 52.59 333 PRO A CA 1
ATOM 2665 C C . PRO A 1 333 ? 22.305 -34.668 -71.079 1.00 52.59 333 PRO A C 1
ATOM 2667 O O . PRO A 1 333 ? 23.052 -35.375 -70.403 1.00 52.59 333 PRO A O 1
ATOM 2670 N N . ILE A 1 334 ? 21.947 -34.993 -72.323 1.00 50.47 334 ILE A N 1
ATOM 2671 C CA . ILE A 1 334 ? 22.410 -36.186 -73.043 1.00 50.47 334 ILE A CA 1
ATOM 2672 C C . ILE A 1 334 ? 23.948 -36.156 -73.108 1.00 50.47 334 ILE A C 1
ATOM 2674 O O . ILE A 1 334 ? 24.546 -35.343 -73.810 1.00 50.47 334 ILE A O 1
ATOM 2678 N N . LEU A 1 335 ? 24.581 -37.028 -72.325 1.00 52.53 335 LEU A N 1
ATOM 2679 C CA . LEU A 1 335 ? 26.030 -37.218 -72.205 1.00 52.53 335 LEU A CA 1
ATOM 2680 C C . LEU A 1 335 ? 26.462 -38.491 -72.957 1.00 52.53 335 LEU A C 1
ATOM 2682 O O . LEU A 1 335 ? 27.221 -39.302 -72.444 1.00 52.53 335 LEU A O 1
ATOM 2686 N N . VAL A 1 336 ? 25.950 -38.681 -74.176 1.00 37.59 336 VAL A N 1
ATOM 2687 C CA . VAL A 1 336 ? 26.356 -39.774 -75.073 1.00 37.59 336 VAL A CA 1
ATOM 2688 C C . VAL A 1 336 ? 26.683 -39.177 -76.437 1.00 37.59 336 VAL A C 1
ATOM 2690 O O . VAL A 1 336 ? 25.811 -38.603 -77.088 1.00 37.59 336 VAL A O 1
ATOM 2693 N N . GLY A 1 337 ? 27.945 -39.292 -76.857 1.00 37.34 337 GLY A N 1
ATOM 2694 C CA . GLY A 1 337 ? 28.394 -38.876 -78.184 1.00 37.34 337 GLY A CA 1
ATOM 2695 C C . GLY A 1 337 ? 29.913 -38.818 -78.320 1.00 37.34 337 GLY A C 1
ATOM 2696 O O . GLY A 1 337 ? 30.523 -37.827 -77.939 1.00 37.34 337 GLY A O 1
ATOM 2697 N N . SER A 1 338 ? 30.462 -39.902 -78.871 1.00 33.41 338 SER A N 1
ATOM 2698 C CA . SER A 1 338 ? 31.790 -40.120 -79.463 1.00 33.41 338 SER A CA 1
ATOM 2699 C C . SER A 1 338 ? 32.605 -38.873 -79.867 1.00 33.41 338 SER A C 1
ATOM 2701 O O . SER A 1 338 ? 32.062 -37.897 -80.382 1.00 33.41 338 SER A O 1
ATOM 2703 N N . ILE A 1 339 ? 33.931 -38.963 -79.710 1.00 42.81 339 ILE A N 1
ATOM 2704 C CA . ILE A 1 339 ? 34.952 -37.909 -79.909 1.00 42.81 339 ILE A CA 1
ATOM 2705 C C . ILE A 1 339 ? 35.017 -37.328 -81.344 1.00 42.81 339 ILE A C 1
ATOM 2707 O O . ILE A 1 339 ? 35.634 -36.286 -81.549 1.00 42.81 339 ILE A O 1
ATOM 2711 N N . ASP A 1 340 ? 34.273 -37.856 -82.313 1.00 37.69 340 ASP A N 1
ATOM 2712 C CA . ASP A 1 340 ? 34.218 -37.324 -83.680 1.00 37.69 340 ASP A CA 1
ATOM 2713 C C . ASP A 1 340 ? 32.900 -36.589 -83.974 1.00 37.69 340 ASP A C 1
ATOM 2715 O O . ASP A 1 340 ? 32.071 -37.079 -84.735 1.00 37.69 340 ASP A O 1
ATOM 2719 N N . ASN A 1 341 ? 32.668 -35.419 -83.361 1.00 37.53 341 ASN A N 1
ATOM 2720 C CA . ASN A 1 341 ? 31.764 -34.377 -83.899 1.00 37.53 341 ASN A CA 1
ATOM 2721 C C . ASN A 1 341 ? 31.851 -33.044 -83.128 1.00 37.53 341 ASN A C 1
ATOM 2723 O O . ASN A 1 341 ? 30.857 -32.449 -82.702 1.00 37.53 341 ASN A O 1
ATOM 2727 N N . ILE A 1 342 ? 33.060 -32.500 -82.990 1.00 45.75 342 ILE A N 1
ATOM 2728 C CA . ILE A 1 342 ? 33.243 -31.098 -82.597 1.00 45.75 342 ILE A CA 1
ATOM 2729 C C . ILE A 1 342 ? 33.038 -30.233 -83.847 1.00 45.75 342 ILE A C 1
ATOM 2731 O O . ILE A 1 342 ? 33.995 -29.980 -84.575 1.00 45.75 342 ILE A O 1
ATOM 2735 N N . LYS A 1 343 ? 31.784 -29.829 -84.124 1.00 41.53 343 LYS A N 1
ATOM 2736 C CA . LYS A 1 343 ? 31.427 -28.618 -84.916 1.00 41.53 343 LYS A CA 1
ATOM 2737 C C . LYS A 1 343 ? 29.927 -28.288 -85.038 1.00 41.53 343 LYS A C 1
ATOM 2739 O O . LYS A 1 343 ? 29.591 -27.314 -85.706 1.00 41.53 343 LYS A O 1
ATOM 2744 N N . ALA A 1 344 ? 29.011 -29.015 -84.389 1.00 39.41 344 ALA A N 1
ATOM 2745 C CA . ALA A 1 344 ? 27.568 -28.795 -84.591 1.00 39.41 344 ALA A CA 1
ATOM 2746 C C . ALA A 1 344 ? 26.750 -28.339 -83.364 1.00 39.41 344 ALA A C 1
ATOM 2748 O O . ALA A 1 344 ? 25.552 -28.118 -83.515 1.00 39.41 344 ALA A O 1
ATOM 2749 N N . SER A 1 345 ? 27.346 -28.126 -82.182 1.00 38.25 345 SER A N 1
ATOM 2750 C CA . SER A 1 345 ? 26.577 -27.764 -80.968 1.00 38.25 345 SER A CA 1
ATOM 2751 C C . SER A 1 345 ? 26.646 -26.287 -80.540 1.00 38.25 345 SER A C 1
ATOM 2753 O O . SER A 1 345 ? 26.041 -25.925 -79.535 1.00 38.25 345 SER A O 1
ATOM 2755 N N . ASP A 1 346 ? 27.288 -25.409 -81.317 1.00 35.25 346 ASP A N 1
ATOM 2756 C CA . ASP A 1 346 ? 27.355 -23.960 -81.031 1.00 35.25 346 ASP A CA 1
ATOM 2757 C C . ASP A 1 346 ? 26.140 -23.157 -81.544 1.00 35.25 346 ASP A C 1
ATOM 2759 O O . ASP A 1 346 ? 26.112 -21.930 -81.483 1.00 35.25 346 ASP A O 1
ATOM 2763 N N . ARG A 1 347 ? 25.093 -23.829 -82.043 1.00 41.72 347 ARG A N 1
ATOM 2764 C CA . ARG A 1 347 ? 23.896 -23.172 -82.610 1.00 41.72 347 ARG A CA 1
ATOM 2765 C C . ARG A 1 347 ? 22.630 -23.228 -81.747 1.00 41.72 347 ARG A C 1
ATOM 2767 O O . ARG A 1 347 ? 21.578 -22.815 -82.219 1.00 41.72 347 ARG A O 1
ATOM 2774 N N . PHE A 1 348 ? 22.730 -23.646 -80.483 1.00 38.59 348 PHE A N 1
ATOM 2775 C CA . PHE A 1 348 ? 21.598 -23.635 -79.537 1.00 38.59 348 PHE A CA 1
ATOM 2776 C C . PHE A 1 348 ? 21.720 -22.629 -78.376 1.00 38.59 348 PHE A C 1
ATOM 2778 O O . PHE A 1 348 ? 20.769 -22.481 -77.619 1.00 38.59 348 PHE A O 1
ATOM 2785 N N . PHE A 1 349 ? 22.818 -21.868 -78.276 1.00 38.53 349 PHE A N 1
ATOM 2786 C CA . PHE A 1 349 ? 23.018 -20.861 -77.215 1.00 38.53 349 PHE A CA 1
ATOM 2787 C C . PHE A 1 349 ? 22.793 -19.401 -77.644 1.00 38.53 349 PHE A C 1
ATOM 2789 O O . PHE A 1 349 ? 23.055 -18.487 -76.872 1.00 38.53 349 PHE A O 1
ATOM 2796 N N . ASN A 1 350 ? 22.246 -19.158 -78.840 1.00 36.31 350 ASN A N 1
ATOM 2797 C CA . ASN A 1 350 ? 21.892 -17.813 -79.307 1.00 36.31 350 ASN A CA 1
ATOM 2798 C C . ASN A 1 350 ? 20.407 -17.727 -79.680 1.00 36.31 350 ASN A C 1
ATOM 2800 O O . ASN A 1 350 ? 20.040 -17.696 -80.855 1.00 36.31 350 ASN A O 1
ATOM 2804 N N . ARG A 1 351 ? 19.537 -17.690 -78.665 1.00 34.00 351 ARG A N 1
ATOM 2805 C CA . ARG A 1 351 ? 18.153 -17.209 -78.805 1.00 34.00 351 ARG A CA 1
ATOM 2806 C C . ARG A 1 351 ? 17.559 -16.832 -77.444 1.00 34.00 351 ARG A C 1
ATOM 2808 O O . ARG A 1 351 ? 16.910 -17.646 -76.808 1.00 34.00 351 ARG A O 1
ATOM 2815 N N . ASN A 1 352 ? 17.846 -15.609 -76.993 1.00 32.75 352 ASN A N 1
ATOM 2816 C CA . ASN A 1 352 ? 16.889 -14.670 -76.374 1.00 32.75 352 ASN A CA 1
ATOM 2817 C C . ASN A 1 352 ? 17.626 -13.551 -75.625 1.00 32.75 352 ASN A C 1
ATOM 2819 O O . ASN A 1 352 ? 17.647 -13.483 -74.404 1.00 32.75 352 ASN A O 1
ATOM 2823 N N . ILE A 1 353 ? 18.184 -12.621 -76.397 1.00 40.31 353 ILE A N 1
ATOM 2824 C CA . ILE A 1 353 ? 18.313 -11.224 -75.981 1.00 40.31 353 ILE A CA 1
ATOM 2825 C C . ILE A 1 353 ? 17.510 -10.437 -77.010 1.00 40.31 353 ILE A C 1
ATOM 2827 O O . ILE A 1 353 ? 18.045 -10.052 -78.044 1.00 40.31 353 ILE A O 1
ATOM 2831 N N . ASN A 1 354 ? 16.202 -10.301 -76.777 1.00 31.05 354 ASN A N 1
ATOM 2832 C CA . ASN A 1 354 ? 15.441 -9.139 -77.231 1.00 31.05 354 ASN A CA 1
ATOM 2833 C C . ASN A 1 354 ? 14.031 -9.126 -76.623 1.00 31.05 354 ASN A C 1
ATOM 2835 O O . ASN A 1 354 ? 13.149 -9.830 -77.104 1.00 31.05 354 ASN A O 1
ATOM 2839 N N . VAL A 1 355 ? 13.799 -8.266 -75.629 1.00 34.03 355 VAL A N 1
ATOM 2840 C CA . VAL A 1 355 ? 12.528 -7.538 -75.532 1.00 34.03 355 VAL A CA 1
ATOM 2841 C C . VAL A 1 355 ? 12.865 -6.088 -75.217 1.00 34.03 355 VAL A C 1
ATOM 2843 O O . VAL A 1 355 ? 13.368 -5.746 -74.149 1.00 34.03 355 VAL A O 1
ATOM 2846 N N . ASN A 1 356 ? 12.620 -5.260 -76.225 1.00 31.72 356 ASN A N 1
ATOM 2847 C CA . ASN A 1 356 ? 12.678 -3.816 -76.179 1.00 31.72 356 ASN A CA 1
ATOM 2848 C C . ASN A 1 356 ? 11.681 -3.231 -75.172 1.00 31.72 356 ASN A C 1
ATOM 2850 O O . ASN A 1 356 ? 10.548 -3.682 -75.044 1.00 31.72 356 ASN A O 1
ATOM 2854 N N . ALA A 1 357 ? 12.141 -2.148 -74.553 1.00 31.56 357 ALA A N 1
ATOM 2855 C CA . ALA A 1 357 ? 11.446 -0.888 -74.326 1.00 31.56 357 ALA A CA 1
ATOM 2856 C C . ALA A 1 357 ? 9.924 -0.831 -74.566 1.00 31.56 357 ALA A C 1
ATOM 2858 O O . ALA A 1 357 ? 9.442 -0.942 -75.692 1.00 31.56 357 ALA A O 1
ATOM 2859 N N . SER A 1 358 ? 9.208 -0.412 -73.521 1.00 32.31 358 SER A N 1
ATOM 2860 C CA . SER A 1 358 ? 8.130 0.581 -73.612 1.00 32.31 358 SER A CA 1
ATOM 2861 C C . SER A 1 358 ? 8.011 1.338 -72.281 1.00 32.31 358 SER A C 1
ATOM 2863 O O . SER A 1 358 ? 7.638 0.782 -71.255 1.00 32.31 358 SER A O 1
ATOM 2865 N N . ARG A 1 359 ? 8.373 2.627 -72.310 1.00 37.00 359 ARG A N 1
ATOM 2866 C CA . ARG A 1 359 ? 7.890 3.692 -71.398 1.00 37.00 359 ARG A CA 1
ATOM 2867 C C . ARG A 1 359 ? 6.405 3.985 -71.746 1.00 37.00 359 ARG A C 1
ATOM 2869 O O . ARG A 1 359 ? 6.038 3.630 -72.865 1.00 37.00 359 ARG A O 1
ATOM 2876 N N . PRO A 1 360 ? 5.570 4.675 -70.926 1.00 42.28 360 PRO A N 1
ATOM 2877 C CA . PRO A 1 360 ? 5.914 5.899 -70.181 1.00 42.28 360 PRO A CA 1
ATOM 2878 C C . PRO A 1 360 ? 5.252 6.059 -68.790 1.00 42.28 360 PRO A C 1
ATOM 2880 O O . PRO A 1 360 ? 4.340 5.332 -68.422 1.00 42.28 360 PRO A O 1
ATOM 2883 N N . GLY A 1 361 ? 5.682 7.069 -68.023 1.00 27.81 361 GLY A N 1
ATOM 2884 C CA . GLY A 1 361 ? 4.967 7.488 -66.811 1.00 27.81 361 GLY A CA 1
ATOM 2885 C C . GLY A 1 361 ? 5.775 8.389 -65.886 1.00 27.81 361 GLY A C 1
ATOM 2886 O O . GLY A 1 361 ? 6.309 7.935 -64.886 1.00 27.81 361 GLY A O 1
ATOM 2887 N N . SER A 1 362 ? 5.891 9.663 -66.259 1.00 33.47 362 SER A N 1
ATOM 2888 C CA . SER A 1 362 ? 6.402 10.757 -65.425 1.00 33.47 362 SER A CA 1
ATOM 2889 C C . SER A 1 362 ? 5.499 10.991 -64.206 1.00 33.47 362 SER A C 1
ATOM 2891 O O . SER A 1 362 ? 4.280 10.985 -64.359 1.00 33.47 362 SER A O 1
ATOM 2893 N N . GLY A 1 363 ? 6.075 11.246 -63.025 1.00 29.89 363 GLY A N 1
ATOM 2894 C CA . GLY A 1 363 ? 5.299 11.610 -61.838 1.00 29.89 363 GLY A CA 1
ATOM 2895 C C . GLY A 1 363 ? 6.094 11.721 -60.535 1.00 29.89 363 GLY A C 1
ATOM 2896 O O . GLY A 1 363 ? 5.930 10.893 -59.655 1.00 29.89 363 GLY A O 1
ATOM 2897 N N . ASN A 1 364 ? 6.903 12.777 -60.441 1.00 33.00 364 ASN A N 1
ATOM 2898 C CA . ASN A 1 364 ? 7.297 13.537 -59.244 1.00 33.00 364 ASN A CA 1
ATOM 2899 C C . ASN A 1 364 ? 8.003 12.868 -58.047 1.00 33.00 364 ASN A C 1
ATOM 2901 O O . ASN A 1 364 ? 7.494 12.002 -57.346 1.00 33.00 364 ASN A O 1
ATOM 2905 N N . LEU A 1 365 ? 9.166 13.460 -57.748 1.00 35.00 365 LEU A N 1
ATOM 2906 C CA . LEU A 1 365 ? 9.859 13.410 -56.470 1.00 35.00 365 LEU A CA 1
ATOM 2907 C C . LEU A 1 365 ? 8.952 13.872 -55.318 1.00 35.00 365 LEU A C 1
ATOM 2909 O O . LEU A 1 365 ? 8.360 14.949 -55.385 1.00 35.00 365 LEU A O 1
ATOM 2913 N N . ALA A 1 366 ? 8.997 13.140 -54.207 1.00 30.42 366 ALA A N 1
ATOM 2914 C CA . ALA A 1 366 ? 8.896 13.723 -52.876 1.00 30.42 366 ALA A CA 1
ATOM 2915 C C . ALA A 1 366 ? 9.877 13.000 -51.942 1.00 30.42 366 ALA A C 1
ATOM 2917 O O . ALA A 1 366 ? 9.978 11.777 -51.917 1.00 30.42 366 ALA A O 1
ATOM 2918 N N . VAL A 1 367 ? 10.647 13.821 -51.242 1.00 35.22 367 VAL A N 1
ATOM 2919 C CA . VAL A 1 367 ? 11.782 13.518 -50.373 1.00 35.22 367 VAL A CA 1
ATOM 2920 C C . VAL A 1 367 ? 11.360 12.631 -49.196 1.00 35.22 367 VAL A C 1
ATOM 2922 O O . VAL A 1 367 ? 10.466 13.003 -48.442 1.00 35.22 367 VAL A O 1
ATOM 2925 N N . ALA A 1 368 ? 12.034 11.493 -49.001 1.00 29.55 368 ALA A N 1
ATOM 2926 C CA . ALA A 1 368 ? 11.942 10.712 -47.770 1.00 29.55 368 ALA A CA 1
ATOM 2927 C C . ALA A 1 368 ? 13.122 11.061 -46.857 1.00 29.55 368 ALA A C 1
ATOM 2929 O O . ALA A 1 368 ? 14.271 10.703 -47.114 1.00 29.55 368 ALA A O 1
ATOM 2930 N N . SER A 1 369 ? 12.806 11.799 -45.797 1.00 32.75 369 SER A N 1
ATOM 2931 C CA . SER A 1 369 ? 13.661 12.042 -44.646 1.00 32.75 369 SER A CA 1
ATOM 2932 C C . SER A 1 369 ? 13.784 10.788 -43.778 1.00 32.75 369 SER A C 1
ATOM 2934 O O . SER A 1 369 ? 12.795 10.128 -43.461 1.00 32.75 369 SER A O 1
ATOM 2936 N N . VAL A 1 370 ? 15.023 10.538 -43.374 1.00 38.44 370 VAL A N 1
ATOM 2937 C CA . VAL A 1 370 ? 15.516 9.673 -42.296 1.00 38.44 370 VAL A CA 1
ATOM 2938 C C . VAL A 1 370 ? 14.605 9.669 -41.061 1.00 38.44 370 VAL A C 1
ATOM 2940 O O . VAL A 1 370 ? 14.366 10.738 -40.514 1.00 38.44 370 VAL A O 1
ATOM 2943 N N . VAL A 1 371 ? 14.201 8.485 -40.575 1.00 32.25 371 VAL A N 1
ATOM 2944 C CA . VAL A 1 371 ? 13.991 8.202 -39.139 1.00 32.25 371 VAL A CA 1
ATOM 2945 C C . VAL A 1 371 ? 14.349 6.738 -38.850 1.00 32.25 371 VAL A C 1
ATOM 2947 O O . VAL A 1 371 ? 14.013 5.823 -39.600 1.00 32.25 371 VAL A O 1
ATOM 2950 N N . GLU A 1 372 ? 15.083 6.585 -37.756 1.00 29.94 372 GLU A N 1
ATOM 2951 C CA . GLU A 1 372 ? 15.826 5.439 -37.252 1.00 29.94 372 GLU A CA 1
ATOM 2952 C C . GLU A 1 372 ? 14.977 4.212 -36.883 1.00 29.94 372 GLU A C 1
ATOM 2954 O O . GLU A 1 372 ? 13.886 4.300 -36.320 1.00 29.94 372 GLU A O 1
ATOM 2959 N N . LEU A 1 373 ? 15.560 3.038 -37.128 1.00 31.12 373 LEU A N 1
ATOM 2960 C CA . LEU A 1 373 ? 15.130 1.756 -36.583 1.00 31.12 373 LEU A CA 1
ATOM 2961 C C . LEU A 1 373 ? 15.779 1.566 -35.206 1.00 31.12 373 LEU A C 1
ATOM 2963 O O . LEU A 1 373 ? 16.998 1.433 -35.113 1.00 31.12 373 LEU A O 1
ATOM 2967 N N . SER A 1 374 ? 14.968 1.501 -34.148 1.00 31.80 374 SER A N 1
ATOM 2968 C CA . SER A 1 374 ? 15.402 1.003 -32.840 1.00 31.80 374 SER A CA 1
ATOM 2969 C C . SER A 1 374 ? 14.879 -0.414 -32.628 1.00 31.80 374 SER A C 1
ATOM 2971 O O . SER A 1 374 ? 13.678 -0.679 -32.700 1.00 31.80 374 SER A O 1
ATOM 2973 N N . ALA A 1 375 ? 15.822 -1.325 -32.409 1.00 36.03 375 ALA A N 1
ATOM 2974 C CA . ALA A 1 375 ? 15.619 -2.744 -32.193 1.00 36.03 375 ALA A CA 1
ATOM 2975 C C . ALA A 1 375 ? 15.364 -3.033 -30.707 1.00 36.03 375 ALA A C 1
ATOM 2977 O O . ALA A 1 375 ? 16.251 -2.841 -29.878 1.00 36.03 375 ALA A O 1
ATOM 2978 N N . ARG A 1 376 ? 14.179 -3.557 -30.378 1.00 34.97 376 ARG A N 1
ATOM 2979 C CA . ARG A 1 376 ? 13.915 -4.296 -29.135 1.00 34.97 376 ARG A CA 1
ATOM 2980 C C . ARG A 1 376 ? 12.850 -5.355 -29.397 1.00 34.97 376 ARG A C 1
ATOM 2982 O O . ARG A 1 376 ? 11.671 -5.045 -29.395 1.00 34.97 376 ARG A O 1
ATOM 2989 N N . ASP A 1 377 ? 13.305 -6.582 -29.618 1.00 30.75 377 ASP A N 1
ATOM 2990 C CA . ASP A 1 377 ? 12.560 -7.811 -29.340 1.00 30.75 377 ASP A CA 1
ATOM 2991 C C . ASP A 1 377 ? 13.584 -8.946 -29.233 1.00 30.75 377 ASP A C 1
ATOM 2993 O O . ASP A 1 377 ? 13.892 -9.617 -30.210 1.00 30.75 377 ASP A O 1
ATOM 2997 N N . MET A 1 378 ? 14.154 -9.124 -28.042 1.00 36.09 378 MET A N 1
ATOM 2998 C CA . MET A 1 378 ? 14.688 -10.405 -27.579 1.00 36.09 378 MET A CA 1
ATOM 2999 C C . MET A 1 378 ? 14.547 -10.422 -26.060 1.00 36.09 378 MET A C 1
ATOM 3001 O O . MET A 1 378 ? 15.138 -9.579 -25.398 1.00 36.09 378 MET A O 1
ATOM 3005 N N . PHE A 1 379 ? 13.673 -11.287 -25.545 1.00 38.59 379 PHE A N 1
ATOM 3006 C CA . PHE A 1 379 ? 13.928 -12.273 -24.486 1.00 38.59 379 PHE A CA 1
ATOM 3007 C C . PHE A 1 379 ? 12.591 -12.926 -24.107 1.00 38.59 379 PHE A C 1
ATOM 3009 O O . PHE A 1 379 ? 11.859 -12.455 -23.239 1.00 38.59 379 PHE A O 1
ATOM 3016 N N . ASP A 1 380 ? 12.290 -14.026 -24.801 1.00 31.56 380 ASP A N 1
ATOM 3017 C CA . ASP A 1 380 ? 11.446 -15.098 -24.281 1.00 31.56 380 ASP A CA 1
ATOM 3018 C C . ASP A 1 380 ? 12.203 -15.807 -23.148 1.00 31.56 380 ASP A C 1
ATOM 3020 O O . ASP A 1 380 ? 13.400 -16.083 -23.247 1.00 31.56 380 ASP A O 1
ATOM 3024 N N . VAL A 1 381 ? 11.490 -16.076 -22.058 1.00 40.16 381 VAL A N 1
ATOM 3025 C CA . VAL A 1 381 ? 11.991 -16.684 -20.820 1.00 40.16 381 VAL A CA 1
ATOM 3026 C C . VAL A 1 381 ? 11.897 -18.212 -20.904 1.00 40.16 381 VAL A C 1
ATOM 3028 O O . VAL A 1 381 ? 10.790 -18.725 -21.078 1.00 40.16 381 VAL A O 1
ATOM 3031 N N . PRO A 1 382 ? 12.980 -18.971 -20.653 1.00 38.66 382 PRO A N 1
ATOM 3032 C CA . PRO A 1 382 ? 12.876 -20.378 -20.281 1.00 38.66 382 PRO A CA 1
ATOM 3033 C C . PRO A 1 382 ? 12.879 -20.545 -18.753 1.00 38.66 382 PRO A C 1
ATOM 3035 O O . PRO A 1 382 ? 13.772 -20.067 -18.054 1.00 38.66 382 PRO A O 1
ATOM 3038 N N . ARG A 1 383 ? 11.890 -21.285 -18.235 1.00 42.28 383 ARG A N 1
ATOM 3039 C CA . ARG A 1 383 ? 11.925 -21.912 -16.901 1.00 42.28 383 ARG A CA 1
ATOM 3040 C C . ARG A 1 383 ? 12.924 -23.073 -16.895 1.00 42.28 383 ARG A C 1
ATOM 3042 O O . ARG A 1 383 ? 12.857 -23.916 -17.784 1.00 42.28 383 ARG A O 1
ATOM 3049 N N . LEU A 1 384 ? 13.726 -23.183 -15.836 1.00 35.00 384 LEU A N 1
ATOM 3050 C CA . LEU A 1 384 ? 14.495 -24.381 -15.461 1.00 35.00 384 LEU A CA 1
ATOM 3051 C C . LEU A 1 384 ? 14.477 -24.573 -13.918 1.00 35.00 384 LEU A C 1
ATOM 3053 O O . LEU A 1 384 ? 13.996 -23.683 -13.214 1.00 35.00 384 LEU A O 1
ATOM 3057 N N . PRO A 1 385 ? 14.850 -25.764 -13.400 1.00 41.59 385 PRO A N 1
ATOM 3058 C CA . PRO A 1 385 ? 14.080 -26.491 -12.394 1.00 41.59 385 PRO A CA 1
ATOM 3059 C C . PRO A 1 385 ? 14.694 -26.480 -10.986 1.00 41.59 385 PRO A C 1
ATOM 3061 O O . PRO A 1 385 ? 15.796 -26.001 -10.750 1.00 41.59 385 PRO A O 1
ATOM 3064 N N . ALA A 1 386 ? 13.933 -27.051 -10.053 1.00 39.59 386 ALA A N 1
ATOM 3065 C CA . ALA A 1 386 ? 14.296 -27.279 -8.663 1.00 39.59 386 ALA A CA 1
ATOM 3066 C C . ALA A 1 386 ? 15.493 -28.232 -8.496 1.00 39.59 386 ALA A C 1
ATOM 3068 O O . ALA A 1 386 ? 15.499 -29.320 -9.071 1.00 39.59 386 ALA A O 1
ATOM 3069 N N . GLU A 1 387 ? 16.408 -27.884 -7.589 1.00 31.48 387 GLU A N 1
ATOM 3070 C CA . GLU A 1 387 ? 17.364 -28.817 -6.994 1.00 31.48 387 GLU A CA 1
ATOM 3071 C C . GLU A 1 387 ? 17.178 -28.918 -5.478 1.00 31.48 387 GLU A C 1
ATOM 3073 O O . GLU A 1 387 ? 16.948 -27.944 -4.760 1.00 31.48 387 GLU A O 1
ATOM 3078 N N . LYS A 1 388 ? 17.241 -30.171 -5.025 1.00 34.81 388 LYS A N 1
ATOM 3079 C CA . LYS A 1 388 ? 17.224 -30.627 -3.640 1.00 34.81 388 LYS A CA 1
ATOM 3080 C C . LYS A 1 388 ? 18.663 -30.651 -3.129 1.00 34.81 388 LYS A C 1
ATOM 3082 O O . LYS A 1 388 ? 19.517 -31.224 -3.798 1.00 34.81 388 LYS A O 1
ATOM 3087 N N . THR A 1 389 ? 18.890 -30.223 -1.890 1.00 31.72 389 THR A N 1
ATOM 3088 C CA . THR A 1 389 ? 20.081 -30.642 -1.139 1.00 31.72 389 THR A CA 1
ATOM 3089 C C . THR A 1 389 ? 19.699 -31.035 0.282 1.00 31.72 389 THR A C 1
ATOM 3091 O O . THR A 1 389 ? 19.159 -30.256 1.065 1.00 31.72 389 THR A O 1
ATOM 3094 N N . THR A 1 390 ? 19.954 -32.300 0.590 1.00 32.22 390 THR A N 1
ATOM 3095 C CA . THR A 1 390 ? 19.829 -32.952 1.892 1.00 32.22 390 THR A CA 1
ATOM 3096 C C . THR A 1 390 ? 21.096 -32.776 2.739 1.00 32.22 390 THR A C 1
ATOM 3098 O O . THR A 1 390 ? 22.177 -33.137 2.296 1.00 32.22 390 THR A O 1
ATOM 3101 N N . ARG A 1 391 ? 20.906 -32.300 3.978 1.00 28.00 391 ARG A N 1
ATOM 3102 C CA . ARG A 1 391 ? 21.296 -32.904 5.279 1.00 28.00 391 ARG A CA 1
ATOM 3103 C C . ARG A 1 391 ? 22.726 -33.455 5.507 1.00 28.00 391 ARG A C 1
ATOM 3105 O O . ARG A 1 391 ? 23.047 -34.511 4.985 1.00 28.00 391 ARG A O 1
ATOM 3112 N N . VAL A 1 392 ? 23.409 -32.899 6.525 1.00 30.53 392 VAL A N 1
ATOM 3113 C CA . VAL A 1 392 ? 24.231 -33.580 7.572 1.00 30.53 392 VAL A CA 1
ATOM 3114 C C . VAL A 1 392 ? 24.095 -32.729 8.861 1.00 30.53 392 VAL A C 1
ATOM 3116 O O . VAL A 1 392 ? 24.288 -31.524 8.789 1.00 30.53 392 VAL A O 1
ATOM 3119 N N . GLN A 1 393 ? 23.417 -33.159 9.936 1.00 31.95 393 GLN A N 1
ATOM 3120 C CA . GLN A 1 393 ? 23.796 -34.053 11.056 1.00 31.95 393 GLN A CA 1
ATOM 3121 C C . GLN A 1 393 ? 24.694 -33.392 12.131 1.00 31.95 393 GLN A C 1
ATOM 3123 O O . GLN A 1 393 ? 25.827 -33.017 11.863 1.00 31.95 393 GLN A O 1
ATOM 3128 N N . GLY A 1 394 ? 24.162 -33.294 13.356 1.00 29.11 394 GLY A N 1
ATOM 3129 C CA . GLY A 1 394 ? 24.851 -32.890 14.587 1.00 29.11 394 GLY A CA 1
ATOM 3130 C C . GLY A 1 394 ? 23.909 -33.053 15.786 1.00 29.11 394 GLY A C 1
ATOM 3131 O O . GLY A 1 394 ? 22.821 -32.487 15.801 1.00 29.11 394 GLY A O 1
ATOM 3132 N N . GLU A 1 395 ? 24.288 -33.927 16.713 1.00 30.14 395 GLU A N 1
ATOM 3133 C CA . GLU A 1 395 ? 23.469 -34.562 17.751 1.00 30.14 395 GLU A CA 1
ATOM 3134 C C . GLU A 1 395 ? 23.311 -33.728 19.038 1.00 30.14 395 GLU A C 1
ATOM 3136 O O . GLU A 1 395 ? 24.165 -32.918 19.382 1.00 30.14 395 GLU A O 1
ATOM 3141 N N . GLY A 1 396 ? 22.247 -33.997 19.804 1.00 30.92 396 GLY A N 1
ATOM 3142 C CA . GLY A 1 396 ? 22.056 -33.496 21.168 1.00 30.92 396 GLY A CA 1
ATOM 3143 C C . GLY A 1 396 ? 20.758 -34.025 21.783 1.00 30.92 396 GLY A C 1
ATOM 3144 O O . GLY A 1 396 ? 19.666 -33.625 21.405 1.00 30.92 396 GLY A O 1
ATOM 3145 N N . ARG A 1 397 ? 20.892 -34.990 22.689 1.00 31.14 397 ARG A N 1
ATOM 3146 C CA . ARG A 1 397 ? 19.907 -35.992 23.125 1.00 31.14 397 ARG A CA 1
ATOM 3147 C C . ARG A 1 397 ? 19.335 -35.646 24.505 1.00 31.14 397 ARG A C 1
ATOM 3149 O O . ARG A 1 397 ? 20.117 -35.596 25.442 1.00 31.14 397 ARG A O 1
ATOM 3156 N N . VAL A 1 398 ? 18.008 -35.571 24.673 1.00 35.22 398 VAL A N 1
ATOM 3157 C CA . VAL A 1 398 ? 17.331 -35.877 25.957 1.00 35.22 398 VAL A CA 1
ATOM 3158 C C . VAL A 1 398 ? 15.998 -36.586 25.676 1.00 35.22 398 VAL A C 1
ATOM 3160 O O . VAL A 1 398 ? 15.155 -36.091 24.935 1.00 35.22 398 VAL A O 1
ATOM 3163 N N . LYS A 1 399 ? 15.854 -37.792 26.241 1.00 35.25 399 LYS A N 1
ATOM 3164 C CA . LYS A 1 399 ? 14.645 -38.637 26.267 1.00 35.25 399 LYS A CA 1
ATOM 3165 C C . LYS A 1 399 ? 13.756 -38.249 27.453 1.00 35.25 399 LYS A C 1
ATOM 3167 O O . LYS A 1 399 ? 14.316 -37.913 28.485 1.00 35.25 399 LYS A O 1
ATOM 3172 N N . LEU A 1 400 ? 12.440 -38.446 27.313 1.00 33.75 400 LEU A N 1
ATOM 3173 C CA . LEU A 1 400 ? 11.464 -39.056 28.253 1.00 33.75 400 LEU A CA 1
ATOM 3174 C C . LEU A 1 400 ? 10.128 -39.129 27.458 1.00 33.75 400 LEU A C 1
ATOM 3176 O O . LEU A 1 400 ? 9.653 -38.100 26.994 1.00 33.75 400 LEU A O 1
ATOM 3180 N N . THR A 1 401 ? 9.686 -40.280 26.920 1.00 32.47 401 THR A N 1
ATOM 3181 C CA . THR A 1 401 ? 8.727 -41.262 27.505 1.00 32.47 401 THR A CA 1
ATOM 3182 C C . THR A 1 401 ? 7.505 -40.594 28.154 1.00 32.47 401 THR A C 1
ATOM 3184 O O . THR A 1 401 ? 7.700 -39.742 29.003 1.00 32.47 401 THR A O 1
ATOM 3187 N N . THR A 1 402 ? 6.227 -40.907 27.928 1.00 33.19 402 THR A N 1
ATOM 3188 C CA . THR A 1 402 ? 5.459 -41.981 27.259 1.00 33.19 402 THR A CA 1
ATOM 3189 C C . THR A 1 402 ? 3.974 -41.638 27.500 1.00 33.19 402 THR A C 1
ATOM 3191 O O . THR A 1 402 ? 3.669 -41.059 28.537 1.00 33.19 402 THR A O 1
ATOM 3194 N N . GLY A 1 403 ? 3.054 -42.085 26.636 1.00 31.70 403 GLY A N 1
ATOM 3195 C CA . GLY A 1 403 ? 1.604 -42.142 26.919 1.00 31.70 403 GLY A CA 1
ATOM 3196 C C . GLY A 1 403 ? 0.776 -41.255 25.981 1.00 31.70 403 GLY A C 1
ATOM 3197 O O . GLY A 1 403 ? 0.816 -40.045 26.118 1.00 31.70 403 GLY A O 1
ATOM 3198 N N . SER A 1 404 ? 0.177 -41.772 24.896 1.00 31.53 404 SER A N 1
ATOM 3199 C CA . SER A 1 404 ? -1.058 -42.594 24.863 1.00 31.53 404 SER A CA 1
ATOM 3200 C C . SER A 1 404 ? -2.271 -41.741 25.267 1.00 31.53 404 SER A C 1
ATOM 3202 O O . SER A 1 404 ? -2.263 -41.188 26.352 1.00 31.53 404 SER A O 1
ATOM 3204 N N . MET A 1 405 ? -3.361 -41.561 24.523 1.00 34.78 405 MET A N 1
ATOM 3205 C CA . MET A 1 405 ? -3.934 -42.186 23.328 1.00 34.78 405 MET A CA 1
ATOM 3206 C C . MET A 1 405 ? -5.219 -41.387 22.996 1.00 34.78 405 MET A C 1
ATOM 3208 O O . MET A 1 405 ? -5.756 -40.709 23.867 1.00 34.78 405 MET A O 1
ATOM 3212 N N . ARG A 1 406 ? -5.754 -41.614 21.788 1.00 34.75 406 ARG A N 1
ATOM 3213 C CA . ARG A 1 406 ? -7.139 -41.365 21.317 1.00 34.75 406 ARG A CA 1
ATOM 3214 C C . ARG A 1 406 ? -7.516 -39.987 20.743 1.00 34.75 406 ARG A C 1
ATOM 3216 O O . ARG A 1 406 ? -7.864 -39.037 21.429 1.00 34.75 406 ARG A O 1
ATOM 3223 N N . THR A 1 407 ? -7.561 -39.992 19.411 1.00 45.12 407 THR A N 1
ATOM 3224 C CA . THR A 1 407 ? -8.604 -39.405 18.544 1.00 45.12 407 THR A CA 1
ATOM 3225 C C . THR A 1 407 ? -9.977 -40.104 18.800 1.00 45.12 407 THR A C 1
ATOM 3227 O O . THR A 1 407 ? -9.971 -41.068 19.572 1.00 45.12 407 THR A O 1
ATOM 3230 N N . PRO A 1 408 ? -11.135 -39.761 18.169 1.00 50.44 408 PRO A N 1
ATOM 3231 C CA . PRO A 1 408 ? -11.338 -38.882 17.006 1.00 50.44 408 PRO A CA 1
ATOM 3232 C C . PRO A 1 408 ? -12.628 -38.002 16.970 1.00 50.44 408 PRO A C 1
ATOM 3234 O O . PRO A 1 408 ? -13.535 -38.115 17.782 1.00 50.44 408 PRO A O 1
ATOM 3237 N N . SER A 1 409 ? -12.683 -37.199 15.896 1.00 36.38 409 SER A N 1
ATOM 3238 C CA . SER A 1 409 ? -13.824 -36.910 14.997 1.00 36.38 409 SER A CA 1
ATOM 3239 C C . SER A 1 409 ? -15.012 -36.018 15.392 1.00 36.38 409 SER A C 1
ATOM 3241 O O . SER A 1 409 ? -15.740 -36.306 16.331 1.00 36.38 409 SER A O 1
ATOM 3243 N N . SER A 1 410 ? -15.334 -35.150 14.411 1.00 36.72 410 SER A N 1
ATOM 3244 C CA . SER A 1 410 ? -16.681 -34.786 13.907 1.00 36.72 410 SER A CA 1
ATOM 3245 C C . SER A 1 410 ? -17.511 -33.861 14.813 1.00 36.72 410 SER A C 1
ATOM 3247 O O . SER A 1 410 ? -17.420 -33.953 16.021 1.00 36.72 410 SER A O 1
ATOM 3249 N N . ALA A 1 411 ? -18.357 -32.940 14.359 1.00 35.78 411 ALA A N 1
ATOM 3250 C CA . ALA A 1 411 ? -18.806 -32.464 13.054 1.00 35.78 411 ALA A CA 1
ATOM 3251 C C . ALA A 1 411 ? -19.623 -31.168 13.291 1.00 35.78 411 ALA A C 1
ATOM 3253 O O . ALA A 1 411 ? -19.952 -30.850 14.428 1.00 35.78 411 ALA A O 1
ATOM 3254 N N . SER A 1 412 ? -20.049 -30.539 12.187 1.00 36.69 412 SER A N 1
ATOM 3255 C CA . SER A 1 412 ? -21.309 -29.778 12.051 1.00 36.69 412 SER A CA 1
ATOM 3256 C C . SER A 1 412 ? -21.354 -28.380 12.688 1.00 36.69 412 SER A C 1
ATOM 3258 O O . SER A 1 412 ? -21.324 -28.226 13.898 1.00 36.69 412 SER A O 1
ATOM 3260 N N . SER A 1 413 ? -21.314 -27.298 11.903 1.00 44.22 413 SER A N 1
ATOM 3261 C CA . SER A 1 413 ? -22.435 -26.705 11.133 1.00 44.22 413 SER A CA 1
ATOM 3262 C C . SER A 1 413 ? -23.636 -26.291 11.987 1.00 44.22 413 SER A C 1
ATOM 3264 O O . SER A 1 413 ? -24.249 -27.122 12.649 1.00 44.22 413 SER A O 1
ATOM 3266 N N . GLY A 1 414 ? -23.995 -25.006 11.897 1.00 38.19 414 GLY A N 1
ATOM 3267 C CA . GLY A 1 414 ? -25.200 -24.450 12.510 1.00 38.19 414 GLY A CA 1
ATOM 3268 C C . GLY A 1 414 ? -25.272 -22.926 12.429 1.00 38.19 414 GLY A C 1
ATOM 3269 O O . GLY A 1 414 ? -25.092 -22.237 13.425 1.00 38.19 414 GLY A O 1
ATOM 3270 N N . THR A 1 415 ? -25.528 -22.394 11.236 1.00 48.12 415 THR A N 1
ATOM 3271 C CA . THR A 1 415 ? -26.081 -21.046 11.043 1.00 48.12 415 THR A CA 1
ATOM 3272 C C . THR A 1 415 ? -27.457 -20.949 11.700 1.00 48.12 415 THR A C 1
ATOM 3274 O O . THR A 1 415 ? -28.292 -21.813 11.441 1.00 48.12 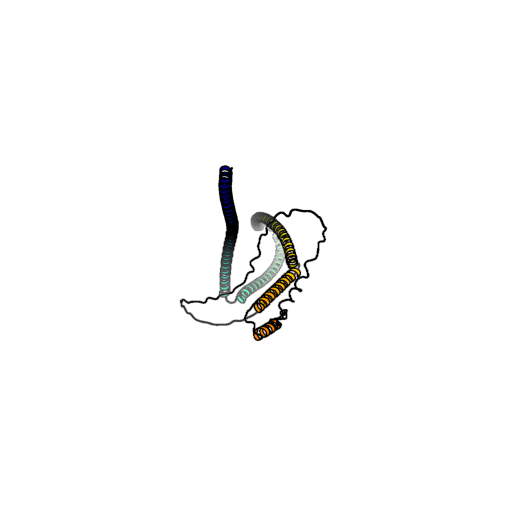415 THR A O 1
ATOM 3277 N N . LEU A 1 416 ? -27.744 -19.876 12.442 1.00 39.09 416 LEU A N 1
ATOM 3278 C CA . LEU A 1 416 ? -29.123 -19.504 12.762 1.00 39.09 416 LEU A CA 1
ATOM 3279 C C . LEU A 1 416 ? -29.321 -17.987 12.697 1.00 39.09 416 LEU A C 1
ATOM 3281 O O . LEU A 1 416 ? -28.718 -17.201 13.421 1.00 39.09 416 LEU A O 1
ATOM 3285 N N . SER A 1 417 ? -30.171 -17.638 11.738 1.00 41.81 417 SER A N 1
ATOM 3286 C CA . SER A 1 417 ? -30.824 -16.361 11.506 1.00 41.81 417 SER A CA 1
ATOM 3287 C C . SER A 1 417 ? -31.786 -16.038 12.648 1.00 41.81 417 SER A C 1
ATOM 3289 O O . SER A 1 417 ? -32.515 -16.924 13.088 1.00 41.81 417 SER A O 1
ATOM 3291 N N . ILE A 1 418 ? -31.862 -14.768 13.059 1.00 51.62 418 ILE A N 1
ATOM 3292 C CA . ILE A 1 418 ? -33.070 -14.227 13.689 1.00 51.62 418 ILE A CA 1
ATOM 3293 C C . ILE A 1 418 ? -33.441 -12.919 12.991 1.00 51.62 418 ILE A C 1
ATOM 3295 O O . ILE A 1 418 ? -32.711 -11.930 13.001 1.00 51.62 418 ILE A O 1
ATOM 3299 N N . ARG A 1 419 ? -34.613 -12.979 12.367 1.00 43.22 419 ARG A N 1
ATOM 3300 C CA . ARG A 1 419 ? -35.466 -11.892 11.896 1.00 43.22 419 ARG A CA 1
ATOM 3301 C C . ARG A 1 419 ? -36.621 -11.801 12.900 1.00 43.22 419 ARG A C 1
ATOM 3303 O O . ARG A 1 419 ? -37.089 -12.855 13.312 1.00 43.22 419 ARG A O 1
ATOM 3310 N N . SER A 1 420 ? -37.075 -10.591 13.236 1.00 37.94 420 SER A N 1
ATOM 3311 C CA . SER A 1 420 ? -38.441 -10.209 13.680 1.00 37.94 420 SER A CA 1
ATOM 3312 C C . SER A 1 420 ? -38.316 -9.008 14.622 1.00 37.94 420 SER A C 1
ATOM 3314 O O . SER A 1 420 ? -37.728 -9.126 15.689 1.00 37.94 420 SER A O 1
ATOM 3316 N N . THR A 1 421 ? -38.630 -7.789 14.179 1.00 49.69 421 THR A N 1
ATOM 3317 C CA . THR A 1 421 ? -39.957 -7.155 14.336 1.00 49.69 421 THR A CA 1
ATOM 3318 C C . THR A 1 421 ? -40.527 -7.288 15.747 1.00 49.69 421 THR A C 1
ATOM 3320 O O . THR A 1 421 ? -41.106 -8.320 16.082 1.00 49.69 421 THR A O 1
ATOM 3323 N N . HIS A 1 422 ? -40.365 -6.222 16.533 1.00 49.03 422 HIS A N 1
ATOM 3324 C CA . HIS A 1 422 ? -41.462 -5.407 17.050 1.00 49.03 422 HIS A CA 1
ATOM 3325 C C . HIS A 1 422 ? -40.988 -3.970 17.262 1.00 49.03 422 HIS A C 1
ATOM 3327 O O . HIS A 1 422 ? -39.796 -3.805 17.609 1.00 49.03 422 HIS A O 1
#

Foldseek 3Di:
DVVVVVVVVVVVVVVVVVVVVVVVVVVVVVVVVVVVVVVVVVVVVVVVVVVVVVVVVVVVVVVVVVVVVVVVVVVVVVVVVVVVVVVVVVVVVVVVVVVVVVVVVVVVVVVVVVVVCPVVPDNVCVVVVVVVVVVVVVVVVVVVVVVVVVVVVVVVVVVVVVVVVVVVVVVVCVVVVVDDDDDDDPPVVVVVVVVVVVVVVVVVVVVVVVVVVVVVVVVVVVVVVVVVVVVVVVVVVVVVVVVVVVVVVVVVVVVVVVVVVVVVVVVVVVVVVVVVVVVPPVVVVVVVVVVVVVVVLVVVVVVVVVQVPDPDNDPVVVVVVVVVCVVVVHDDDPPDDDPPDPPPPPPPPPDDDDDDDDDDDDDDDDDDDDDDDDDDDDDDDDDDDDDDDDDDDDDDDDDDDDDDDDDDDDDDDDDDDDDDDD

InterPro domains:
  IPR033290 Coiled-coil domain-containing protein 39 [PF24161] (3-308)
  IPR033290 Coiled-coil domain-containing protein 39 [PTHR18962] (6-324)

Solvent-accessible surface area (backbone atoms only — not comparable to full-atom values): 25550 Å² total; per-residue (Å²): 118,64,70,61,51,53,48,51,51,52,50,47,53,50,50,53,51,52,53,49,54,51,50,53,50,50,51,51,50,52,51,50,53,50,52,50,50,57,48,49,55,52,49,52,53,48,52,54,52,50,51,54,49,51,52,50,52,53,53,51,57,49,53,52,49,54,51,50,53,51,50,52,54,50,50,52,50,52,54,49,52,52,51,51,51,50,52,50,52,51,51,52,51,51,54,50,50,54,51,51,51,54,48,52,52,51,48,51,52,47,54,51,51,51,46,61,50,58,75,67,61,56,57,79,52,51,56,49,46,53,51,48,50,54,49,51,54,49,50,53,52,49,53,53,47,55,50,50,52,52,51,48,52,50,50,50,52,51,48,51,51,48,49,51,51,45,52,53,49,44,57,56,38,53,75,57,48,86,57,76,83,88,83,86,82,70,63,63,62,58,54,51,55,55,52,51,52,51,49,52,54,50,53,52,51,50,53,54,53,51,52,54,50,50,55,49,52,54,50,52,54,51,51,52,54,50,50,54,53,51,53,52,50,50,56,51,50,51,53,51,50,56,52,50,51,53,50,51,50,53,51,52,54,53,48,55,54,49,52,55,50,48,52,53,51,50,53,53,50,52,52,50,53,56,49,55,58,58,69,66,33,72,64,59,56,49,49,53,51,48,53,51,50,53,49,52,52,52,53,49,53,51,51,53,50,52,61,70,69,45,95,81,77,48,72,71,57,50,51,51,52,53,50,50,34,59,75,68,72,47,91,76,74,89,84,76,80,73,94,86,68,94,81,75,78,86,78,77,83,80,83,84,90,82,82,80,87,81,86,90,83,89,80,81,92,77,88,84,77,91,81,85,88,82,90,85,90,86,81,87,83,82,89,82,83,91,82,87,85,84,88,84,91,86,89,88,89,85,90,80,90,85,82,88,83,82,84,85,82,87,80,83,89,81,89,80,86,86,86,78,92,131

pLDDT: mean 75.17, std 24.11, range [27.81, 98.25]

Organism: Echinococcus granulosus (NCBI:txid6210)